Protein 5FIG (pdb70)

Organism: Bacillus subtilis (strain 168) (NCBI:txid224308)

InterPro domains:
  IPR005560 Uncharacterized cysteine-rich protein YhjQ/Copper storage protein-like [PF03860] (2-108)
  IPR005560 Uncharacterized cysteine-rich protein YhjQ/Copper storage protein-like [PTHR37310] (2-108)
  IPR044543 Uncharacterized cysteine-rich protein YhjQ-like [cd08026] (6-106)

B-factor: mean 22.63, std 8.39, range [9.44, 60.31]

Secondary structure (DSSP, 8-state):
--HHHHHHHHHHHHHHHHHHHHHH-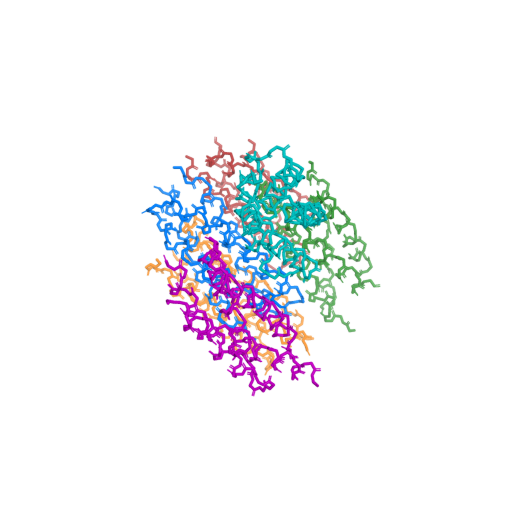--HHHHHHHHHHHHHHHHHHHHHHTT-TTHHHHHHHHHHHHHHHHHHHTT-SSTTHHHHHHHHHHHHHHHHHHH-/-TTTHHHHHHHHHHHHHHHHHHHHHH---HHHHHHHHHHHHHHHHHHHHHHTT-TTHHHHHHHHHHHHHHHHHHHTT-SSTTHHHHHHHHHHHHHHHHHHH-/--HHHHHHHHHHHHHHHHHHHHH---HHHHHHHHHHHHHHHHHHHHHHTT-TTHHHHHHHHHHHHHHHHHHH--HHHHHHHHHHHHHHHHHH-/--HHHHHHHHHHHHHHHHHHHHH--HHHHHHHHHHHHHHHHHHHHHHTT-TTHHHHHHHHHHHHHHHHHHH--HHHHHHHHHHHHHHHH-/--HHHHHHHHHHHHHHHHHHHHHH---HHHHHHHHHHHHHHHHHHHHHHTT-TTHHHHHHHHHHHHHHHHHHHTT-SSTTHHHHHHHHHHHHHHHHHHH-/--HHHHHHHHHHHHHHHHHHHHHHH-----HHHHHHHHHHHHHHHHHHHHHHTT-TTHHHHHHHHHHHHHHHHHHHTT-SSTTHHHHHHHHHHHHHHHHHHH-

Solvent-accessible surface area: 24115 Å² total; per-residue (Å²): 177,13,63,50,2,9,89,9,0,33,83,0,13,82,7,0,0,35,0,3,8,100,13,20,145,212,41,43,26,0,7,80,22,0,9,22,0,1,10,0,0,16,21,0,0,26,5,4,8,8,86,16,69,27,33,64,80,2,0,34,3,0,3,24,1,0,56,25,0,0,71,40,0,32,143,38,137,132,34,71,1,97,39,0,6,147,19,0,80,74,0,0,17,37,0,14,2,14,8,1,60,153,180,12,109,63,3,8,95,9,0,26,70,0,10,83,8,0,0,50,0,4,6,107,14,19,148,191,23,39,26,0,7,65,21,0,5,26,0,1,13,0,0,17,20,0,4,30,4,5,6,7,82,18,68,30,35,99,83,2,0,35,4,0,0,42,3,0,65,31,0,0,77,38,0,34,142,33,128,139,35,75,1,87,44,0,6,154,20,0,96,72,0,3,120,63,0,90,78,28,26,108,215,30,74,35,2,9,108,9,0,24,74,0,16,117,19,0,2,103,7,4,33,154,22,46,208,84,25,29,3,9,54,18,0,7,11,0,4,16,1,0,35,15,0,3,50,0,11,4,19,107,8,100,11,28,99,52,0,0,19,14,0,1,78,0,0,67,30,0,0,96,87,8,58,65,126,77,2,6,154,20,0,68,60,0,0,102,66,0,94,80,31,7,98,230,26,95,52,2,16,91,8,0,21,84,0,15,74,19,0,2,86,25,4,3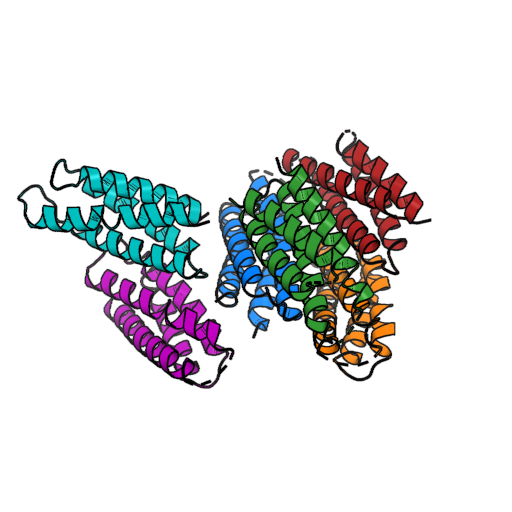5,181,31,47,146,55,30,7,9,59,20,0,8,11,0,4,18,2,0,34,22,0,2,50,5,12,17,11,101,6,96,26,32,106,66,5,0,43,16,0,0,69,0,0,79,29,0,0,96,93,35,82,110,9,18,162,18,0,94,66,0,4,116,61,0,104,84,34,24,106,259,24,143,62,2,20,104,8,0,72,76,0,50,128,7,0,72,88,0,68,87,115,5,102,164,207,33,68,1,0,32,83,0,0,114,25,0,8,42,1,0,42,20,0,17,68,4,3,116,40,105,4,82,27,38,104,85,7,0,42,11,0,3,57,1,0,56,0,0,0,28,18,0,32,67,38,129,140,26,69,0,65,39,0,6,142,19,0,93,78,0,1,94,63,0,114,70,33,25,108,155,28,109,56,2,11,88,8,0,78,83,0,50,128,7,0,77,83,0,71,60,100,5,102,134,112,184,87,142,11,89,24,0,34,111,17,0,112,20,0,7,40,2,0,42,22,0,16,68,5,6,118,55,113,8,17,0,35,35,36,5,0,41,12,0,0,60,1,0,73,28,0,0,72,38,0,34,142,15,120,129,8,70,0,84,44,0,6,152,17,0,68,60,0,1,112,65,0,113,81,33,27,84

Sequence (588 aa):
YSEACIEACIDCMKACNHCFTKCLEHLSGCIRLDRECADICALAVKAMQTDSPFMMKEICALCADICEACGTECGKHDHDHCQACAKKACFTCAEQCRSSMAAEQYSEACIEACIDCMMKACNHCFTKCLEHLSGCCIRLDRECADICALAVKAMQTDSPFMKEICALCADICEEACGTECGKHDHDHCQACAKACFTCAEQCRSMAAYSEACIEACIDCMKACNHCCFTKCLHLSGCIRLDRECADICALAVKAMQTDSPFMMKEICALCADICEACGTECGCQACAKACFTCAEQCRSMAAYSEACIEACIDCMKACNHCFTKCLLSSGCIRLDRECADICALAVKAMQTDSPFMMKEICALCADICEACGTECGACAKACFTCAEQCRSMAAYSEACIEACIDCMKACNHCFTKCLEHLSGCIRLDREECADICALAVKAMQTDSSPFMKEEICALCADICEACGTECGKHDHDHCQACAKACFTCAEQCRRSMAAYSEACIEACIDCMMKACNHCFTKCLEEQHHLSGCCIRLDRECADICALAVKAMQTDSPFMKEICALCADIICEACGTECGKHDHDHCQACAKACFTCAEQCRSMAA

Foldseek 3Di:
DCPVLLVLLVQLLVLLVQLLVLVVCVCPQLNVLSVVLNVLSVVLNVCVVVVNPCNLVSLQVSLVSLQSSLVRLVVDDDSSSPVSNVSSNSSSVSSNVSND/DVLCPVLLVLLVQLLVLLVQLLVLVVCLCPQLNVLSVVLNVLSVVLNVCVVVVNPCNLVSLQVSLVSLCSSLVSLVVDDDSSSPVSNVSSNVSSVSSPVSND/DCPQLLVLLVQLLVLLVVCLVVVCVCPQLNVLSVVLNVLSVVLNVCVVVVHPCNLVSLQVSLVSLCSSLVSCCCVSSNVSSNSSSVSSPVSND/DCPQLLVLLVQLLVLLVVCLVVVCVPQLNVLSVVLNVLSVVLNVCVVVVHPCNLVSLQVSLVSLCSSLVSVVNSVVSSNSSNVSSPVSND/DCPQLLVLLVQLLVLLVQLLVVVVCVCPQLNVLSVVLNVLSVVLNVCVVVVPPCNLVSLQVSLVSLQSSLVRLVVDDDSSSPVNNVSSNSSSVSSNVSND/DCVVLLVLLVQLLVLLVQLLVLVVVDPPVCVQLNVLSVVLNVLSVVLNVCVVVVPPCNLVSLQVSLVSLQVSLVRLVVDDDSSSPVNNVSSNSSSVSSNVSND

Structure (mmCIF, N/CA/C/O backbone):
data_5FIG
#
_entry.id   5FIG
#
_cell.length_a   107.087
_cell.length_b   126.510
_cell.length_c   85.736
_cell.angle_alpha   90.00
_cell.angle_beta   90.00
_cell.angle_gamma   90.00
#
_symmetry.space_group_name_H-M   'C 2 2 21'
#
loop_
_entity.id
_entity.type
_entity.pdbx_description
1 polymer CSP3
2 water water
#
loop_
_atom_site.group_PDB
_atom_site.id
_atom_site.type_symbol
_atom_site.label_atom_id
_atom_site.label_alt_id
_atom_site.label_comp_id
_atom_site.label_asym_id
_atom_site.label_entity_id
_atom_site.label_seq_id
_atom_site.pdbx_PDB_ins_code
_atom_site.Cartn_x
_atom_site.Cartn_y
_atom_site.Cartn_z
_atom_site.occupancy
_atom_site.B_iso_or_equiv
_atom_site.auth_seq_id
_atom_site.auth_comp_id
_atom_site.auth_asym_id
_atom_site.auth_atom_id
_atom_site.pdbx_PDB_model_num
ATOM 1 N N . TYR A 1 4 ? 26.359 14.352 37.058 1.00 43.44 4 TYR A N 1
ATOM 2 C CA . TYR A 1 4 ? 26.925 15.751 36.924 1.00 41.09 4 TYR A CA 1
ATOM 3 C C . TYR A 1 4 ? 26.037 16.955 37.283 1.00 36.42 4 TYR A C 1
ATOM 4 O O . TYR A 1 4 ? 24.810 16.994 37.114 1.00 37.39 4 TYR A O 1
ATOM 13 N N . SER A 1 5 ? 26.718 17.976 37.762 1.00 30.44 5 SER A N 1
ATOM 14 C CA . SER A 1 5 ? 26.057 19.015 38.498 1.00 26.98 5 SER A CA 1
ATOM 15 C C . SER A 1 5 ? 25.948 20.382 37.809 1.00 24.45 5 SER A C 1
ATOM 16 O O . SER A 1 5 ? 25.309 21.282 38.356 1.00 22.41 5 SER A O 1
ATOM 19 N N . GLU A 1 6 ? 26.530 20.564 36.625 1.00 24.35 6 GLU A N 1
ATOM 20 C CA . GLU A 1 6 ? 26.543 21.900 36.049 1.00 24.02 6 GLU A CA 1
ATOM 21 C C . GLU A 1 6 ? 25.191 22.572 35.900 1.00 20.63 6 GLU A C 1
ATOM 22 O O . GLU A 1 6 ? 25.052 23.747 36.206 1.00 18.90 6 GLU A O 1
ATOM 28 N N . ALA A 1 7 ? 24.210 21.848 35.405 1.00 19.20 7 ALA A N 1
ATOM 29 C CA . ALA A 1 7 ? 22.878 22.425 35.242 1.00 18.01 7 ALA A CA 1
ATOM 30 C C . ALA A 1 7 ? 22.198 22.841 36.574 1.00 15.91 7 ALA A C 1
ATOM 31 O O . ALA A 1 7 ? 21.558 23.893 36.641 1.00 14.68 7 ALA A O 1
ATOM 33 N N . CYS A 1 8 ? 22.364 22.020 37.594 1.00 15.04 8 CYS A N 1
ATOM 34 C CA . CYS A 1 8 ? 21.781 22.292 38.904 1.00 13.70 8 CYS A CA 1
ATOM 35 C C . CYS A 1 8 ? 22.504 23.504 39.513 1.00 12.55 8 CYS A C 1
ATOM 36 O O . CYS A 1 8 ? 21.855 24.416 40.029 1.00 11.47 8 CYS A O 1
ATOM 39 N N . ILE A 1 9 ? 23.828 23.508 39.398 1.00 12.46 9 ILE A N 1
ATOM 40 C CA . ILE A 1 9 ? 24.615 24.709 39.820 1.00 12.07 9 ILE A CA 1
ATOM 41 C C . ILE A 1 9 ? 24.103 25.973 39.177 1.00 12.00 9 ILE A C 1
ATOM 42 O O . ILE A 1 9 ? 23.912 26.987 39.811 1.00 11.14 9 ILE A O 1
ATOM 47 N N . GLU A 1 10 ? 23.957 25.945 37.867 1.00 12.90 10 GLU A N 1
ATOM 48 C CA . GLU A 1 10 ? 23.447 27.088 37.151 1.00 13.37 10 GLU A CA 1
ATOM 49 C C . GLU A 1 10 ? 22.103 27.530 37.625 1.00 12.65 10 GLU A C 1
ATOM 50 O O . GLU A 1 10 ? 21.837 28.746 37.745 1.00 12.34 10 GLU A O 1
ATOM 56 N N . ALA A 1 11 ? 21.211 26.560 37.858 1.00 12.45 11 ALA A N 1
ATOM 57 C CA . ALA A 1 11 ? 19.889 26.929 38.377 1.00 12.13 11 ALA A CA 1
ATOM 58 C C . ALA A 1 11 ? 19.933 27.526 39.782 1.00 11.47 11 ALA A C 1
ATOM 59 O O . ALA A 1 11 ? 19.190 28.474 40.075 1.00 11.23 11 ALA A O 1
ATOM 61 N N . CYS A 1 12 ? 20.815 26.992 40.633 1.00 11.25 12 CYS A N 1
ATOM 62 C CA . CYS A 1 12 ? 21.029 27.588 41.947 1.00 11.01 12 CYS A CA 1
ATOM 63 C C . CYS A 1 12 ? 21.596 29.035 41.870 1.00 10.98 12 CYS A C 1
ATOM 64 O O . CYS A 1 12 ? 21.137 29.923 42.604 1.00 10.65 12 CYS A O 1
ATOM 67 N N . ILE A 1 13 ? 22.556 29.245 41.022 1.00 11.34 13 ILE A N 1
ATOM 68 C CA . ILE A 1 13 ? 23.146 30.556 40.832 1.00 11.95 13 ILE A CA 1
ATOM 69 C C . ILE A 1 13 ? 22.063 31.538 40.335 1.00 12.44 13 ILE A C 1
ATOM 70 O O . ILE A 1 13 ? 21.958 32.655 40.799 1.00 12.44 13 ILE A O 1
ATOM 75 N N . ASP A 1 14 ? 21.229 31.097 39.357 1.00 12.86 14 ASP A N 1
ATOM 76 C CA . ASP A 1 14 ? 20.125 31.939 38.890 1.00 13.86 14 ASP A CA 1
ATOM 77 C C . ASP A 1 14 ? 19.085 32.250 39.964 1.00 13.53 14 ASP A C 1
ATOM 78 O O . ASP A 1 14 ? 18.510 33.326 39.980 1.00 13.75 14 ASP A O 1
ATOM 83 N N . CYS A 1 15 ? 18.799 31.255 40.810 1.00 13.25 15 CYS A N 1
ATOM 84 C CA . CYS A 1 15 ? 17.870 31.427 41.872 1.00 13.87 15 CYS A CA 1
ATOM 85 C C . CYS A 1 15 ? 18.424 32.413 42.928 1.00 13.93 15 CYS A C 1
ATOM 86 O O . CYS A 1 15 ? 17.704 33.306 43.392 1.00 14.29 15 CYS A O 1
ATOM 89 N N . MET A 1 16 ? 19.701 32.273 43.277 1.00 14.12 16 MET A N 1
ATOM 90 C CA . MET A 1 16 ? 20.352 33.273 44.166 1.00 15.30 16 MET A CA 1
ATOM 91 C C . MET A 1 16 ? 20.190 34.663 43.637 1.00 15.04 16 MET A C 1
ATOM 92 O O . MET A 1 16 ? 19.892 35.596 44.382 1.00 14.57 16 MET A O 1
ATOM 97 N N . LYS A 1 17 ? 20.510 34.849 42.343 1.00 14.33 17 LYS A N 1
ATOM 98 C CA . LYS A 1 17 ? 20.410 36.158 41.714 1.00 15.28 17 LYS A CA 1
ATOM 99 C C . LYS A 1 17 ? 19.005 36.725 41.830 1.00 15.10 17 LYS A C 1
ATOM 100 O O . LYS A 1 17 ? 18.814 37.825 42.278 1.00 15.42 17 LYS A O 1
ATOM 106 N N . ALA A 1 18 ? 18.004 35.898 41.526 1.00 14.26 18 ALA A N 1
ATOM 107 C CA . ALA A 1 18 ? 16.634 36.361 41.546 1.00 14.70 18 ALA A CA 1
ATOM 108 C C . ALA A 1 18 ? 16.142 36.671 42.978 1.00 14.56 18 ALA A C 1
ATOM 109 O O . ALA A 1 18 ? 15.478 37.685 43.195 1.00 15.25 18 ALA A O 1
ATOM 111 N N . CYS A 1 19 ? 16.460 35.795 43.926 1.00 13.80 19 CYS A N 1
ATOM 112 C CA . CYS A 1 19 ? 16.099 35.995 45.333 1.00 14.13 19 CYS A CA 1
ATOM 113 C C . CYS A 1 19 ? 16.768 37.246 45.924 1.00 14.27 19 CYS A C 1
ATOM 114 O O . CYS A 1 19 ? 16.127 38.017 46.619 1.00 14.87 19 CYS A O 1
ATOM 117 N N . ASN A 1 20 ? 18.054 37.435 45.614 1.00 13.79 20 ASN A N 1
ATOM 118 C CA . ASN A 1 20 ? 18.769 38.622 46.107 1.00 14.66 20 ASN A CA 1
ATOM 119 C C . ASN A 1 20 ? 18.228 39.915 45.537 1.00 16.06 20 ASN A C 1
ATOM 120 O O . ASN A 1 20 ? 18.086 40.918 46.234 1.00 16.86 20 ASN A O 1
ATOM 125 N N . HIS A 1 21 ? 17.908 39.890 44.255 1.00 16.54 21 HIS A N 1
ATOM 126 C CA . HIS A 1 21 ? 17.262 41.043 43.577 1.00 18.58 21 HIS A CA 1
ATOM 127 C C . HIS A 1 21 ? 15.890 41.334 44.179 1.00 18.70 21 HIS A C 1
ATOM 128 O O . HIS A 1 21 ? 15.554 42.476 44.426 1.00 19.73 21 HIS A O 1
ATOM 135 N N . CYS A 1 22 ? 15.101 40.278 44.391 1.00 17.48 22 CYS A N 1
ATOM 136 C CA . CYS A 1 22 ? 13.762 40.407 44.974 1.00 18.12 22 CYS A CA 1
ATOM 137 C C . CYS A 1 22 ? 13.857 40.975 46.417 1.00 18.35 22 CYS A C 1
ATOM 138 O O . CYS A 1 22 ? 13.106 41.873 46.809 1.00 19.54 22 CYS A O 1
ATOM 141 N N . PHE A 1 23 ? 14.801 40.464 47.195 1.00 17.17 23 PHE A N 1
ATOM 142 C CA . PHE A 1 23 ? 15.028 40.979 48.555 1.00 17.79 23 PHE A CA 1
ATOM 143 C C . PHE A 1 23 ? 15.214 42.492 48.591 1.00 19.40 23 PHE A C 1
ATOM 144 O O . PHE A 1 23 ? 14.519 43.178 49.325 1.00 20.62 23 PHE A O 1
ATOM 152 N N . THR A 1 24 ? 16.158 42.992 47.789 1.00 19.68 24 THR A N 1
ATOM 153 C CA . THR A 1 24 ? 16.459 44.428 47.746 1.00 21.49 24 THR A CA 1
ATOM 154 C C . THR A 1 24 ? 15.278 45.243 47.187 1.00 23.12 24 THR A C 1
ATOM 155 O O . THR A 1 24 ? 14.923 46.286 47.756 1.00 24.62 24 THR A O 1
ATOM 159 N N . LYS A 1 25 ? 14.603 44.740 46.151 1.00 22.88 25 LYS A N 1
ATOM 160 C CA . LYS A 1 25 ? 13.463 45.463 45.611 1.00 24.80 25 LYS A CA 1
ATOM 161 C C . LYS A 1 25 ? 12.309 45.508 46.600 1.00 25.73 25 LYS A C 1
ATOM 162 O O . LYS A 1 25 ? 11.623 46.527 46.721 1.00 27.69 25 LYS A O 1
ATOM 168 N N . CYS A 1 26 ? 12.040 44.397 47.268 1.00 24.72 26 CYS A N 1
ATOM 169 C CA . CYS A 1 26 ? 10.930 44.355 48.235 1.00 25.98 26 CYS A CA 1
ATOM 170 C C . CYS A 1 26 ? 11.170 45.328 49.370 1.00 27.73 26 CYS A C 1
ATOM 171 O O . CYS A 1 26 ? 10.233 45.936 49.854 1.00 29.23 26 CYS A O 1
ATOM 174 N N . LEU A 1 27 ? 12.424 45.442 49.807 1.00 27.78 27 LEU A N 1
ATOM 175 C CA . LEU A 1 27 ? 12.757 46.373 50.890 1.00 29.81 27 LEU A CA 1
ATOM 176 C C . LEU A 1 27 ? 12.643 47.835 50.502 1.00 32.66 27 LEU A C 1
ATOM 177 O O . LEU A 1 27 ? 12.263 48.635 51.335 1.00 34.79 27 LEU A O 1
ATOM 182 N N . GLU A 1 28 ? 12.935 48.209 49.258 1.00 33.58 28 GLU A N 1
ATOM 183 C CA . GLU A 1 28 ? 12.703 49.601 48.840 1.00 36.78 28 GLU A CA 1
ATOM 184 C C . GLU A 1 28 ? 11.193 49.815 48.680 1.00 37.95 28 GLU A C 1
ATOM 185 O O . GLU A 1 28 ? 10.774 50.869 48.227 1.00 40.26 28 GLU A O 1
ATOM 191 N N . HIS A 1 34 ? 2.470 43.766 51.706 1.00 39.13 34 HIS A N 1
ATOM 192 C CA . HIS A 1 34 ? 2.678 42.608 52.575 1.00 38.07 34 HIS A CA 1
ATOM 193 C C . HIS A 1 34 ? 3.803 41.658 52.113 1.00 34.60 34 HIS A C 1
ATOM 194 O O . HIS A 1 34 ? 3.586 40.480 51.809 1.00 33.64 34 HIS A O 1
ATOM 201 N N . LEU A 1 35 ? 5.020 42.166 52.131 1.00 32.98 35 LEU A N 1
ATOM 202 C CA . LEU A 1 35 ? 6.147 41.460 51.547 1.00 30.10 35 LEU A CA 1
ATOM 203 C C . LEU A 1 35 ? 7.098 40.816 52.563 1.00 28.79 35 LEU A C 1
ATOM 204 O O . LEU A 1 35 ? 8.107 40.235 52.160 1.00 26.58 35 LEU A O 1
ATOM 209 N N . SER A 1 36 ? 6.785 40.883 53.854 1.00 29.73 36 SER A N 1
ATOM 210 C CA . SER A 1 36 ? 7.767 40.442 54.828 1.00 29.02 36 SER A CA 1
ATOM 211 C C . SER A 1 36 ? 8.093 38.957 54.695 1.00 27.08 36 SER A C 1
ATOM 212 O O . SER A 1 36 ? 9.267 38.569 54.854 1.00 25.72 36 SER A O 1
ATOM 215 N N . GLY A 1 37 ? 7.084 38.132 54.382 1.00 27.18 37 GLY A N 1
ATOM 216 C CA . GLY A 1 37 ? 7.299 36.705 54.156 1.00 25.89 37 GLY A CA 1
ATOM 217 C C . GLY A 1 37 ? 8.197 36.422 52.952 1.00 23.81 37 GLY A C 1
ATOM 218 O O . GLY A 1 37 ? 9.092 35.552 53.005 1.00 22.49 37 GLY A O 1
ATOM 219 N N . CYS A 1 38 ? 8.023 37.198 51.878 1.00 23.94 38 CYS A N 1
ATOM 220 C CA . CYS A 1 38 ? 8.928 37.065 50.723 1.00 22.45 38 CYS A CA 1
ATOM 221 C C . CYS A 1 38 ? 10.373 37.492 51.071 1.00 21.22 38 CYS A C 1
ATOM 222 O O . CYS A 1 38 ? 11.323 36.835 50.653 1.00 19.48 38 CYS A O 1
ATOM 227 N N . ILE A 1 39 ? 10.524 38.559 51.853 1.00 21.84 39 ILE A N 1
ATOM 228 C CA . ILE A 1 39 ? 11.846 39.049 52.228 1.00 21.16 39 ILE A CA 1
ATOM 229 C C . ILE A 1 39 ? 12.584 38.006 53.068 1.00 20.32 39 ILE A C 1
ATOM 230 O O . ILE A 1 39 ? 13.739 37.661 52.773 1.00 18.80 39 ILE A O 1
ATOM 235 N N . ARG A 1 40 ? 11.901 37.434 54.053 1.00 21.31 40 ARG A N 1
ATOM 236 C CA . ARG A 1 40 ? 12.469 36.355 54.838 1.00 21.31 40 ARG A CA 1
ATOM 237 C C . ARG A 1 40 ? 12.886 35.140 54.033 1.00 19.59 40 ARG A C 1
ATOM 238 O O . ARG A 1 40 ? 14.006 34.603 54.198 1.00 18.65 40 ARG A O 1
ATOM 246 N N . LEU A 1 41 ? 11.979 34.648 53.166 1.00 19.15 41 LEU A N 1
ATOM 247 C CA . LEU A 1 41 ? 12.281 33.483 52.372 1.00 18.23 41 LEU A CA 1
ATOM 248 C C . LEU A 1 41 ? 13.325 33.754 51.280 1.00 16.96 41 LEU A C 1
ATOM 249 O O . LEU A 1 41 ? 14.166 32.887 51.001 1.00 16.33 41 LEU A O 1
ATOM 254 N N . ASP A 1 42 ? 13.357 34.975 50.760 1.00 17.19 42 ASP A N 1
ATOM 255 C CA . ASP A 1 42 ? 14.428 35.364 49.796 1.00 16.50 42 ASP A CA 1
ATOM 256 C C . ASP A 1 42 ? 15.820 35.224 50.438 1.00 15.99 42 ASP A C 1
ATOM 257 O O . ASP A 1 42 ? 16.759 34.761 49.780 1.00 15.19 42 ASP A O 1
ATOM 262 N N . ARG A 1 43 ? 15.932 35.667 51.691 1.00 16.66 43 ARG A N 1
ATOM 263 C CA . ARG A 1 43 ? 17.213 35.537 52.381 1.00 16.37 43 ARG A CA 1
ATOM 264 C C . ARG A 1 43 ? 17.594 34.073 52.552 1.00 15.88 43 ARG A C 1
ATOM 265 O O . ARG A 1 43 ? 18.706 33.661 52.243 1.00 14.87 43 ARG A O 1
ATOM 273 N N . GLU A 1 44 ? 16.645 33.281 53.059 1.00 16.82 44 GLU A N 1
ATOM 274 C CA . GLU A 1 44 ? 16.992 31.883 53.307 1.00 17.71 44 GLU A CA 1
ATOM 275 C C . GLU A 1 44 ? 17.281 31.096 52.065 1.00 16.12 44 GLU A C 1
ATOM 276 O O . GLU A 1 44 ? 18.155 30.230 52.040 1.00 15.00 44 GLU A O 1
ATOM 282 N N . CYS A 1 45 ? 16.567 31.436 51.005 1.00 15.67 45 CYS A N 1
ATOM 283 C CA . CYS A 1 45 ? 16.703 30.688 49.745 1.00 15.11 45 CYS A CA 1
ATOM 284 C C . CYS A 1 45 ? 18.015 31.048 49.053 1.00 14.42 45 CYS A C 1
ATOM 285 O O . CYS A 1 45 ? 18.742 30.137 48.659 1.00 14.10 45 CYS A O 1
ATOM 288 N N . ALA A 1 46 ? 18.358 32.329 49.036 1.00 14.39 46 ALA A N 1
ATOM 289 C CA . ALA A 1 46 ? 19.637 32.741 48.472 1.00 14.40 46 ALA A CA 1
ATOM 290 C C . ALA A 1 46 ? 20.798 32.082 49.211 1.00 14.54 46 ALA A C 1
ATOM 291 O O . ALA A 1 46 ? 21.771 31.557 48.624 1.00 14.23 46 ALA A O 1
ATOM 293 N N . ASP A 1 47 ? 20.675 32.012 50.522 1.00 15.60 47 ASP A N 1
ATOM 294 C CA . ASP A 1 47 ? 21.729 31.394 51.349 1.00 15.98 47 ASP A CA 1
ATOM 295 C C . ASP A 1 47 ? 21.884 29.871 51.104 1.00 15.30 47 ASP A C 1
ATOM 296 O O . ASP A 1 47 ? 22.999 29.349 51.003 1.00 14.84 47 ASP A O 1
ATOM 301 N N . ILE A 1 48 ? 20.765 29.140 51.033 1.00 14.24 48 ILE A N 1
ATOM 302 C CA . ILE A 1 48 ? 20.835 27.698 50.813 1.00 13.91 48 ILE A CA 1
ATOM 303 C C . ILE A 1 48 ? 21.300 27.370 49.382 1.00 13.02 48 ILE A C 1
ATOM 304 O O . ILE A 1 48 ? 21.956 26.363 49.196 1.00 12.57 48 ILE A O 1
ATOM 309 N N . CYS A 1 49 ? 20.909 28.215 48.432 1.00 12.64 49 CYS A N 1
ATOM 310 C CA . CYS A 1 49 ? 21.386 28.012 47.072 1.00 12.73 49 CYS A CA 1
ATOM 311 C C . CYS A 1 49 ? 22.904 28.152 46.988 1.00 12.76 49 CYS A C 1
ATOM 312 O O . CYS A 1 49 ? 23.541 27.294 46.359 1.00 12.58 49 CYS A O 1
ATOM 315 N N . ALA A 1 50 ? 23.476 29.134 47.701 1.00 12.82 50 ALA A N 1
ATOM 316 C CA . ALA A 1 50 ? 24.924 29.262 47.768 1.00 13.24 50 ALA A CA 1
ATOM 317 C C . ALA A 1 50 ? 25.598 28.033 48.397 1.00 13.29 50 ALA A C 1
ATOM 318 O O . ALA A 1 50 ? 26.619 27.510 47.925 1.00 13.15 50 ALA A O 1
ATOM 320 N N . LEU A 1 51 ? 25.000 27.500 49.465 1.00 13.27 51 LEU A N 1
ATOM 321 C CA . LEU A 1 51 ? 25.499 26.279 50.080 1.00 13.76 51 LEU A CA 1
ATOM 322 C C . LEU A 1 51 ? 25.433 25.053 49.165 1.00 13.10 51 LEU A C 1
ATOM 323 O O . LEU A 1 51 ? 26.353 24.186 49.156 1.00 13.50 51 LEU A O 1
ATOM 328 N N . ALA A 1 52 ? 24.304 24.908 48.452 1.00 12.10 52 ALA A N 1
ATOM 329 C CA . ALA A 1 52 ? 24.170 23.796 47.502 1.00 11.96 52 ALA A CA 1
ATOM 330 C C . ALA A 1 52 ? 25.235 23.874 46.385 1.00 11.66 52 ALA A C 1
ATOM 331 O O . ALA A 1 52 ? 25.849 22.855 46.043 1.00 12.06 52 ALA A O 1
ATOM 333 N N . VAL A 1 53 ? 25.473 25.080 45.862 1.00 11.08 53 VAL A N 1
ATOM 334 C CA . VAL A 1 53 ? 26.546 25.277 44.895 1.00 11.41 53 VAL A CA 1
ATOM 335 C C . VAL A 1 53 ? 27.894 24.799 45.440 1.00 12.17 53 VAL A C 1
ATOM 336 O O . VAL A 1 53 ? 28.621 24.028 44.803 1.00 12.40 53 VAL A O 1
ATOM 340 N N . LYS A 1 54 ? 28.212 25.230 46.653 1.00 12.41 54 LYS A N 1
ATOM 341 C CA . LYS A 1 54 ? 29.460 24.807 47.254 1.00 13.76 54 LYS A CA 1
ATOM 342 C C . LYS A 1 54 ? 29.532 23.293 47.436 1.00 13.95 54 LYS A C 1
ATOM 343 O O . LYS A 1 54 ? 30.567 22.696 47.163 1.00 14.76 54 LYS A O 1
ATOM 349 N N . ALA A 1 55 ? 28.440 22.695 47.896 1.00 13.23 55 ALA A N 1
ATOM 350 C CA . ALA A 1 55 ? 28.376 21.251 48.085 1.00 13.73 55 ALA A CA 1
ATOM 351 C C . ALA A 1 55 ? 28.600 20.488 46.802 1.00 14.00 55 ALA A C 1
ATOM 352 O O . ALA A 1 55 ? 29.401 19.539 46.754 1.00 15.09 55 ALA A O 1
ATOM 354 N N . MET A 1 56 ? 27.954 20.943 45.740 1.00 13.41 56 MET A N 1
ATOM 355 C CA . MET A 1 56 ? 28.171 20.299 44.429 1.00 14.18 56 MET A CA 1
ATOM 356 C C . MET A 1 56 ? 29.577 20.508 43.898 1.00 14.88 56 MET A C 1
ATOM 357 O O . MET A 1 56 ? 30.187 19.573 43.349 1.00 15.96 56 MET A O 1
ATOM 362 N N . GLN A 1 57 ? 30.110 21.701 44.043 1.00 14.65 57 GLN A N 1
ATOM 363 C CA . GLN A 1 57 ? 31.445 21.994 43.485 1.00 15.92 57 GLN A CA 1
ATOM 364 C C . GLN A 1 57 ? 32.552 21.270 44.227 1.00 17.07 57 GLN A C 1
ATOM 365 O O . GLN A 1 57 ? 33.613 21.019 43.673 1.00 18.12 57 GLN A O 1
ATOM 371 N N . THR A 1 58 ? 32.334 20.998 45.515 1.00 16.93 58 THR A N 1
ATOM 372 C CA . THR A 1 58 ? 33.321 20.358 46.337 1.00 18.37 58 THR A CA 1
ATOM 373 C C . THR A 1 58 ? 33.081 18.854 46.498 1.00 19.46 58 THR A C 1
ATOM 374 O O . THR A 1 58 ? 33.864 18.209 47.189 1.00 20.68 58 THR A O 1
ATOM 378 N N . ASP A 1 59 ? 32.097 18.312 45.790 1.00 19.55 59 ASP A N 1
ATOM 379 C CA . ASP A 1 59 ? 31.772 16.891 45.823 1.00 21.13 59 ASP A CA 1
ATOM 380 C C . ASP A 1 59 ? 31.548 16.421 47.287 1.00 21.27 59 ASP A C 1
ATOM 381 O O . ASP A 1 59 ? 32.091 15.437 47.765 1.00 22.32 59 ASP A O 1
ATOM 386 N N . SER A 1 60 ? 30.773 17.209 47.990 1.00 20.14 60 SER A N 1
ATOM 387 C CA . SER A 1 60 ? 30.652 17.036 49.392 1.00 20.81 60 SER A CA 1
ATOM 388 C C . SER A 1 60 ? 29.808 15.758 49.680 1.00 21.07 60 SER A C 1
ATOM 389 O O . SER A 1 60 ? 28.919 15.374 48.902 1.00 20.31 60 SER A O 1
ATOM 392 N N . PRO A 1 61 ? 30.142 15.038 50.767 1.00 22.38 61 PRO A N 1
ATOM 393 C CA . PRO A 1 61 ? 29.420 13.760 50.928 1.00 23.37 61 PRO A CA 1
ATOM 394 C C . PRO A 1 61 ? 27.921 13.926 51.234 1.00 22.48 61 PRO A C 1
ATOM 395 O O . PRO A 1 61 ? 27.138 12.993 51.047 1.00 23.07 61 PRO A O 1
ATOM 399 N N . PHE A 1 62 ? 27.520 15.107 51.664 1.00 21.21 62 PHE A N 1
ATOM 400 C CA . PHE A 1 62 ? 26.101 15.379 51.873 1.00 20.32 62 PHE A CA 1
ATOM 401 C C . PHE A 1 62 ? 25.468 16.223 50.790 1.00 18.89 62 PHE A C 1
ATOM 402 O O . PHE A 1 62 ? 24.436 16.861 50.969 1.00 17.87 62 PHE A O 1
ATOM 410 N N . MET A 1 63 ? 26.089 16.246 49.618 1.00 18.97 63 MET A N 1
ATOM 411 C CA A MET A 1 63 ? 25.579 17.046 48.497 0.50 17.99 63 MET A CA 1
ATOM 412 C CA B MET A 1 63 ? 25.577 17.044 48.526 0.50 17.94 63 MET A CA 1
ATOM 413 C C . MET A 1 63 ? 24.107 16.724 48.212 1.00 17.48 63 MET A C 1
ATOM 414 O O . MET A 1 63 ? 23.279 17.621 48.036 1.00 16.36 63 MET A O 1
ATOM 423 N N . LYS A 1 64 ? 23.766 15.435 48.144 1.00 18.30 64 LYS A N 1
ATOM 424 C CA . LYS A 1 64 ? 22.366 15.049 47.817 1.00 18.32 64 LYS A CA 1
ATOM 425 C C . LYS A 1 64 ? 21.349 15.557 48.847 1.00 17.54 64 LYS A C 1
ATOM 426 O O . LYS A 1 64 ? 20.304 16.155 48.526 1.00 16.56 64 LYS A O 1
ATOM 432 N N . GLU A 1 65 ? 21.671 15.361 50.107 1.00 17.50 65 GLU A N 1
ATOM 433 C CA . GLU A 1 65 ? 20.822 15.870 51.179 1.00 17.37 65 GLU A CA 1
ATOM 434 C C . GLU A 1 65 ? 20.695 17.412 51.158 1.00 15.71 65 GLU A C 1
ATOM 435 O O . GLU A 1 65 ? 19.619 17.972 51.468 1.00 15.22 65 GLU A O 1
ATOM 441 N N . ILE A 1 66 ? 21.802 18.126 50.893 1.00 14.87 66 ILE A N 1
ATOM 442 C CA . ILE A 1 66 ? 21.783 19.584 50.810 1.00 13.87 66 ILE A CA 1
ATOM 443 C C . ILE A 1 66 ? 20.896 20.016 49.627 1.00 13.19 66 ILE A C 1
ATOM 444 O O . ILE A 1 66 ? 20.077 20.950 49.765 1.00 12.40 66 ILE A O 1
ATOM 449 N N . CYS A 1 67 ? 21.061 19.318 48.498 1.00 13.69 67 CYS A N 1
ATOM 450 C CA . CYS A 1 67 ? 20.201 19.608 47.319 1.00 13.46 67 CYS A CA 1
ATOM 451 C C . CYS A 1 67 ? 18.720 19.374 47.635 1.00 13.59 67 CYS A C 1
ATOM 452 O O . CYS A 1 67 ? 17.866 20.200 47.259 1.00 13.32 67 CYS A O 1
ATOM 455 N N . ALA A 1 68 ? 18.401 18.327 48.364 1.00 14.51 68 ALA A N 1
ATOM 456 C CA . ALA A 1 68 ? 17.037 18.103 48.784 1.00 15.23 68 ALA A CA 1
ATOM 457 C C . ALA A 1 68 ? 16.501 19.298 49.615 1.00 14.95 68 ALA A C 1
ATOM 458 O O . ALA A 1 68 ? 15.339 19.716 49.453 1.00 15.10 68 ALA A O 1
ATOM 460 N N . LEU A 1 69 ? 17.311 19.749 50.585 1.00 14.76 69 LEU A N 1
ATOM 461 C CA . LEU A 1 69 ? 16.895 20.866 51.419 1.00 14.98 69 LEU A CA 1
ATOM 462 C C . LEU A 1 69 ? 16.670 22.110 50.557 1.00 14.08 69 LEU A C 1
ATOM 463 O O . LEU A 1 69 ? 15.722 22.865 50.778 1.00 14.20 69 LEU A O 1
ATOM 468 N N . CYS A 1 70 ? 17.612 22.363 49.662 1.00 13.55 70 CYS A N 1
ATOM 469 C CA . CYS A 1 70 ? 17.558 23.507 48.780 1.00 13.36 70 CYS A CA 1
ATOM 470 C C . CYS A 1 70 ? 16.251 23.457 47.951 1.00 13.44 70 CYS A C 1
ATOM 471 O O . CYS A 1 70 ? 15.578 24.499 47.864 1.00 13.25 70 CYS A O 1
ATOM 474 N N . ALA A 1 71 ? 15.873 22.279 47.508 1.00 13.83 71 ALA A N 1
ATOM 475 C CA . ALA A 1 71 ? 14.589 22.167 46.786 1.00 14.78 71 ALA A CA 1
ATOM 476 C C . ALA A 1 71 ? 13.369 22.562 47.627 1.00 15.59 71 ALA A C 1
ATOM 477 O O . ALA A 1 71 ? 12.488 23.290 47.170 1.00 15.86 71 ALA A O 1
ATOM 479 N N . ASP A 1 72 ? 13.353 22.081 48.856 1.00 16.35 72 ASP A N 1
ATOM 480 C CA . ASP A 1 72 ? 12.252 22.403 49.768 1.00 17.75 72 ASP A CA 1
ATOM 481 C C . ASP A 1 72 ? 12.146 23.905 50.051 1.00 16.89 72 ASP A C 1
ATOM 482 O O . ASP A 1 72 ? 11.047 24.472 50.028 1.00 17.50 72 ASP A O 1
ATOM 487 N N . ILE A 1 73 ? 13.295 24.571 50.262 1.00 15.48 73 ILE A N 1
ATOM 488 C CA . ILE A 1 73 ? 13.297 26.009 50.557 1.00 15.11 73 ILE A CA 1
ATOM 489 C C . ILE A 1 73 ? 12.939 26.801 49.321 1.00 14.82 73 ILE A C 1
ATOM 490 O O . ILE A 1 73 ? 12.124 27.732 49.388 1.00 15.12 73 ILE A O 1
ATOM 495 N N . CYS A 1 74 ? 13.460 26.357 48.185 1.00 14.65 74 CYS A N 1
ATOM 496 C CA . CYS A 1 74 ? 13.126 26.983 46.901 1.00 14.99 74 CYS A CA 1
ATOM 497 C C . CYS A 1 74 ? 11.655 26.888 46.619 1.00 15.93 74 CYS A C 1
ATOM 498 O O . CYS A 1 74 ? 11.049 27.892 46.218 1.00 15.70 74 CYS A O 1
ATOM 501 N N . GLU A 1 75 ? 11.053 25.704 46.822 1.00 16.98 75 GLU A N 1
ATOM 502 C CA . GLU A 1 75 ? 9.623 25.569 46.606 1.00 18.90 75 GLU A CA 1
ATOM 503 C C . GLU A 1 75 ? 8.841 26.533 47.504 1.00 18.64 75 GLU A C 1
ATOM 504 O O . GLU A 1 75 ? 7.926 27.194 47.038 1.00 18.79 75 GLU A O 1
ATOM 510 N N . ALA A 1 76 ? 9.207 26.630 48.778 1.00 17.85 76 ALA A N 1
ATOM 511 C CA . ALA A 1 76 ? 8.508 27.565 49.702 1.00 18.78 76 ALA A CA 1
ATOM 512 C C . ALA A 1 76 ? 8.673 29.043 49.332 1.00 18.24 76 ALA A C 1
ATOM 513 O O . ALA A 1 76 ? 7.711 29.832 49.387 1.00 19.41 76 ALA A O 1
ATOM 515 N N . CYS A 1 77 ? 9.882 29.412 48.949 1.00 17.04 77 CYS A N 1
ATOM 516 C CA . CYS A 1 77 ? 10.166 30.769 48.488 1.00 16.91 77 CYS A CA 1
ATOM 517 C C . CYS A 1 77 ? 9.378 31.116 47.217 1.00 17.12 77 CYS A C 1
ATOM 518 O O . CYS A 1 77 ? 8.752 32.202 47.121 1.00 17.72 77 CYS A O 1
ATOM 521 N N . GLY A 1 78 ? 9.350 30.190 46.266 1.00 16.94 78 GLY A N 1
ATOM 522 C CA . GLY A 1 78 ? 8.542 30.379 45.075 1.00 17.87 78 GLY A CA 1
ATOM 523 C C . GLY A 1 78 ? 7.072 30.546 45.379 1.00 19.56 78 GLY A C 1
ATOM 524 O O . GLY A 1 78 ? 6.385 31.366 44.744 1.00 20.69 78 GLY A O 1
ATOM 525 N N . THR A 1 79 ? 6.534 29.707 46.258 1.00 20.03 79 THR A N 1
ATOM 526 C CA . THR A 1 79 ? 5.114 29.763 46.641 1.00 21.68 79 THR A CA 1
ATOM 527 C C . THR A 1 79 ? 4.768 31.119 47.233 1.00 22.50 79 THR A C 1
ATOM 528 O O . THR A 1 79 ? 3.763 31.733 46.868 1.00 23.56 79 THR A O 1
ATOM 532 N N . GLU A 1 80 ? 5.618 31.621 48.116 1.00 21.94 80 GLU A N 1
ATOM 533 C CA . GLU A 1 80 ? 5.368 32.919 48.735 1.00 23.41 80 GLU A CA 1
ATOM 534 C C . GLU A 1 80 ? 5.586 34.093 47.782 1.00 23.10 80 GLU A C 1
ATOM 535 O O . GLU A 1 80 ? 4.722 34.976 47.680 1.00 24.13 80 GLU A O 1
ATOM 541 N N . CYS A 1 81 ? 6.717 34.126 47.089 1.00 21.63 81 CYS A N 1
ATOM 542 C CA . CYS A 1 81 ? 6.955 35.232 46.142 1.00 22.20 81 CYS A CA 1
ATOM 543 C C . CYS A 1 81 ? 5.922 35.215 45.008 1.00 22.49 81 CYS A C 1
ATOM 544 O O . CYS A 1 81 ? 5.510 36.271 44.508 1.00 23.08 81 CYS A O 1
ATOM 547 N N . GLY A 1 82 ? 5.473 34.012 44.624 1.00 22.02 82 GLY A N 1
ATOM 548 C CA . GLY A 1 82 ? 4.470 33.875 43.583 1.00 23.05 82 GLY A CA 1
ATOM 549 C C . GLY A 1 82 ? 3.112 34.497 43.877 1.00 25.06 82 GLY A C 1
ATOM 550 O O . GLY A 1 82 ? 2.285 34.620 42.989 1.00 26.07 82 GLY A O 1
ATOM 551 N N . LYS A 1 83 ? 2.871 34.883 45.125 1.00 25.68 83 LYS A N 1
ATOM 552 C CA . LYS A 1 83 ? 1.624 35.611 45.505 1.00 28.15 83 LYS A CA 1
ATOM 553 C C . LYS A 1 83 ? 1.659 37.116 45.245 1.00 28.90 83 LYS A C 1
ATOM 554 O O . LYS A 1 83 ? 0.683 37.817 45.552 1.00 30.78 83 LYS A O 1
ATOM 560 N N . HIS A 1 84 ? 2.760 37.628 44.683 1.00 27.63 84 HIS A N 1
ATOM 561 C CA . HIS A 1 84 ? 2.933 39.065 44.499 1.00 28.86 84 HIS A CA 1
ATOM 562 C C . HIS A 1 84 ? 3.329 39.366 43.086 1.00 29.22 84 HIS A C 1
ATOM 563 O O . HIS A 1 84 ? 4.066 38.621 42.500 1.00 27.34 84 HIS A O 1
ATOM 570 N N . ASP A 1 85 ? 2.848 40.484 42.581 1.00 32.24 85 ASP A N 1
ATOM 571 C CA . ASP A 1 85 ? 2.996 40.852 41.169 1.00 34.05 85 ASP A CA 1
ATOM 572 C C . ASP A 1 85 ? 3.979 42.014 40.858 1.00 34.71 85 ASP A C 1
ATOM 573 O O . ASP A 1 85 ? 3.949 42.522 39.757 1.00 36.37 85 ASP A O 1
ATOM 578 N N . HIS A 1 86 ? 4.783 42.475 41.810 1.00 34.94 86 HIS A N 1
ATOM 579 C CA . HIS A 1 86 ? 5.908 43.373 41.472 1.00 35.96 86 HIS A CA 1
ATOM 580 C C . HIS A 1 86 ? 7.150 43.015 42.282 1.00 33.63 86 HIS A C 1
ATOM 581 O O . HIS A 1 86 ? 7.193 41.938 42.862 1.00 31.52 86 HIS A O 1
ATOM 588 N N . ASP A 1 87 ? 8.188 43.845 42.182 1.00 33.08 87 ASP A N 1
ATOM 589 C CA . ASP A 1 87 ? 9.407 43.785 42.989 1.00 31.71 87 ASP A CA 1
ATOM 590 C C . ASP A 1 87 ? 10.177 42.543 42.625 1.00 29.46 87 ASP A C 1
ATOM 591 O O . ASP A 1 87 ? 10.776 41.938 43.504 1.00 28.11 87 ASP A O 1
ATOM 596 N N . HIS A 1 88 ? 10.085 42.142 41.344 1.00 29.11 88 HIS A N 1
ATOM 597 C CA . HIS A 1 88 ? 10.791 40.951 40.831 1.00 27.22 88 HIS A CA 1
ATOM 598 C C . HIS A 1 88 ? 10.259 39.653 41.432 1.00 24.85 88 HIS A C 1
ATOM 599 O O . HIS A 1 88 ? 10.926 38.635 41.358 1.00 23.04 88 HIS A O 1
ATOM 606 N N . CYS A 1 89 ? 9.095 39.682 42.071 1.00 24.49 89 CYS A N 1
ATOM 607 C CA . CYS A 1 89 ? 8.584 38.506 42.752 1.00 22.94 89 CYS A CA 1
ATOM 608 C C . CYS A 1 89 ? 8.213 37.352 41.801 1.00 22.04 89 CYS A C 1
ATOM 609 O O . CYS A 1 89 ? 8.435 36.183 42.104 1.00 20.29 89 CYS A O 1
ATOM 612 N N . GLN A 1 90 ? 7.575 37.654 40.679 1.00 22.86 90 GLN A N 1
ATOM 613 C CA . GLN A 1 90 ? 7.217 36.576 39.761 1.00 22.76 90 GLN A CA 1
ATOM 614 C C . GLN A 1 90 ? 8.473 35.923 39.164 1.00 21.41 90 GLN A C 1
ATOM 615 O O . GLN A 1 90 ? 8.495 34.730 38.967 1.00 21.32 90 GLN A O 1
ATOM 621 N N . ALA A 1 91 ? 9.456 36.732 38.796 1.00 21.04 91 ALA A N 1
ATOM 622 C CA . ALA A 1 91 ? 10.736 36.240 38.298 1.00 19.97 91 ALA A CA 1
ATOM 623 C C . ALA A 1 91 ? 11.423 35.371 39.334 1.00 18.50 91 ALA A C 1
ATOM 624 O O . ALA A 1 91 ? 12.003 34.341 38.991 1.00 17.42 91 ALA A O 1
ATOM 626 N N . CYS A 1 92 ? 11.364 35.807 40.594 1.00 18.61 92 CYS A N 1
ATOM 627 C CA . CYS A 1 92 ? 11.918 35.063 41.671 1.00 18.16 92 CYS A CA 1
ATOM 628 C C . CYS A 1 92 ? 11.211 33.721 41.828 1.00 17.47 92 CYS A C 1
ATOM 629 O O . CYS A 1 92 ? 11.870 32.694 41.853 1.00 16.01 92 CYS A O 1
ATOM 632 N N . ALA A 1 93 ? 9.884 33.721 41.787 1.00 17.93 93 ALA A N 1
ATOM 633 C CA . ALA A 1 93 ? 9.130 32.457 41.845 1.00 18.00 93 ALA A CA 1
ATOM 634 C C . ALA A 1 93 ? 9.525 31.465 40.734 1.00 17.55 93 ALA A C 1
ATOM 635 O O . ALA A 1 93 ? 9.727 30.276 40.971 1.00 16.58 93 ALA A O 1
ATOM 637 N N . LYS A 1 94 ? 9.607 31.966 39.507 1.00 18.24 94 LYS A N 1
ATOM 638 C CA A LYS A 1 94 ? 9.998 31.117 38.398 0.50 18.35 94 LYS A CA 1
ATOM 639 C CA B LYS A 1 94 ? 10.019 31.163 38.344 0.50 18.26 94 LYS A CA 1
ATOM 640 C C . LYS A 1 94 ? 11.365 30.494 38.601 1.00 17.03 94 LYS A C 1
ATOM 641 O O . LYS A 1 94 ? 11.544 29.295 38.390 1.00 17.04 94 LYS A O 1
ATOM 652 N N . ALA A 1 95 ? 12.348 31.307 39.000 1.00 16.19 95 ALA A N 1
ATOM 653 C CA . ALA A 1 95 ? 13.705 30.819 39.214 1.00 15.22 95 ALA A CA 1
ATOM 654 C C . ALA A 1 95 ? 13.720 29.847 40.378 1.00 14.56 95 ALA A C 1
ATOM 655 O O . ALA A 1 95 ? 14.438 28.840 40.314 1.00 14.10 95 ALA A O 1
ATOM 657 N N . CYS A 1 96 ? 12.908 30.099 41.414 1.00 14.80 96 CYS A N 1
ATOM 658 C CA . CYS A 1 96 ? 12.797 29.172 42.533 1.00 14.93 96 CYS A CA 1
ATOM 659 C C . CYS A 1 96 ? 12.259 27.795 42.122 1.00 15.19 96 CYS A C 1
ATOM 660 O O . CYS A 1 96 ? 12.804 26.750 42.504 1.00 14.69 96 CYS A O 1
ATOM 663 N N . PHE A 1 97 ? 11.214 27.785 41.336 1.00 16.13 97 PHE A N 1
ATOM 664 C CA . PHE A 1 97 ? 10.632 26.517 40.900 1.00 17.02 97 PHE A CA 1
ATOM 665 C C . PHE A 1 97 ? 11.529 25.727 39.950 1.00 16.60 97 PHE A C 1
ATOM 666 O O . PHE A 1 97 ? 11.652 24.485 40.075 1.00 17.02 97 PHE A O 1
ATOM 674 N N . THR A 1 98 ? 12.249 26.427 39.102 1.00 16.00 98 THR A N 1
ATOM 675 C CA . THR A 1 98 ? 13.231 25.783 38.255 1.00 15.92 98 THR A CA 1
ATOM 676 C C . THR A 1 98 ? 14.337 25.147 39.061 1.00 14.98 98 THR A C 1
ATOM 677 O O . THR A 1 98 ? 14.798 24.017 38.779 1.00 14.94 98 THR A O 1
ATOM 681 N N . CYS A 1 99 ? 14.846 25.907 40.018 1.00 14.11 99 CYS A N 1
ATOM 682 C CA . CYS A 1 99 ? 15.883 25.403 40.871 1.00 13.66 99 CYS A CA 1
ATOM 683 C C . CYS A 1 99 ? 15.383 24.155 41.624 1.00 13.50 99 CYS A C 1
ATOM 684 O O . CYS A 1 99 ? 16.131 23.212 41.790 1.00 13.09 99 CYS A O 1
ATOM 687 N N . ALA A 1 100 ? 14.197 24.241 42.196 1.00 13.64 100 ALA A N 1
ATOM 688 C CA . ALA A 1 100 ? 13.694 23.140 43.001 1.00 14.48 100 ALA A CA 1
ATOM 689 C C . ALA A 1 100 ? 13.690 21.868 42.176 1.00 15.34 100 ALA A C 1
ATOM 690 O O . ALA A 1 100 ? 14.093 20.799 42.648 1.00 15.52 100 ALA A O 1
ATOM 692 N N . GLU A 1 101 ? 13.217 21.971 40.933 1.00 16.39 101 GLU A N 1
ATOM 693 C CA . GLU A 1 101 ? 13.153 20.793 40.082 1.00 17.40 101 GLU A CA 1
ATOM 694 C C . GLU A 1 101 ? 14.519 20.203 39.742 1.00 17.19 101 GLU A C 1
ATOM 695 O O . GLU A 1 101 ? 14.750 19.012 39.828 1.00 17.24 101 GLU A O 1
ATOM 701 N N . GLN A 1 102 ? 15.492 21.077 39.467 1.00 16.48 102 GLN A N 1
ATOM 702 C CA . GLN A 1 102 ? 16.846 20.583 39.273 1.00 17.05 102 GLN A CA 1
ATOM 703 C C . GLN A 1 102 ? 17.462 19.959 40.528 1.00 16.42 102 GLN A C 1
ATOM 704 O O . GLN A 1 102 ? 18.198 18.971 40.452 1.00 16.90 102 GLN A O 1
ATOM 710 N N . CYS A 1 103 ? 17.225 20.578 41.678 1.00 15.87 103 CYS A N 1
ATOM 711 C CA . CYS A 1 103 ? 17.738 20.031 42.953 1.00 16.01 103 CYS A CA 1
ATOM 712 C C . CYS A 1 103 ? 17.132 18.678 43.268 1.00 16.96 103 CYS A C 1
ATOM 713 O O . CYS A 1 103 ? 17.828 17.817 43.824 1.00 17.09 103 CYS A O 1
ATOM 716 N N . ARG A 1 104 ? 15.860 18.496 42.954 1.00 17.89 104 ARG A N 1
ATOM 717 C CA . ARG A 1 104 ? 15.195 17.191 43.244 1.00 19.64 104 ARG A CA 1
ATOM 718 C C . ARG A 1 104 ? 15.816 16.069 42.433 1.00 20.32 104 ARG A C 1
ATOM 719 O O . ARG A 1 104 ? 16.020 14.959 42.928 1.00 20.61 104 ARG A O 1
ATOM 727 N N . SER A 1 105 ? 16.170 16.386 41.175 1.00 20.01 105 SER A N 1
ATOM 728 C CA A SER A 1 105 ? 16.897 15.458 40.340 0.50 21.13 105 SER A CA 1
ATOM 729 C CA B SER A 1 105 ? 16.902 15.468 40.327 0.50 20.95 105 SER A CA 1
ATOM 730 C C . SER A 1 105 ? 18.251 15.101 40.934 1.00 20.94 105 SER A C 1
ATOM 731 O O . SER A 1 105 ? 18.635 13.955 40.944 1.00 22.25 105 SER A O 1
ATOM 736 N N . MET A 1 106 ? 19.009 16.109 41.384 1.00 20.07 106 MET A N 1
ATOM 737 C CA . MET A 1 106 ? 20.339 15.894 41.964 1.00 20.58 106 MET A CA 1
ATOM 738 C C . MET A 1 106 ? 20.277 15.096 43.271 1.00 20.74 106 MET A C 1
ATOM 739 O O . MET A 1 106 ? 21.136 14.257 43.529 1.00 21.73 106 MET A O 1
ATOM 744 N N . ALA A 1 107 ? 19.208 15.322 44.030 1.00 20.28 107 ALA A N 1
ATOM 745 C CA . ALA A 1 107 ? 19.026 14.690 45.341 1.00 20.46 107 ALA A CA 1
ATOM 746 C C . ALA A 1 107 ? 18.695 13.232 45.272 1.00 22.18 107 ALA A C 1
ATOM 747 O O . ALA A 1 107 ? 18.859 12.483 46.248 1.00 22.64 107 ALA A O 1
ATOM 749 N N . ALA A 1 108 ? 18.123 12.808 44.158 1.00 22.98 108 ALA A N 1
ATOM 750 C CA . ALA A 1 108 ? 17.754 11.399 43.984 1.00 25.12 108 ALA A CA 1
ATOM 751 C C . ALA A 1 108 ? 18.967 10.486 44.137 1.00 26.10 108 ALA A C 1
ATOM 752 O O . ALA A 1 108 ? 18.918 9.409 44.674 1.00 28.17 108 ALA A O 1
ATOM 755 N N . GLU B 1 2 ? 21.873 44.757 37.836 1.00 32.11 2 GLU B N 1
ATOM 756 C CA . GLU B 1 2 ? 23.363 44.513 37.920 1.00 30.42 2 GLU B CA 1
ATOM 757 C C . GLU B 1 2 ? 24.181 45.323 36.910 1.00 30.79 2 GLU B C 1
ATOM 758 O O . GLU B 1 2 ? 25.203 44.863 36.398 1.00 29.69 2 GLU B O 1
ATOM 764 N N . GLN B 1 3 ? 23.720 46.537 36.618 1.00 32.36 3 GLN B N 1
ATOM 765 C CA . GLN B 1 3 ? 24.338 47.364 35.607 1.00 33.04 3 GLN B CA 1
ATOM 766 C C . GLN B 1 3 ? 25.850 47.460 35.838 1.00 30.87 3 GLN B C 1
ATOM 767 O O . GLN B 1 3 ? 26.619 47.235 34.903 1.00 32.44 3 GLN B O 1
ATOM 773 N N . TYR B 1 4 ? 26.258 47.791 37.059 1.00 28.11 4 TYR B N 1
ATOM 774 C CA . TYR B 1 4 ? 27.663 47.977 37.372 1.00 26.36 4 TYR B CA 1
ATOM 775 C C . TYR B 1 4 ? 28.332 46.757 38.008 1.00 23.71 4 TYR B C 1
ATOM 776 O O . TYR B 1 4 ? 29.538 46.711 37.977 1.00 23.32 4 TYR B O 1
ATOM 785 N N . SER B 1 5 ? 27.607 45.774 38.541 1.00 21.73 5 SER B N 1
ATOM 786 C CA . SER B 1 5 ? 28.285 44.637 39.213 1.00 19.90 5 SER B CA 1
ATOM 787 C C . SER B 1 5 ? 28.350 43.308 38.419 1.00 19.25 5 SER B C 1
ATOM 788 O O . SER B 1 5 ? 29.008 42.377 38.888 1.00 18.18 5 SER B O 1
ATOM 791 N N . GLU B 1 6 ? 27.660 43.189 37.280 1.00 20.59 6 GLU B N 1
ATOM 792 C CA . GLU B 1 6 ? 27.568 41.882 36.594 1.00 20.56 6 GLU B CA 1
ATOM 793 C C . GLU B 1 6 ? 28.902 41.225 36.285 1.00 19.32 6 GLU B C 1
ATOM 794 O O . GLU B 1 6 ? 29.101 40.053 36.565 1.00 17.62 6 GLU B O 1
ATOM 800 N N . ALA B 1 7 ? 29.861 41.994 35.762 1.00 18.96 7 ALA B N 1
ATOM 801 C CA . ALA B 1 7 ? 31.184 41.428 35.509 1.00 18.52 7 ALA B CA 1
ATOM 802 C C . ALA B 1 7 ? 31.937 40.922 36.750 1.00 16.63 7 ALA B C 1
ATOM 803 O O . ALA B 1 7 ? 32.641 39.872 36.747 1.00 15.89 7 ALA B O 1
ATOM 805 N N . CYS B 1 8 ? 31.892 41.694 37.842 1.00 16.25 8 CYS B N 1
ATOM 806 C CA . CYS B 1 8 ? 32.574 41.321 39.042 1.00 15.14 8 CYS B CA 1
ATOM 807 C C . CYS B 1 8 ? 31.898 40.073 39.644 1.00 14.01 8 CYS B C 1
ATOM 808 O O . CYS B 1 8 ? 32.574 39.152 40.128 1.00 12.97 8 CYS B O 1
ATOM 811 N N . ILE B 1 9 ? 30.572 40.080 39.638 1.00 13.90 9 ILE B N 1
ATOM 812 C CA . ILE B 1 9 ? 29.811 38.881 40.033 1.00 13.63 9 ILE B CA 1
ATOM 813 C C . ILE B 1 9 ? 30.284 37.663 39.282 1.00 13.89 9 ILE B C 1
ATOM 814 O O . ILE B 1 9 ? 30.518 36.615 39.856 1.00 13.39 9 ILE B O 1
ATOM 819 N N . GLU B 1 10 ? 30.372 37.776 37.973 1.00 15.10 10 GLU B N 1
ATOM 820 C CA . GLU B 1 10 ? 30.844 36.652 37.186 1.00 16.23 10 GLU B CA 1
ATOM 821 C C . GLU B 1 10 ? 32.211 36.175 37.553 1.00 14.8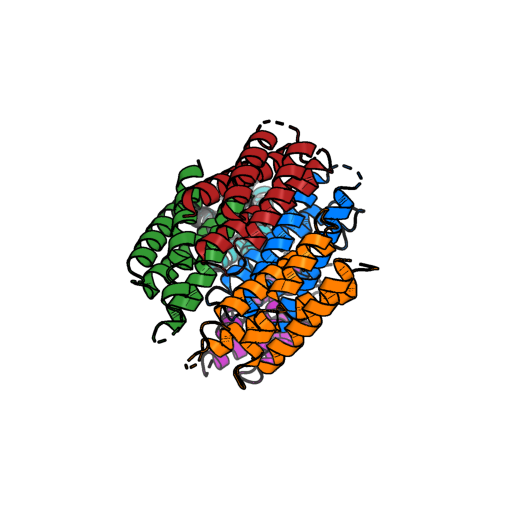8 10 GLU B C 1
ATOM 822 O O . GLU B 1 10 ? 32.459 34.989 37.551 1.00 14.39 10 GLU B O 1
ATOM 828 N N . ALA B 1 11 ? 33.121 37.113 37.748 1.00 14.21 11 ALA B N 1
ATOM 829 C CA . ALA B 1 11 ? 34.476 36.742 38.192 1.00 13.75 11 ALA B CA 1
ATOM 830 C C . ALA B 1 11 ? 34.507 36.060 39.544 1.00 12.81 11 ALA B C 1
ATOM 831 O O . ALA B 1 11 ? 35.256 35.098 39.739 1.00 12.64 11 ALA B O 1
ATOM 833 N N . CYS B 1 12 ? 33.671 36.521 40.473 1.00 12.65 12 CYS B N 1
ATOM 834 C CA . CYS B 1 12 ? 33.554 35.873 41.781 1.00 12.48 12 CYS B CA 1
ATOM 835 C C . CYS B 1 12 ? 32.975 34.456 41.649 1.00 12.49 12 CYS B C 1
ATOM 836 O O . CYS B 1 12 ? 33.464 33.493 42.294 1.00 12.04 12 CYS B O 1
ATOM 839 N N . ILE B 1 13 ? 31.964 34.314 40.822 1.00 12.86 13 ILE B N 1
ATOM 840 C CA . ILE B 1 13 ? 31.340 32.972 40.599 1.00 13.46 13 ILE B CA 1
ATOM 841 C C . ILE B 1 13 ? 32.409 32.019 40.003 1.00 13.93 13 ILE B C 1
ATOM 842 O O . ILE B 1 13 ? 32.527 30.871 40.368 1.00 13.55 13 ILE B O 1
ATOM 847 N N . ASP B 1 14 ? 33.171 32.519 38.996 1.00 14.66 14 ASP B N 1
ATOM 848 C CA . ASP B 1 14 ? 34.223 31.715 38.395 1.00 15.90 14 ASP B CA 1
ATOM 849 C C . ASP B 1 14 ? 35.318 31.333 39.372 1.00 15.38 14 ASP B C 1
ATOM 850 O O . ASP B 1 14 ? 35.927 30.263 39.281 1.00 15.41 14 ASP B O 1
ATOM 855 N N . CYS B 1 15 ? 35.647 32.259 40.270 1.00 14.81 15 CYS B N 1
ATOM 856 C CA . CYS B 1 15 ? 36.679 32.021 41.243 1.00 15.01 15 CYS B CA 1
ATOM 857 C C . CYS B 1 15 ? 36.204 30.940 42.251 1.00 14.93 15 CYS B C 1
ATOM 858 O O . CYS B 1 15 ? 36.963 30.075 42.644 1.00 14.98 15 CYS B O 1
ATOM 861 N N . MET B 1 16 ? 34.969 31.059 42.702 1.00 15.11 16 MET B N 1
ATOM 862 C CA A MET B 1 16 ? 34.355 30.041 43.580 0.50 15.78 16 MET B CA 1
ATOM 863 C CA B MET B 1 16 ? 34.349 30.039 43.583 0.50 15.56 16 MET B CA 1
ATOM 864 C C . MET B 1 16 ? 34.456 28.684 42.969 1.00 16.18 16 MET B C 1
ATOM 865 O O . MET B 1 16 ? 34.828 27.729 43.627 1.00 16.29 16 MET B O 1
ATOM 874 N N . LYS B 1 17 ? 34.063 28.590 41.699 1.00 15.45 17 LYS B N 1
ATOM 875 C CA . LYS B 1 17 ? 34.136 27.333 41.013 1.00 16.23 17 LYS B CA 1
ATOM 876 C C . LYS B 1 17 ? 35.562 26.791 41.061 1.00 15.82 17 LYS B C 1
ATOM 877 O O . LYS B 1 17 ? 35.799 25.641 41.322 1.00 16.02 17 LYS B O 1
ATOM 883 N N . ALA B 1 18 ? 36.511 27.622 40.661 1.00 14.91 18 ALA B N 1
ATOM 884 C CA . ALA B 1 18 ? 37.903 27.159 40.572 1.00 15.46 18 ALA B CA 1
ATOM 885 C C . ALA B 1 18 ? 38.494 26.754 41.912 1.00 15.32 18 ALA B C 1
ATOM 886 O O . ALA B 1 18 ? 39.181 25.749 42.024 1.00 16.09 18 ALA B O 1
ATOM 888 N N . CYS B 1 19 ? 38.206 27.549 42.933 1.00 14.40 19 CYS B N 1
ATOM 889 C CA . CYS B 1 19 ? 38.658 27.279 44.311 1.00 14.72 19 CYS B CA 1
ATOM 890 C C . CYS B 1 19 ? 38.039 26.040 44.858 1.00 15.14 19 CYS B C 1
ATOM 891 O O . CYS B 1 19 ? 38.743 25.190 45.449 1.00 15.93 19 CYS B O 1
ATOM 894 N N . ASN B 1 20 ? 36.728 25.869 44.643 1.00 14.62 20 ASN B N 1
ATOM 895 C CA . ASN B 1 20 ? 36.076 24.619 45.108 1.00 15.65 20 ASN B CA 1
ATOM 896 C C . ASN B 1 20 ? 36.597 23.362 44.385 1.00 17.15 20 ASN B C 1
ATOM 897 O O . ASN B 1 20 ? 36.775 22.314 44.973 1.00 18.13 20 ASN B O 1
ATOM 902 N N . HIS B 1 21 ? 36.806 23.478 43.067 1.00 17.49 21 HIS B N 1
ATOM 903 C CA . HIS B 1 21 ? 37.423 22.408 42.327 1.00 19.41 21 HIS B CA 1
ATOM 904 C C . HIS B 1 21 ? 38.832 22.068 42.802 1.00 19.81 21 HIS B C 1
ATOM 905 O O . HIS B 1 21 ? 39.185 20.889 42.913 1.00 21.49 21 HIS B O 1
ATOM 912 N N . CYS B 1 22 ? 39.633 23.084 43.029 1.00 18.78 22 CYS B N 1
ATOM 913 C CA . CYS B 1 22 ? 40.984 22.919 43.517 1.00 19.48 22 CYS B CA 1
ATOM 914 C C . CYS B 1 22 ? 40.985 22.255 44.908 1.00 19.89 22 CYS B C 1
ATOM 915 O O . CYS B 1 22 ? 41.765 21.343 45.187 1.00 21.18 22 CYS B O 1
ATOM 918 N N . PHE B 1 23 ? 40.077 22.712 45.772 1.00 18.75 23 PHE B N 1
ATOM 919 C CA . PHE B 1 23 ? 39.923 22.113 47.106 1.00 19.48 23 PHE B CA 1
ATOM 920 C C . PHE B 1 23 ? 39.747 20.626 47.048 1.00 21.40 23 PHE B C 1
ATOM 921 O O . PHE B 1 23 ? 40.499 19.852 47.688 1.00 22.73 23 PHE B O 1
ATOM 929 N N . THR B 1 24 ? 38.771 20.186 46.274 1.00 21.76 24 THR B N 1
ATOM 930 C CA . THR B 1 24 ? 38.507 18.755 46.130 1.00 24.04 24 THR B CA 1
ATOM 931 C C . THR B 1 24 ? 39.658 17.963 45.472 1.00 25.64 24 THR B C 1
ATOM 932 O O . THR B 1 24 ? 40.014 16.856 45.929 1.00 27.37 24 THR B O 1
ATOM 936 N N . LYS B 1 25 ? 40.247 18.525 44.413 1.00 25.13 25 LYS B N 1
ATOM 937 C CA . LYS B 1 25 ? 41.340 17.842 43.733 1.00 27.00 25 LYS B CA 1
ATOM 938 C C . LYS B 1 25 ? 42.568 17.733 44.646 1.00 27.80 25 LYS B C 1
ATOM 939 O O . LYS B 1 25 ? 43.233 16.703 44.683 1.00 29.80 25 LYS B O 1
ATOM 945 N N . CYS B 1 26 ? 42.872 18.803 45.377 1.00 26.46 26 CYS B N 1
ATOM 946 C CA . CYS B 1 26 ? 44.009 18.774 46.302 1.00 27.59 26 CYS B CA 1
ATOM 947 C C . CYS B 1 26 ? 43.824 17.737 47.378 1.00 29.39 26 CYS B C 1
ATOM 948 O O . CYS B 1 26 ? 44.792 17.082 47.774 1.00 31.11 26 CYS B O 1
ATOM 951 N N . LEU B 1 27 ? 42.598 17.591 47.870 1.00 29.08 27 LEU B N 1
ATOM 952 C CA . LEU B 1 27 ? 42.332 16.576 48.899 1.00 31.28 27 LEU B CA 1
ATOM 953 C C . LEU B 1 27 ? 42.435 15.131 48.395 1.00 34.15 27 LEU B C 1
ATOM 954 O O . LEU B 1 27 ? 42.850 14.275 49.158 1.00 36.57 27 LEU B O 1
ATOM 959 N N . GLU B 1 28 ? 42.077 14.840 47.145 1.00 34.76 28 GLU B N 1
ATOM 960 C CA . GLU B 1 28 ? 42.250 13.476 46.620 1.00 37.86 28 GLU B CA 1
ATOM 961 C C . GLU B 1 28 ? 43.718 13.265 46.295 1.00 39.11 28 GLU B C 1
ATOM 962 O O . GLU B 1 28 ? 44.086 12.210 45.814 1.00 41.67 28 GLU B O 1
ATOM 968 N N . HIS B 1 34 ? 52.050 19.212 51.572 1.00 42.86 34 HIS B N 1
ATOM 969 C CA . HIS B 1 34 ? 52.435 20.443 50.801 1.00 41.13 34 HIS B CA 1
ATOM 970 C C . HIS B 1 34 ? 51.306 21.268 50.161 1.00 37.68 34 HIS B C 1
ATOM 971 O O . HIS B 1 34 ? 51.516 22.426 49.772 1.00 36.03 34 HIS B O 1
ATOM 978 N N . LEU B 1 35 ? 50.109 20.700 50.076 1.00 36.17 35 LEU B N 1
ATOM 979 C CA . LEU B 1 35 ? 48.956 21.438 49.581 1.00 33.25 35 LEU B CA 1
ATOM 980 C C . LEU B 1 35 ? 48.056 21.995 50.695 1.00 31.78 35 LEU B C 1
ATOM 981 O O . LEU B 1 35 ? 47.029 22.616 50.378 1.00 29.82 35 LEU B O 1
ATOM 986 N N . SER B 1 36 ? 48.431 21.861 51.965 1.00 32.87 36 SER B N 1
ATOM 987 C CA . SER B 1 36 ? 47.511 22.225 53.030 1.00 32.04 36 SER B CA 1
ATOM 988 C C . SER B 1 36 ? 47.171 23.721 53.024 1.00 29.71 36 SER B C 1
ATOM 989 O O . SER B 1 36 ? 46.023 24.089 53.242 1.00 28.13 36 SER B O 1
ATOM 992 N N . GLY B 1 37 ? 48.156 24.562 52.682 1.00 29.63 37 GLY B N 1
ATOM 993 C CA . GLY B 1 37 ? 47.925 26.002 52.570 1.00 27.91 37 GLY B CA 1
ATOM 994 C C . GLY B 1 37 ? 46.944 26.336 51.446 1.00 25.74 37 GLY B C 1
ATOM 995 O O . GLY B 1 37 ? 46.088 27.230 51.605 1.00 24.28 37 GLY B O 1
ATOM 996 N N . CYS B 1 38 ? 47.072 25.667 50.301 1.00 26.05 38 CYS B N 1
ATOM 997 C CA A CYS B 1 38 ? 46.098 25.849 49.202 0.70 24.45 38 CYS B CA 1
ATOM 998 C CA B CYS B 1 38 ? 46.139 25.912 49.179 0.30 24.41 38 CYS B CA 1
ATOM 999 C C . CYS B 1 38 ? 44.705 25.427 49.576 1.00 23.09 38 CYS B C 1
ATOM 1000 O O . CYS B 1 38 ? 43.748 26.093 49.281 1.00 21.33 38 CYS B O 1
ATOM 1005 N N . ILE B 1 39 ? 44.607 24.316 50.304 1.00 23.51 39 ILE B N 1
ATOM 1006 C CA . ILE B 1 39 ? 43.306 23.780 50.730 1.00 22.67 39 ILE B CA 1
ATOM 1007 C C . ILE B 1 39 ? 42.623 24.771 51.654 1.00 21.58 39 ILE B C 1
ATOM 1008 O O . ILE B 1 39 ? 41.452 25.121 51.456 1.00 20.04 39 ILE B O 1
ATOM 1013 N N . ARG B 1 40 ? 43.371 25.279 52.635 1.00 22.28 40 ARG B N 1
ATOM 1014 C CA . ARG B 1 40 ? 42.818 26.276 53.559 1.00 21.79 40 ARG B CA 1
ATOM 1015 C C . ARG B 1 40 ? 42.357 27.542 52.879 1.00 19.65 40 ARG B C 1
ATOM 1016 O O . ARG B 1 40 ? 41.260 28.044 53.109 1.00 18.37 40 ARG B O 1
ATOM 1024 N N . LEU B 1 41 ? 43.237 28.106 52.058 1.00 19.25 41 LEU B N 1
ATOM 1025 C CA . LEU B 1 41 ? 42.861 29.314 51.302 1.00 17.82 41 LEU B CA 1
ATOM 1026 C C . LEU B 1 41 ? 41.750 29.105 50.289 1.00 16.61 41 LEU B C 1
ATOM 1027 O O . LEU B 1 41 ? 40.927 30.005 50.056 1.00 15.31 41 LEU B O 1
ATOM 1032 N N . ASP B 1 42 ? 41.714 27.939 49.662 1.00 17.17 42 ASP B N 1
ATOM 1033 C CA . ASP B 1 42 ? 40.615 27.622 48.707 1.00 16.72 42 ASP B CA 1
ATOM 1034 C C . ASP B 1 42 ? 39.267 27.706 49.414 1.00 16.14 42 ASP B C 1
ATOM 1035 O O . ASP B 1 42 ? 38.282 28.211 48.845 1.00 15.25 42 ASP B O 1
ATOM 1040 N N . ARG B 1 43 ? 39.206 27.173 50.624 1.00 16.89 43 ARG B N 1
ATOM 1041 C CA . ARG B 1 43 ? 37.976 27.245 51.411 1.00 16.86 43 ARG B CA 1
ATOM 1042 C C . ARG B 1 43 ? 37.603 28.695 51.739 1.00 16.42 43 ARG B C 1
ATOM 1043 O O . ARG B 1 43 ? 36.468 29.133 51.500 1.00 15.19 43 ARG B O 1
ATOM 1051 N N . GLU B 1 44 ? 38.589 29.461 52.217 1.00 17.47 44 GLU B N 1
ATOM 1052 C CA . GLU B 1 44 ? 38.340 30.840 52.597 1.00 18.36 44 GLU B CA 1
ATOM 1053 C C . GLU B 1 44 ? 37.921 31.697 51.408 1.00 16.36 44 GLU B C 1
ATOM 1054 O O . GLU B 1 44 ? 37.017 32.565 51.497 1.00 15.67 44 GLU B O 1
ATOM 1060 N N . CYS B 1 45 ? 38.590 31.459 50.267 1.00 15.98 45 CYS B N 1
ATOM 1061 C CA . CYS B 1 45 ? 38.373 32.293 49.078 1.00 15.35 45 CYS B CA 1
ATOM 1062 C C . CYS B 1 45 ? 37.013 31.984 48.437 1.00 14.91 45 CYS B C 1
ATOM 1063 O O . CYS B 1 45 ? 36.232 32.901 48.172 1.00 14.06 45 CYS B O 1
ATOM 1066 N N . ALA B 1 46 ? 36.682 30.711 48.352 1.00 15.32 46 ALA B N 1
ATOM 1067 C CA . ALA B 1 46 ? 35.326 30.326 47.855 1.00 15.55 46 ALA B CA 1
ATOM 1068 C C . ALA B 1 46 ? 34.217 30.926 48.717 1.00 15.92 46 ALA B C 1
ATOM 1069 O O . ALA B 1 46 ? 33.197 31.456 48.218 1.00 15.64 46 ALA B O 1
ATOM 1071 N N . ASP B 1 47 ? 34.420 30.897 50.030 1.00 16.74 47 ASP B N 1
ATOM 1072 C CA . ASP B 1 47 ? 33.424 31.454 50.948 1.00 17.42 47 ASP B CA 1
ATOM 1073 C C . ASP B 1 47 ? 33.251 32.965 50.808 1.00 16.30 47 ASP B C 1
ATOM 1074 O O . ASP B 1 47 ? 32.121 33.498 50.808 1.00 15.52 47 ASP B O 1
ATOM 1079 N N . ILE B 1 48 ? 34.357 33.704 50.740 1.00 15.14 48 ILE B N 1
ATOM 1080 C CA . ILE B 1 48 ? 34.254 35.153 50.624 1.00 14.63 48 ILE B CA 1
ATOM 1081 C C . ILE B 1 48 ? 33.709 35.565 49.268 1.00 13.33 48 ILE B C 1
ATOM 1082 O O . ILE B 1 48 ? 33.064 36.607 49.160 1.00 12.89 48 ILE B O 1
ATOM 1087 N N . CYS B 1 49 ? 34.045 34.803 48.230 1.00 12.99 49 CYS B N 1
ATOM 1088 C CA . CYS B 1 49 ? 33.513 35.116 46.916 1.00 12.88 49 CYS B CA 1
ATOM 1089 C C . CYS B 1 49 ? 31.979 34.999 46.912 1.00 12.68 49 CYS B C 1
ATOM 1090 O O . CYS B 1 49 ? 31.307 35.884 46.358 1.00 12.33 49 CYS B O 1
ATOM 1093 N N . ALA B 1 50 ? 31.459 33.961 47.561 1.00 13.05 50 ALA B N 1
ATOM 1094 C CA . ALA B 1 50 ? 30.019 33.813 47.697 1.00 13.51 50 ALA B CA 1
ATOM 1095 C C . ALA B 1 50 ? 29.430 35.037 48.444 1.00 13.72 50 ALA B C 1
ATOM 1096 O O . ALA B 1 50 ? 28.354 35.561 48.104 1.00 13.57 50 ALA B O 1
ATOM 1098 N N . LEU B 1 51 ? 30.102 35.464 49.526 1.00 13.44 51 LEU B N 1
ATOM 1099 C CA . LEU B 1 51 ? 29.613 36.634 50.263 1.00 14.07 51 LEU B CA 1
ATOM 1100 C C . LEU B 1 51 ? 29.596 37.920 49.421 1.00 13.22 51 LEU B C 1
ATOM 1101 O O . LEU B 1 51 ? 28.690 38.771 49.539 1.00 13.30 51 LEU B O 1
ATOM 1106 N N . ALA B 1 52 ? 30.656 38.116 48.640 1.00 12.09 52 ALA B N 1
ATOM 1107 C CA . ALA B 1 52 ? 30.749 39.295 47.769 1.00 11.84 52 ALA B CA 1
ATOM 1108 C C . ALA B 1 52 ? 29.652 39.308 46.733 1.00 11.63 52 ALA B C 1
ATOM 1109 O O . ALA B 1 52 ? 28.995 40.332 46.508 1.00 11.74 52 ALA B O 1
ATOM 1111 N N . VAL B 1 53 ? 29.342 38.118 46.176 1.00 11.33 53 VAL B N 1
ATOM 1112 C CA . VAL B 1 53 ? 28.195 37.990 45.237 1.00 11.56 53 VAL B CA 1
ATOM 1113 C C . VAL B 1 53 ? 26.900 38.421 45.916 1.00 12.14 53 VAL B C 1
ATOM 1114 O O . VAL B 1 53 ? 26.139 39.227 45.386 1.00 12.55 53 VAL B O 1
ATOM 1118 N N . LYS B 1 54 ? 26.661 37.884 47.111 1.00 12.43 54 LYS B N 1
ATOM 1119 C CA . LYS B 1 54 ? 25.462 38.268 47.837 1.00 13.55 54 LYS B CA 1
ATOM 1120 C C . LYS B 1 54 ? 25.417 39.775 48.102 1.00 13.38 54 LYS B C 1
ATOM 1121 O O . LYS B 1 54 ? 24.361 40.386 47.963 1.00 14.03 54 LYS B O 1
ATOM 1127 N N . ALA B 1 55 ? 26.542 40.353 48.547 1.00 12.60 55 ALA B N 1
ATOM 1128 C CA . ALA B 1 55 ? 26.608 41.766 48.846 1.00 13.00 55 ALA B CA 1
ATOM 1129 C C . ALA B 1 55 ? 26.301 42.631 47.639 1.00 13.34 55 ALA B C 1
ATOM 1130 O O . ALA B 1 55 ? 25.506 43.572 47.708 1.00 14.13 55 ALA B O 1
ATOM 1132 N N . MET B 1 56 ? 26.865 42.248 46.498 1.00 12.89 56 MET B N 1
ATOM 1133 C CA . MET B 1 56 ? 26.574 42.974 45.259 1.00 13.68 56 MET B CA 1
ATOM 1134 C C . MET B 1 56 ? 25.134 42.824 44.799 1.00 14.51 56 MET B C 1
ATOM 1135 O O . MET B 1 56 ? 24.473 43.818 44.381 1.00 15.68 56 MET B O 1
ATOM 1140 N N . GLN B 1 57 ? 24.596 41.622 44.906 1.00 14.11 57 GLN B N 1
ATOM 1141 C CA . GLN B 1 57 ? 23.236 41.386 44.446 1.00 15.09 57 GLN B CA 1
ATOM 1142 C C . GLN B 1 57 ? 22.171 42.035 45.323 1.00 16.12 57 GLN B C 1
ATOM 1143 O O . GLN B 1 57 ? 21.080 42.306 44.853 1.00 17.30 57 GLN B O 1
ATOM 1149 N N . THR B 1 58 ? 22.466 42.193 46.609 1.00 15.81 58 THR B N 1
ATOM 1150 C CA . THR B 1 58 ? 21.536 42.772 47.529 1.00 17.07 58 THR B CA 1
ATOM 1151 C C . THR B 1 58 ? 21.788 44.253 47.772 1.00 17.99 58 THR B C 1
ATOM 1152 O O . THR B 1 58 ? 21.083 44.853 48.580 1.00 19.11 58 THR B O 1
ATOM 1156 N N . ASP B 1 59 ? 22.729 44.856 47.045 1.00 17.99 59 ASP B N 1
ATOM 1157 C CA . ASP B 1 59 ? 23.072 46.276 47.204 1.00 19.33 59 ASP B CA 1
ATOM 1158 C C . ASP B 1 59 ? 23.397 46.621 48.678 1.00 19.57 59 ASP B C 1
ATOM 1159 O O . ASP B 1 59 ? 22.902 47.568 49.266 1.00 20.71 59 ASP B O 1
ATOM 1164 N N . SER B 1 60 ? 24.219 45.777 49.246 1.00 18.60 60 SER B N 1
ATOM 1165 C CA . SER B 1 60 ? 24.437 45.845 50.674 1.00 19.39 60 SER B CA 1
ATOM 1166 C C . SER B 1 60 ? 25.298 47.117 50.982 1.00 20.03 60 SER B C 1
ATOM 1167 O O . SER B 1 60 ? 26.144 47.546 50.160 1.00 19.96 60 SER B O 1
ATOM 1170 N N . PRO B 1 61 ? 25.023 47.775 52.119 1.00 21.47 61 PRO B N 1
ATOM 1171 C CA . PRO B 1 61 ? 25.778 49.010 52.373 1.00 22.50 61 PRO B CA 1
ATOM 1172 C C . PRO B 1 61 ? 27.279 48.806 52.594 1.00 21.82 61 PRO B C 1
ATOM 1173 O O . PRO B 1 61 ? 28.066 49.755 52.383 1.00 22.90 61 PRO B O 1
ATOM 1177 N N . PHE B 1 62 ? 27.715 47.586 52.902 1.00 20.49 62 PHE B N 1
ATOM 1178 C CA . PHE B 1 62 ? 29.163 47.329 52.950 1.00 19.68 62 PHE B CA 1
ATOM 1179 C C . PHE B 1 62 ? 29.730 46.609 51.745 1.00 18.28 62 PHE B C 1
ATOM 1180 O O . PHE B 1 62 ? 30.757 45.951 51.778 1.00 17.29 62 PHE B O 1
ATOM 1188 N N . MET B 1 63 ? 29.027 46.684 50.628 1.00 18.14 63 MET B N 1
ATOM 1189 C CA . MET B 1 63 ? 29.469 45.955 49.431 1.00 17.80 63 MET B CA 1
ATOM 1190 C C . MET B 1 63 ? 30.915 46.283 49.035 1.00 16.92 63 MET B C 1
ATOM 1191 O O . MET B 1 63 ? 31.703 45.395 48.722 1.00 15.99 63 MET B O 1
ATOM 1196 N N . LYS B 1 64 ? 31.269 47.553 49.037 1.00 17.61 64 LYS B N 1
ATOM 1197 C CA . LYS B 1 64 ? 32.642 47.971 48.615 1.00 17.87 64 LYS B CA 1
ATOM 1198 C C . LYS B 1 64 ? 33.722 47.401 49.539 1.00 17.33 64 LYS B C 1
ATOM 1199 O O . LYS B 1 64 ? 34.703 46.851 49.098 1.00 16.50 64 LYS B O 1
ATOM 1205 N N . GLU B 1 65 ? 33.459 47.452 50.837 1.00 17.58 65 GLU B N 1
ATOM 1206 C CA . GLU B 1 65 ? 34.378 46.885 51.821 1.00 17.64 65 GLU B CA 1
ATOM 1207 C C . GLU B 1 65 ? 34.492 45.376 51.729 1.00 15.80 65 GLU B C 1
ATOM 1208 O O . GLU B 1 65 ? 35.580 44.822 51.837 1.00 15.33 65 GLU B O 1
ATOM 1214 N N . ILE B 1 66 ? 33.369 44.692 51.520 1.00 14.89 66 ILE B N 1
ATOM 1215 C CA . ILE B 1 66 ? 33.345 43.265 51.275 1.00 13.76 66 ILE B CA 1
ATOM 1216 C C . ILE B 1 66 ? 34.147 42.890 49.995 1.00 13.01 66 ILE B C 1
ATOM 1217 O O . ILE B 1 66 ? 34.992 41.975 50.003 1.00 12.45 66 ILE B O 1
ATOM 1222 N N . CYS B 1 67 ? 33.907 43.635 48.922 1.00 13.36 67 CYS B N 1
ATOM 1223 C CA . CYS B 1 67 ? 34.702 43.437 47.691 1.00 13.21 67 CYS B CA 1
ATOM 1224 C C . CYS B 1 67 ? 36.214 43.664 47.927 1.00 13.52 67 CYS B C 1
ATOM 1225 O O . CYS B 1 67 ? 37.047 42.895 47.421 1.00 12.97 67 CYS B O 1
ATOM 1228 N N . ALA B 1 68 ? 36.580 44.680 48.704 1.00 14.35 68 ALA B N 1
ATOM 1229 C CA . ALA B 1 68 ? 37.993 44.902 49.015 1.00 15.31 68 ALA B CA 1
ATOM 1230 C C . ALA B 1 68 ? 38.577 43.681 49.782 1.00 14.86 68 ALA B C 1
ATOM 1231 O O . ALA B 1 68 ? 39.701 43.244 49.507 1.00 14.91 68 ALA B O 1
ATOM 1233 N N . LEU B 1 69 ? 37.813 43.149 50.744 1.00 14.70 69 LEU B N 1
ATOM 1234 C CA . LEU B 1 69 ? 38.257 41.947 51.480 1.00 14.76 69 LEU B CA 1
ATOM 1235 C C . LEU B 1 69 ? 38.397 40.747 50.565 1.00 13.97 69 LEU B C 1
ATOM 1236 O O . LEU B 1 69 ? 39.382 40.001 50.633 1.00 14.23 69 LEU B O 1
ATOM 1241 N N . CYS B 1 70 ? 37.422 40.572 49.682 1.00 13.36 70 CYS B N 1
ATOM 1242 C CA . CYS B 1 70 ? 37.451 39.515 48.732 1.00 13.06 70 CYS B CA 1
ATOM 1243 C C . CYS B 1 70 ? 38.723 39.608 47.879 1.00 13.39 70 CYS B C 1
ATOM 1244 O O . CYS B 1 70 ? 39.355 38.572 47.611 1.00 13.27 70 CYS B O 1
ATOM 1247 N N . ALA B 1 71 ? 39.088 40.806 47.471 1.00 13.80 71 ALA B N 1
ATOM 1248 C CA . ALA B 1 71 ? 40.291 40.966 46.626 1.00 14.63 71 ALA B CA 1
ATOM 1249 C C . ALA B 1 71 ? 41.536 40.519 47.373 1.00 15.27 71 ALA B C 1
ATOM 1250 O O . ALA B 1 71 ? 42.388 39.843 46.817 1.00 15.22 71 ALA B O 1
ATOM 1252 N N . ASP B 1 72 ? 41.617 40.900 48.645 1.00 15.96 72 ASP B N 1
ATOM 1253 C CA . ASP B 1 72 ? 42.767 40.518 49.478 1.00 17.17 72 ASP B CA 1
ATOM 1254 C C . ASP B 1 72 ? 42.900 39.014 49.628 1.00 16.43 72 ASP B C 1
ATOM 1255 O O . ASP B 1 72 ? 43.997 38.467 49.501 1.00 17.14 72 ASP B O 1
ATOM 1260 N N . ILE B 1 73 ? 41.773 38.341 49.910 1.00 15.30 73 ILE B N 1
ATOM 1261 C CA . ILE B 1 73 ? 41.770 36.896 50.093 1.00 15.18 73 ILE B CA 1
ATOM 1262 C C . ILE B 1 73 ? 42.059 36.195 48.748 1.00 15.09 73 ILE B C 1
ATOM 1263 O O . ILE B 1 73 ? 42.887 35.263 48.697 1.00 15.47 73 ILE B O 1
ATOM 1268 N N . CYS B 1 74 ? 41.442 36.681 47.688 1.00 15.07 74 CYS B N 1
ATOM 1269 C CA . CYS B 1 74 ? 41.718 36.143 46.345 1.00 15.82 74 CYS B CA 1
ATOM 1270 C C . CYS B 1 74 ? 43.195 36.294 45.983 1.00 16.67 74 CYS B C 1
ATOM 1271 O O . CYS B 1 74 ? 43.781 35.336 45.457 1.00 16.68 74 CYS B O 1
ATOM 1274 N N . GLU B 1 75 ? 43.791 37.471 46.237 1.00 17.52 75 GLU B N 1
ATOM 1275 C CA A GLU B 1 75 ? 45.230 37.719 45.947 0.50 18.92 75 GLU B CA 1
ATOM 1276 C CA B GLU B 1 75 ? 45.211 37.716 45.941 0.50 18.86 75 GLU B CA 1
ATOM 1277 C C . GLU B 1 75 ? 46.080 36.665 46.708 1.00 19.54 75 GLU B C 1
ATOM 1278 O O . GLU B 1 75 ? 46.944 35.986 46.153 1.00 19.58 75 GLU B O 1
ATOM 1289 N N . ALA B 1 76 ? 45.787 36.452 47.987 1.00 18.92 76 ALA B N 1
ATOM 1290 C CA . ALA B 1 76 ? 46.528 35.438 48.779 1.00 19.68 76 ALA B CA 1
ATOM 1291 C C . ALA B 1 76 ? 46.326 33.999 48.307 1.00 19.16 76 ALA B C 1
ATOM 1292 O O . ALA B 1 76 ? 47.282 33.183 48.293 1.00 20.08 76 ALA B O 1
ATOM 1294 N N . CYS B 1 77 ? 45.083 33.651 47.987 1.00 17.79 77 CYS B N 1
ATOM 1295 C CA . CYS B 1 77 ? 44.791 32.305 47.476 1.00 17.90 77 CYS B CA 1
ATOM 1296 C C . CYS B 1 77 ? 45.526 32.048 46.169 1.00 18.26 77 CYS B C 1
ATOM 1297 O O . CYS B 1 77 ? 46.117 30.972 45.939 1.00 19.28 77 CYS B O 1
ATOM 1300 N N . GLY B 1 78 ? 45.472 33.032 45.297 1.00 17.95 78 GLY B N 1
ATOM 1301 C CA . GLY B 1 78 ? 46.211 32.946 44.001 1.00 18.78 78 GLY B CA 1
ATOM 1302 C C . GLY B 1 78 ? 47.688 32.772 44.186 1.00 20.30 78 GLY B C 1
ATOM 1303 O O . GLY B 1 78 ? 48.342 31.980 43.506 1.00 21.31 78 GLY B O 1
ATOM 1304 N N . THR B 1 79 ? 48.271 33.542 45.118 1.00 20.75 79 THR B N 1
ATOM 1305 C CA . THR B 1 79 ? 49.701 33.435 45.410 1.00 22.50 79 THR B CA 1
ATOM 1306 C C . THR B 1 79 ? 50.088 32.032 45.897 1.00 23.34 79 THR B C 1
ATOM 1307 O O . THR B 1 79 ? 51.078 31.469 45.458 1.00 24.41 79 THR B O 1
ATOM 1311 N N . GLU B 1 80 ? 49.294 31.479 46.811 1.00 23.05 80 GLU B N 1
ATOM 1312 C CA . GLU B 1 80 ? 49.570 30.148 47.331 1.00 24.37 80 GLU B CA 1
ATOM 1313 C C . GLU B 1 80 ? 49.298 29.039 46.317 1.00 24.40 80 GLU B C 1
ATOM 1314 O O . GLU B 1 80 ? 50.157 28.179 46.096 1.00 25.77 80 GLU B O 1
ATOM 1320 N N . CYS B 1 81 ? 48.145 29.065 45.664 1.00 23.27 81 CYS B N 1
ATOM 1321 C CA . CYS B 1 81 ? 47.864 28.027 44.636 1.00 24.14 81 CYS B CA 1
ATOM 1322 C C . CYS B 1 81 ? 48.863 28.110 43.489 1.00 24.44 81 CYS B C 1
ATOM 1323 O O . CYS B 1 81 ? 49.220 27.102 42.882 1.00 25.39 81 CYS B O 1
ATOM 1326 N N . GLY B 1 82 ? 49.319 29.321 43.189 1.00 23.84 82 GLY B N 1
ATOM 1327 C CA . GLY B 1 82 ? 50.252 29.538 42.083 1.00 24.82 82 GLY B CA 1
ATOM 1328 C C . GLY B 1 82 ? 51.599 28.877 42.282 1.00 26.79 82 GLY B C 1
ATOM 1329 O O . GLY B 1 82 ? 52.392 28.836 41.332 1.00 27.78 82 GLY B O 1
ATOM 1330 N N . LYS B 1 83 ? 51.883 28.386 43.490 1.00 27.15 83 LYS B N 1
ATOM 1331 C CA . LYS B 1 83 ? 53.138 27.648 43.795 1.00 29.67 83 LYS B CA 1
ATOM 1332 C C . LYS B 1 83 ? 53.091 26.167 43.467 1.00 30.56 83 LYS B C 1
ATOM 1333 O O . LYS B 1 83 ? 54.086 25.471 43.660 1.00 32.60 83 LYS B O 1
ATOM 1339 N N . HIS B 1 84 ? 51.973 25.697 42.897 1.00 29.45 84 HIS B N 1
ATOM 1340 C CA . HIS B 1 84 ? 51.777 24.291 42.595 1.00 30.74 84 HIS B CA 1
ATOM 1341 C C . HIS B 1 84 ? 51.321 24.100 41.168 1.00 31.02 84 HIS B C 1
ATOM 1342 O O . HIS B 1 84 ? 50.560 24.892 40.654 1.00 29.12 84 HIS B O 1
ATOM 1349 N N . ASP B 1 85 ? 51.809 23.035 40.542 1.00 33.81 85 ASP B N 1
ATOM 1350 C CA . ASP B 1 85 ? 51.565 22.793 39.124 1.00 35.21 85 ASP B CA 1
ATOM 1351 C C . ASP B 1 85 ? 50.610 21.627 38.787 1.00 36.06 85 ASP B C 1
ATOM 1352 O O . ASP B 1 85 ? 50.577 21.180 37.651 1.00 36.99 85 ASP B O 1
ATOM 1357 N N . HIS B 1 86 ? 49.845 21.112 39.741 1.00 36.08 86 HIS B N 1
ATOM 1358 C CA . HIS B 1 86 ? 48.690 20.234 39.378 1.00 37.24 86 HIS B CA 1
ATOM 1359 C C . HIS B 1 86 ? 47.486 20.534 40.250 1.00 35.25 86 HIS B C 1
ATOM 1360 O O . HIS B 1 86 ? 47.469 21.557 40.915 1.00 33.13 86 HIS B O 1
ATOM 1367 N N . ASP B 1 87 ? 46.440 19.711 40.135 1.00 35.73 87 ASP B N 1
ATOM 1368 C CA . ASP B 1 87 ? 45.261 19.711 41.021 1.00 34.95 87 ASP B CA 1
ATOM 1369 C C . ASP B 1 87 ? 44.476 20.957 40.782 1.00 32.89 87 ASP B C 1
ATOM 1370 O O . ASP B 1 87 ? 43.912 21.512 41.743 1.00 31.99 87 ASP B O 1
ATOM 1375 N N . HIS B 1 88 ? 44.473 21.434 39.523 1.00 32.47 88 HIS B N 1
ATOM 1376 C CA . HIS B 1 88 ? 43.751 22.662 39.142 1.00 31.31 88 HIS B CA 1
ATOM 1377 C C . HIS B 1 88 ? 44.328 23.938 39.802 1.00 28.61 88 HIS B C 1
ATOM 1378 O O . HIS B 1 88 ? 43.653 24.950 39.835 1.00 27.26 88 HIS B O 1
ATOM 1385 N N . CYS B 1 89 ? 45.548 23.882 40.343 1.00 27.64 89 CYS B N 1
ATOM 1386 C CA . CYS B 1 89 ? 46.099 25.012 41.098 1.00 25.76 89 CYS B CA 1
ATOM 1387 C C . CYS B 1 89 ? 46.468 26.232 40.228 1.00 24.71 89 CYS B C 1
ATOM 1388 O O . CYS B 1 89 ? 46.192 27.362 40.610 1.00 22.77 89 CYS B O 1
ATOM 1391 N N . GLN B 1 90 ? 47.059 26.010 39.049 1.00 25.54 90 GLN B N 1
ATOM 1392 C CA . GLN B 1 90 ? 47.343 27.140 38.153 1.00 25.58 90 GLN B CA 1
ATOM 1393 C C . GLN B 1 90 ? 46.055 27.840 37.621 1.00 24.16 90 GLN B C 1
ATOM 1394 O O . GLN B 1 90 ? 45.979 29.051 37.576 1.00 23.03 90 GLN B O 1
ATOM 1400 N N . ALA B 1 91 ? 45.027 27.064 37.288 1.00 24.06 91 ALA B N 1
ATOM 1401 C CA . ALA B 1 91 ? 43.728 27.599 36.917 1.00 23.04 91 ALA B CA 1
ATOM 1402 C C . ALA B 1 91 ? 43.102 28.377 38.056 1.00 21.42 91 ALA B C 1
ATOM 1403 O O . ALA B 1 91 ? 42.443 29.402 37.842 1.00 20.65 91 ALA B O 1
ATOM 1405 N N . CYS B 1 92 ? 43.208 27.831 39.264 1.00 21.20 92 CYS B N 1
ATOM 1406 C CA . CYS B 1 92 ? 42.684 28.502 40.419 1.00 20.42 92 CYS B CA 1
ATOM 1407 C C . CYS B 1 92 ? 43.380 29.836 40.637 1.00 19.47 92 CYS B C 1
ATOM 1408 O O . CYS B 1 92 ? 42.728 30.832 40.797 1.00 17.97 92 CYS B O 1
ATOM 1411 N N . ALA B 1 93 ? 44.713 29.844 40.519 1.00 19.96 93 ALA B N 1
ATOM 1412 C CA . ALA B 1 93 ? 45.466 31.095 40.642 1.00 19.90 93 ALA B CA 1
ATOM 1413 C C . ALA B 1 93 ? 45.039 32.161 39.641 1.00 19.54 93 ALA B C 1
ATOM 1414 O O . ALA B 1 93 ? 44.800 33.321 39.993 1.00 18.47 93 ALA B O 1
ATOM 1416 N N . LYS B 1 94 ? 44.893 31.770 38.394 1.00 19.82 94 LYS B N 1
ATOM 1417 C CA . LYS B 1 94 ? 44.406 32.689 37.408 1.00 20.28 94 LYS B CA 1
ATOM 1418 C C . LYS B 1 94 ? 43.034 33.291 37.718 1.00 18.16 94 LYS B C 1
ATOM 1419 O O . LYS B 1 94 ? 42.826 34.461 37.575 1.00 17.60 94 LYS B O 1
ATOM 1425 N N . ALA B 1 95 ? 42.092 32.434 38.075 1.00 16.89 95 ALA B N 1
ATOM 1426 C CA . ALA B 1 95 ? 40.739 32.903 38.418 1.00 15.61 95 ALA B CA 1
ATOM 1427 C C . ALA B 1 95 ? 40.784 33.800 39.635 1.00 14.84 95 ALA B C 1
ATOM 1428 O O . ALA B 1 95 ? 40.036 34.756 39.708 1.00 14.19 95 ALA B O 1
ATOM 1430 N N . CYS B 1 96 ? 41.647 33.471 40.598 1.00 15.03 96 CYS B N 1
ATOM 1431 C CA . CYS B 1 96 ? 41.802 34.323 41.784 1.00 14.95 96 CYS B CA 1
ATOM 1432 C C . CYS B 1 96 ? 42.302 35.714 41.442 1.00 15.11 96 CYS B C 1
ATOM 1433 O O . CYS B 1 96 ? 41.784 36.709 41.948 1.00 14.18 96 CYS B O 1
ATOM 1436 N N . PHE B 1 97 ? 43.293 35.788 40.588 1.00 16.28 97 PHE B N 1
ATOM 1437 C CA . PHE B 1 97 ? 43.838 37.084 40.248 1.00 17.27 97 PHE B CA 1
ATOM 1438 C C . PHE B 1 97 ? 42.850 37.921 39.445 1.00 16.60 97 PHE B C 1
ATOM 1439 O O . PHE B 1 97 ? 42.766 39.125 39.623 1.00 16.77 97 PHE B O 1
ATOM 1447 N N . THR B 1 98 ? 42.095 37.271 38.565 1.00 16.11 98 THR B N 1
ATOM 1448 C CA . THR B 1 98 ? 41.065 37.968 37.838 1.00 15.96 98 THR B CA 1
ATOM 1449 C C . THR B 1 98 ? 40.021 38.538 38.762 1.00 14.96 98 THR B C 1
ATOM 1450 O O . THR B 1 98 ? 39.540 39.642 38.578 1.00 14.95 98 THR B O 1
ATOM 1454 N N . CYS B 1 99 ? 39.592 37.708 39.708 1.00 14.33 99 CYS B N 1
ATOM 1455 C CA . CYS B 1 99 ? 38.599 38.123 40.655 1.00 14.02 99 CYS B CA 1
ATOM 1456 C C . CYS B 1 99 ? 39.129 39.290 41.515 1.00 14.20 99 CYS B C 1
ATOM 1457 O O . CYS B 1 99 ? 38.402 40.246 41.710 1.00 13.90 99 CYS B O 1
ATOM 1460 N N . ALA B 1 100 ? 40.374 39.217 41.959 1.00 14.54 100 ALA B N 1
ATOM 1461 C CA . ALA B 1 100 ? 40.932 40.306 42.739 1.00 15.56 100 ALA B CA 1
ATOM 1462 C C . ALA B 1 100 ? 40.934 41.629 42.014 1.00 16.60 100 ALA B C 1
ATOM 1463 O O . ALA B 1 100 ? 40.504 42.622 42.558 1.00 16.92 100 ALA B O 1
ATOM 1465 N N . GLU B 1 101 ? 41.309 41.614 40.729 1.00 17.74 101 GLU B N 1
ATOM 1466 C CA . GLU B 1 101 ? 41.251 42.807 39.963 1.00 19.36 101 GLU B CA 1
ATOM 1467 C C . GLU B 1 101 ? 39.857 43.378 39.754 1.00 18.43 101 GLU B C 1
ATOM 1468 O O . GLU B 1 101 ? 39.635 44.558 39.892 1.00 18.81 101 GLU B O 1
ATOM 1474 N N . GLN B 1 102 ? 38.867 42.508 39.510 1.00 17.13 102 GLN B N 1
ATOM 1475 C CA . GLN B 1 102 ? 37.519 42.996 39.364 1.00 17.01 102 GLN B CA 1
ATOM 1476 C C . GLN B 1 102 ? 36.993 43.565 40.688 1.00 16.42 102 GLN B C 1
ATOM 1477 O O . GLN B 1 102 ? 36.238 44.541 40.714 1.00 16.12 102 GLN B O 1
ATOM 1483 N N . CYS B 1 103 ? 37.307 42.867 41.767 1.00 15.70 103 CYS B N 1
ATOM 1484 C CA . CYS B 1 103 ? 36.863 43.326 43.118 1.00 15.81 103 CYS B CA 1
ATOM 1485 C C . CYS B 1 103 ? 37.504 44.660 43.493 1.00 17.12 103 CYS B C 1
ATOM 1486 O O . CYS B 1 103 ? 36.837 45.491 44.120 1.00 16.66 103 CYS B O 1
ATOM 1489 N N . ARG B 1 104 ? 38.767 44.863 43.130 1.00 18.12 104 ARG B N 1
ATOM 1490 C CA . ARG B 1 104 ? 39.443 46.170 43.417 1.00 20.28 104 ARG B CA 1
ATOM 1491 C C . ARG B 1 104 ? 38.728 47.310 42.693 1.00 20.72 104 ARG B C 1
ATOM 1492 O O . ARG B 1 104 ? 38.548 48.396 43.241 1.00 21.22 104 ARG B O 1
ATOM 1500 N N . SER B 1 105 ? 38.282 47.056 41.454 1.00 20.45 105 SER B N 1
ATOM 1501 C CA . SER B 1 105 ? 37.491 48.045 40.712 1.00 21.57 105 SER B CA 1
ATOM 1502 C C . SER B 1 105 ? 36.166 48.345 41.382 1.00 21.15 105 SER B C 1
ATOM 1503 O O . SER B 1 105 ? 35.788 49.486 41.497 1.00 22.21 105 SER B O 1
ATOM 1506 N N . MET B 1 106 ? 35.469 47.298 41.824 1.00 19.52 106 MET B N 1
ATOM 1507 C CA . MET B 1 106 ? 34.183 47.459 42.527 1.00 19.40 106 MET B CA 1
ATOM 1508 C C . MET B 1 106 ? 34.331 48.186 43.847 1.00 19.30 106 MET B C 1
ATOM 1509 O O . MET B 1 106 ? 33.482 49.025 44.230 1.00 20.08 106 MET B O 1
ATOM 1514 N N . ALA B 1 107 ? 35.449 47.909 44.521 1.00 18.63 107 ALA B N 1
ATOM 1515 C CA . ALA B 1 107 ? 35.737 48.491 45.830 1.00 19.02 107 ALA B CA 1
ATOM 1516 C C . ALA B 1 107 ? 36.077 49.977 45.805 1.00 20.62 107 ALA B C 1
ATOM 1517 O O . ALA B 1 107 ? 35.972 50.678 46.809 1.00 21.18 107 ALA B O 1
ATOM 1519 N N . ALA B 1 108 ? 36.545 50.485 44.650 1.00 21.49 108 ALA B N 1
ATOM 1520 C CA . ALA B 1 108 ? 36.884 51.879 44.489 1.00 23.44 108 ALA B CA 1
ATOM 1521 C C . ALA B 1 108 ? 35.658 52.773 44.699 1.00 24.54 108 ALA B C 1
ATOM 1522 O O . ALA B 1 108 ? 35.738 53.841 45.295 1.00 26.61 108 ALA B O 1
ATOM 1525 N N . TYR C 1 4 ? 12.836 26.287 73.025 1.00 37.35 4 TYR C N 1
ATOM 1526 C CA . TYR C 1 4 ? 14.175 26.564 73.651 1.00 36.74 4 TYR C CA 1
ATOM 1527 C C . TYR C 1 4 ? 15.304 26.097 72.741 1.00 33.91 4 TYR C C 1
ATOM 1528 O O . TYR C 1 4 ? 15.565 24.915 72.675 1.00 33.69 4 TYR C O 1
ATOM 1537 N N . SER C 1 5 ? 15.951 27.015 72.044 1.00 31.99 5 SER C N 1
ATOM 1538 C CA . SER C 1 5 ? 17.043 26.644 71.163 1.00 29.16 5 SER C CA 1
ATOM 1539 C C . SER C 1 5 ? 18.450 26.940 71.731 1.00 28.51 5 SER C C 1
ATOM 1540 O O . SER C 1 5 ? 19.412 26.509 71.107 1.00 26.65 5 SER C O 1
ATOM 1543 N N . GLU C 1 6 ? 18.566 27.607 72.888 1.00 29.42 6 GLU C N 1
ATOM 1544 C CA . GLU C 1 6 ? 19.871 28.015 73.434 1.00 29.96 6 GLU C CA 1
ATOM 1545 C C . GLU C 1 6 ? 20.861 26.861 73.533 1.00 27.75 6 GLU C C 1
ATOM 1546 O O . GLU C 1 6 ? 21.984 26.964 73.097 1.00 25.72 6 GLU C O 1
ATOM 1552 N N . ALA C 1 7 ? 20.417 25.734 74.063 1.00 27.44 7 ALA C N 1
ATOM 1553 C CA . ALA C 1 7 ? 21.306 24.557 74.239 1.00 26.81 7 ALA C CA 1
ATOM 1554 C C . ALA C 1 7 ? 21.782 23.946 72.901 1.00 24.45 7 ALA C C 1
ATOM 1555 O O . ALA C 1 7 ? 22.956 23.587 72.756 1.00 23.86 7 ALA C O 1
ATOM 1557 N N . CYS C 1 8 ? 20.879 23.840 71.948 1.00 22.96 8 CYS C N 1
ATOM 1558 C CA . CYS C 1 8 ? 21.252 23.313 70.642 1.00 21.28 8 CYS C CA 1
ATOM 1559 C C . CYS C 1 8 ? 22.210 24.290 69.943 1.00 19.64 8 CYS C C 1
ATOM 1560 O O . CYS C 1 8 ? 23.185 23.834 69.337 1.00 18.53 8 CYS C O 1
ATOM 1563 N N . ILE C 1 9 ? 21.924 25.594 70.019 1.00 19.00 9 ILE C N 1
ATOM 1564 C CA . ILE C 1 9 ? 22.821 26.624 69.464 1.00 18.25 9 ILE C CA 1
ATOM 1565 C C . ILE C 1 9 ? 24.204 26.480 70.053 1.00 18.49 9 ILE C C 1
ATOM 1566 O O . ILE C 1 9 ? 25.167 26.445 69.312 1.00 17.77 9 ILE C O 1
ATOM 1571 N N . GLU C 1 10 ? 24.293 26.351 71.361 1.00 19.92 10 GLU C N 1
ATOM 1572 C CA . GLU C 1 10 ? 25.602 26.172 72.006 1.00 20.63 10 GLU C CA 1
ATOM 1573 C C . GLU C 1 10 ? 26.307 24.933 71.530 1.00 19.34 10 GLU C C 1
ATOM 1574 O O . GLU C 1 10 ? 27.500 24.960 71.318 1.00 18.84 10 GLU C O 1
ATOM 1580 N N . ALA C 1 11 ? 25.582 23.831 71.399 1.00 18.70 11 ALA C N 1
ATOM 1581 C CA . ALA C 1 11 ? 26.212 22.579 70.914 1.00 18.16 11 ALA C CA 1
ATOM 1582 C C . ALA C 1 11 ? 26.716 22.733 69.475 1.00 16.87 11 ALA C C 1
ATOM 1583 O O . ALA C 1 11 ? 27.766 22.198 69.107 1.00 16.52 11 ALA C O 1
ATOM 1585 N N . CYS C 1 12 ? 25.928 23.421 68.637 1.00 16.16 12 CYS C N 1
ATOM 1586 C CA . CYS C 1 12 ? 26.365 23.665 67.269 1.00 15.53 12 CYS C CA 1
ATOM 1587 C C . CYS C 1 12 ? 27.635 24.491 67.245 1.00 15.26 12 CYS C C 1
ATOM 1588 O O . CYS C 1 12 ? 28.516 24.275 66.400 1.00 14.73 12 CYS C O 1
ATOM 1591 N N . ILE C 1 13 ? 27.660 25.537 68.065 1.00 15.84 13 ILE C N 1
ATOM 1592 C CA . ILE C 1 13 ? 28.803 26.439 68.101 1.00 16.43 13 ILE C CA 1
ATOM 1593 C C . ILE C 1 13 ? 30.035 25.651 68.547 1.00 17.26 13 ILE C C 1
ATOM 1594 O O . ILE C 1 13 ? 31.110 25.819 68.002 1.00 17.05 13 ILE C O 1
ATOM 1599 N N . ASP C 1 14 ? 29.866 24.790 69.545 1.00 17.98 14 ASP C N 1
ATOM 1600 C CA . ASP C 1 14 ? 30.960 23.948 70.013 1.00 19.20 14 ASP C CA 1
ATOM 1601 C C . ASP C 1 14 ? 31.446 22.967 68.965 1.00 18.65 14 ASP C C 1
ATOM 1602 O O . ASP C 1 14 ? 32.625 22.663 68.872 1.00 18.81 14 ASP C O 1
ATOM 1607 N N . CYS C 1 15 ? 30.509 22.458 68.173 1.00 17.82 15 CYS C N 1
ATOM 1608 C CA . CYS C 1 15 ? 30.830 21.512 67.117 1.00 18.19 15 CYS C CA 1
ATOM 1609 C C . CYS C 1 15 ? 31.596 22.208 65.984 1.00 17.88 15 CYS C C 1
ATOM 1610 O O . CYS C 1 15 ? 32.579 21.684 65.498 1.00 18.06 15 CYS C O 1
ATOM 1613 N N . MET C 1 16 ? 31.128 23.388 65.613 1.00 17.91 16 MET C N 1
ATOM 1614 C CA . MET C 1 16 ? 31.853 24.273 64.673 1.00 18.73 16 MET C CA 1
ATOM 1615 C C . MET C 1 16 ? 33.289 24.456 65.078 1.00 19.06 16 MET C C 1
ATOM 1616 O O . MET C 1 16 ? 34.206 24.289 64.253 1.00 19.35 16 MET C O 1
ATOM 1621 N N . LYS C 1 17 ? 33.490 24.847 66.333 1.00 18.92 17 LYS C N 1
ATOM 1622 C CA . LYS C 1 17 ? 34.810 25.051 66.863 1.00 20.12 17 LYS C CA 1
ATOM 1623 C C . LYS C 1 17 ? 35.663 23.812 66.730 1.00 20.28 17 LYS C C 1
ATOM 1624 O O . LYS C 1 17 ? 36.769 23.871 66.216 1.00 20.64 17 LYS C O 1
ATOM 1630 N N . ALA C 1 18 ? 35.129 22.666 67.151 1.00 20.14 18 ALA C N 1
ATOM 1631 C CA . ALA C 1 18 ? 35.909 21.423 67.136 1.00 21.02 18 ALA C CA 1
ATOM 1632 C C . ALA C 1 18 ? 36.213 20.942 65.697 1.00 20.89 18 ALA C C 1
ATOM 1633 O O . ALA C 1 18 ? 37.332 20.557 65.417 1.00 21.72 18 ALA C O 1
ATOM 1635 N N . CYS C 1 19 ? 35.217 21.016 64.819 1.00 19.65 19 CYS C N 1
ATOM 1636 C CA . CYS C 1 19 ? 35.377 20.652 63.418 1.00 19.99 19 CYS C CA 1
ATOM 1637 C C . CYS C 1 19 ? 36.366 21.560 62.707 1.00 20.17 19 CYS C C 1
ATOM 1638 O O . CYS C 1 19 ? 37.240 21.092 61.965 1.00 21.13 19 CYS C O 1
ATOM 1641 N N . ASN C 1 20 ? 36.261 22.872 62.923 1.00 19.76 20 ASN C N 1
ATOM 1642 C CA . ASN C 1 20 ? 37.215 23.809 62.306 1.00 20.47 20 ASN C CA 1
ATOM 1643 C C . ASN C 1 20 ? 38.647 23.616 62.831 1.00 22.61 20 ASN C C 1
ATOM 1644 O O . ASN C 1 20 ? 39.633 23.669 62.077 1.00 23.56 20 ASN C O 1
ATOM 1649 N N . HIS C 1 21 ? 38.792 23.386 64.138 1.00 23.50 21 HIS C N 1
ATOM 1650 C CA . HIS C 1 21 ? 40.117 23.063 64.641 1.00 25.75 21 HIS C CA 1
ATOM 1651 C C . HIS C 1 21 ? 40.665 21.746 64.114 1.00 26.72 21 HIS C C 1
ATOM 1652 O O . HIS C 1 21 ? 41.858 21.658 63.859 1.00 28.54 21 HIS C O 1
ATOM 1659 N N . CYS C 1 22 ? 39.818 20.725 64.014 1.00 25.90 22 CYS C N 1
ATOM 1660 C CA A CYS C 1 22 ? 40.228 19.432 63.468 0.50 26.89 22 CYS C CA 1
ATOM 1661 C CA B CYS C 1 22 ? 40.237 19.436 63.460 0.50 27.14 22 CYS C CA 1
ATOM 1662 C C . CYS C 1 22 ? 40.646 19.559 61.982 1.00 27.28 22 CYS C C 1
ATOM 1663 O O . CYS C 1 22 ? 41.670 19.022 61.570 1.00 28.96 22 CYS C O 1
ATOM 1668 N N . PHE C 1 23 ? 39.860 20.326 61.213 1.00 25.54 23 PHE C N 1
ATOM 1669 C CA . PHE C 1 23 ? 40.176 20.637 59.797 1.00 25.89 23 PHE C CA 1
ATOM 1670 C C . PHE C 1 23 ? 41.623 21.161 59.675 1.00 28.33 23 PHE C C 1
ATOM 1671 O O . PHE C 1 23 ? 42.428 20.600 58.928 1.00 30.16 23 PHE C O 1
ATOM 1679 N N . THR C 1 24 ? 41.958 22.195 60.440 1.00 28.89 24 THR C N 1
ATOM 1680 C CA . THR C 1 24 ? 43.300 22.791 60.394 1.00 31.65 24 THR C CA 1
ATOM 1681 C C . THR C 1 24 ? 44.412 21.849 60.872 1.00 33.80 24 THR C C 1
ATOM 1682 O O . THR C 1 24 ? 45.465 21.751 60.238 1.00 35.60 24 THR C O 1
ATOM 1686 N N . LYS C 1 25 ? 44.161 21.132 61.962 1.00 33.78 25 LYS C N 1
ATOM 1687 C CA . LYS C 1 25 ? 45.169 20.205 62.494 1.00 36.27 25 LYS C CA 1
ATOM 1688 C C . LYS C 1 25 ? 45.387 19.026 61.554 1.00 37.04 25 LYS C C 1
ATOM 1689 O O . LYS C 1 25 ? 46.527 18.639 61.319 1.00 39.14 25 LYS C O 1
ATOM 1695 N N . CYS C 1 26 ? 44.304 18.486 60.982 1.00 35.53 26 CYS C N 1
ATOM 1696 C CA . CYS C 1 26 ? 44.440 17.401 59.999 1.00 36.62 26 CYS C CA 1
ATOM 1697 C C . CYS C 1 26 ? 45.243 17.824 58.775 1.00 37.58 26 CYS C C 1
ATOM 1698 O O . CYS C 1 26 ? 46.043 17.050 58.262 1.00 39.58 26 CYS C O 1
ATOM 1701 N N . LEU C 1 27 ? 45.040 19.050 58.314 1.00 36.22 27 LEU C N 1
ATOM 1702 C CA . LEU C 1 27 ? 45.793 19.555 57.188 1.00 37.55 27 LEU C CA 1
ATOM 1703 C C . LEU C 1 27 ? 47.263 19.719 57.530 1.00 40.18 27 LEU C C 1
ATOM 1704 O O . LEU C 1 27 ? 48.090 19.600 56.612 1.00 42.53 27 LEU C O 1
ATOM 1709 N N . HIS C 1 34 ? 45.456 8.696 56.823 1.00 53.00 34 HIS C N 1
ATOM 1710 C CA . HIS C 1 34 ? 44.411 8.904 55.786 1.00 51.69 34 HIS C CA 1
ATOM 1711 C C . HIS C 1 34 ? 43.253 9.783 56.291 1.00 47.44 34 HIS C C 1
ATOM 1712 O O . HIS C 1 34 ? 42.234 9.292 56.756 1.00 46.73 34 HIS C O 1
ATOM 1719 N N . LEU C 1 35 ? 43.458 11.090 56.260 1.00 45.16 35 LEU C N 1
ATOM 1720 C CA . LEU C 1 35 ? 42.549 12.021 56.908 1.00 41.57 35 LEU C CA 1
ATOM 1721 C C . LEU C 1 35 ? 41.628 12.779 55.940 1.00 39.38 35 LEU C C 1
ATOM 1722 O O . LEU C 1 35 ? 40.875 13.611 56.410 1.00 36.68 35 LEU C O 1
ATOM 1727 N N . SER C 1 36 ? 41.671 12.463 54.634 1.00 40.41 36 SER C N 1
ATOM 1728 C CA . SER C 1 36 ? 40.935 13.217 53.598 1.00 38.98 36 SER C CA 1
ATOM 1729 C C . SER C 1 36 ? 39.415 13.194 53.878 1.00 36.57 36 SER C C 1
ATOM 1730 O O . SER C 1 36 ? 38.763 14.253 53.862 1.00 34.09 36 SER C O 1
ATOM 1733 N N . GLY C 1 37 ? 38.905 12.042 54.311 1.00 37.14 37 GLY C N 1
ATOM 1734 C CA . GLY C 1 37 ? 37.514 11.920 54.741 1.00 35.70 37 GLY C CA 1
ATOM 1735 C C . GLY C 1 37 ? 37.141 12.778 55.939 1.00 33.45 37 GLY C C 1
ATOM 1736 O O . GLY C 1 37 ? 36.073 13.413 55.973 1.00 31.85 37 GLY C O 1
ATOM 1737 N N . CYS C 1 38 ? 37.983 12.813 56.969 1.00 34.13 38 CYS C N 1
ATOM 1738 C CA . CYS C 1 38 ? 37.711 13.677 58.125 1.00 32.57 38 CYS C CA 1
ATOM 1739 C C . CYS C 1 38 ? 37.753 15.170 57.705 1.00 29.70 38 CYS C C 1
ATOM 1740 O O . CYS C 1 38 ? 36.957 15.976 58.162 1.00 27.04 38 CYS C O 1
ATOM 1743 N N . ILE C 1 39 ? 38.664 15.542 56.814 1.00 29.54 39 ILE C N 1
ATOM 1744 C CA . ILE C 1 39 ? 38.780 16.931 56.412 1.00 27.99 39 ILE C CA 1
ATOM 1745 C C . ILE C 1 39 ? 37.518 17.366 55.677 1.00 26.14 39 ILE C C 1
ATOM 1746 O O . ILE C 1 39 ? 37.002 18.434 55.937 1.00 24.06 39 ILE C O 1
ATOM 1751 N N . ARG C 1 40 ? 37.060 16.538 54.747 1.00 26.81 40 ARG C N 1
ATOM 1752 C CA . ARG C 1 40 ? 35.859 16.830 53.974 1.00 25.76 40 ARG C CA 1
ATOM 1753 C C . ARG C 1 40 ? 34.657 16.956 54.849 1.00 23.60 40 ARG C C 1
ATOM 1754 O O . ARG C 1 40 ? 33.920 17.953 54.750 1.00 21.90 40 ARG C O 1
ATOM 1762 N N . LEU C 1 41 ? 34.471 15.976 55.728 1.00 23.55 41 LEU C N 1
ATOM 1763 C CA . LEU C 1 41 ? 33.361 16.040 56.648 1.00 22.17 41 LEU C CA 1
ATOM 1764 C C . LEU C 1 41 ? 33.467 17.219 57.613 1.00 20.58 41 LEU C C 1
ATOM 1765 O O . LEU C 1 41 ? 32.439 17.770 58.037 1.00 19.41 41 LEU C O 1
ATOM 1770 N N . ASP C 1 42 ? 34.669 17.557 58.071 1.00 20.97 42 ASP C N 1
ATOM 1771 C CA . ASP C 1 42 ? 34.826 18.671 59.024 1.00 20.00 42 ASP C CA 1
ATOM 1772 C C . ASP C 1 42 ? 34.303 19.960 58.396 1.00 18.63 42 ASP C C 1
ATOM 1773 O O . ASP C 1 42 ? 33.695 20.794 59.069 1.00 17.39 42 ASP C O 1
ATOM 1778 N N . ARG C 1 43 ? 34.661 20.170 57.135 1.00 18.73 43 ARG C N 1
ATOM 1779 C CA . ARG C 1 43 ? 34.184 21.353 56.442 1.00 18.16 43 ARG C CA 1
ATOM 1780 C C . ARG C 1 43 ? 32.670 21.360 56.323 1.00 17.58 43 ARG C C 1
ATOM 1781 O O . ARG C 1 43 ? 32.004 22.361 56.637 1.00 16.37 43 ARG C O 1
ATOM 1789 N N . GLU C 1 44 ? 32.104 20.259 55.859 1.00 18.79 44 GLU C N 1
ATOM 1790 C CA . GLU C 1 44 ? 30.651 20.199 55.676 1.00 19.14 44 GLU C CA 1
ATOM 1791 C C . GLU C 1 44 ? 29.906 20.288 56.989 1.00 17.91 44 GLU C C 1
ATOM 1792 O O . GLU C 1 44 ? 28.867 20.940 57.059 1.00 16.54 44 GLU C O 1
ATOM 1798 N N . CYS C 1 45 ? 30.453 19.688 58.033 1.00 17.98 45 CYS C N 1
ATOM 1799 C CA . CYS C 1 45 ? 29.792 19.711 59.313 1.00 17.84 45 CYS C CA 1
ATOM 1800 C C . CYS C 1 45 ? 29.812 21.137 59.881 1.00 16.64 45 CYS C C 1
ATOM 1801 O O . CYS C 1 45 ? 28.817 21.630 60.417 1.00 16.01 45 CYS C O 1
ATOM 1804 N N . ALA C 1 46 ? 30.965 21.781 59.848 1.00 16.66 46 ALA C N 1
ATOM 1805 C CA . ALA C 1 46 ? 31.059 23.156 60.355 1.00 16.51 46 ALA C CA 1
ATOM 1806 C C . ALA C 1 46 ? 30.089 24.061 59.602 1.00 16.34 46 ALA C C 1
ATOM 1807 O O . ALA C 1 46 ? 29.432 24.926 60.209 1.00 15.64 46 ALA C O 1
ATOM 1809 N N . ASP C 1 47 ? 29.932 23.819 58.301 1.00 16.51 47 ASP C N 1
ATOM 1810 C CA . ASP C 1 47 ? 29.050 24.676 57.468 1.00 16.70 47 ASP C CA 1
ATOM 1811 C C . ASP C 1 47 ? 27.584 24.445 57.815 1.00 16.24 47 ASP C C 1
ATOM 1812 O O . ASP C 1 47 ? 26.837 25.419 57.960 1.00 15.63 47 ASP C O 1
ATOM 1817 N N . ILE C 1 48 ? 27.177 23.184 57.992 1.00 15.77 48 ILE C N 1
ATOM 1818 C CA . ILE C 1 48 ? 25.792 22.912 58.329 1.00 16.01 48 ILE C CA 1
ATOM 1819 C C . ILE C 1 48 ? 25.453 23.342 59.758 1.00 14.95 48 ILE C C 1
ATOM 1820 O O . ILE C 1 48 ? 24.347 23.775 60.025 1.00 14.71 48 ILE C O 1
ATOM 1825 N N . CYS C 1 49 ? 26.410 23.268 60.663 1.00 14.77 49 CYS C N 1
ATOM 1826 C CA . CYS C 1 49 ? 26.190 23.730 62.026 1.00 14.70 49 CYS C CA 1
ATOM 1827 C C . CYS C 1 49 ? 25.906 25.222 62.008 1.00 13.95 49 CYS C C 1
ATOM 1828 O O . CYS C 1 49 ? 25.052 25.711 62.742 1.00 13.87 49 CYS C O 1
ATOM 1831 N N . ALA C 1 50 ? 26.657 25.970 61.208 1.00 13.51 50 ALA C N 1
ATOM 1832 C CA . ALA C 1 50 ? 26.412 27.371 61.121 1.00 13.59 50 ALA C CA 1
ATOM 1833 C C . ALA C 1 50 ? 25.027 27.664 60.605 1.00 13.55 50 ALA C C 1
ATOM 1834 O O . ALA C 1 50 ? 24.376 28.639 61.027 1.00 13.94 50 ALA C O 1
ATOM 1836 N N . LEU C 1 51 ? 24.590 26.883 59.612 1.00 13.40 51 LEU C N 1
ATOM 1837 C CA . LEU C 1 51 ? 23.261 27.075 59.023 1.00 13.47 51 LEU C CA 1
ATOM 1838 C C . LEU C 1 51 ? 22.176 26.792 60.031 1.00 13.23 51 LEU C C 1
ATOM 1839 O O . LEU C 1 51 ? 21.186 27.515 60.079 1.00 13.41 51 LEU C O 1
ATOM 1844 N N . ALA C 1 52 ? 22.375 25.742 60.845 1.00 12.44 52 ALA C N 1
ATOM 1845 C CA . ALA C 1 52 ? 21.438 25.419 61.886 1.00 12.63 52 ALA C CA 1
ATOM 1846 C C . ALA C 1 52 ? 21.342 26.536 62.946 1.00 12.84 52 ALA C C 1
ATOM 1847 O O . ALA C 1 52 ? 20.245 26.919 63.330 1.00 13.13 52 ALA C O 1
ATOM 1849 N N . VAL C 1 53 ? 22.474 27.093 63.361 1.00 12.78 53 VAL C N 1
ATOM 1850 C CA . VAL C 1 53 ? 22.459 28.256 64.248 1.00 13.61 53 VAL C CA 1
ATOM 1851 C C . VAL C 1 53 ? 21.632 29.397 63.661 1.00 14.32 53 VAL C C 1
ATOM 1852 O O . VAL C 1 53 ? 20.781 29.985 64.307 1.00 14.87 53 VAL C O 1
ATOM 1856 N N . LYS C 1 54 ? 21.875 29.715 62.397 1.00 14.42 54 LYS C N 1
ATOM 1857 C CA . LYS C 1 54 ? 21.140 30.801 61.774 1.00 15.77 54 LYS C CA 1
ATOM 1858 C C . LYS C 1 54 ? 19.643 30.492 61.723 1.00 15.85 54 LYS C C 1
ATOM 1859 O O . LYS C 1 54 ? 18.815 31.368 61.964 1.00 16.40 54 LYS C O 1
ATOM 1865 N N . ALA C 1 55 ? 19.307 29.255 61.420 1.00 15.11 55 ALA C N 1
ATOM 1866 C CA . ALA C 1 55 ? 17.898 28.846 61.334 1.00 15.66 55 ALA C CA 1
ATOM 1867 C C . ALA C 1 55 ? 17.198 28.985 62.682 1.00 16.35 55 ALA C C 1
ATOM 1868 O O . ALA C 1 55 ? 16.091 29.472 62.748 1.00 17.00 55 ALA C O 1
ATOM 1870 N N . MET C 1 56 ? 17.874 28.575 63.749 1.00 16.26 56 MET C N 1
ATOM 1871 C CA . MET C 1 56 ? 17.293 28.703 65.070 1.00 17.57 56 MET C CA 1
ATOM 1872 C C . MET C 1 56 ? 17.190 30.161 65.487 1.00 18.63 56 MET C C 1
ATOM 1873 O O . MET C 1 56 ? 16.204 30.558 66.090 1.00 20.21 56 MET C O 1
ATOM 1878 N N . GLN C 1 57 ? 18.201 30.975 65.182 1.00 18.42 57 GLN C N 1
ATOM 1879 C CA . GLN C 1 57 ? 18.204 32.395 65.575 1.00 19.70 57 GLN C CA 1
ATOM 1880 C C . GLN C 1 57 ? 17.195 33.222 64.824 1.00 20.89 57 GLN C C 1
ATOM 1881 O O . GLN C 1 57 ? 16.725 34.206 65.354 1.00 22.47 57 GLN C O 1
ATOM 1887 N N . THR C 1 58 ? 16.883 32.847 63.579 1.00 20.57 58 THR C N 1
ATOM 1888 C CA . THR C 1 58 ? 15.916 33.571 62.783 1.00 22.19 58 THR C CA 1
ATOM 1889 C C . THR C 1 58 ? 14.496 32.985 62.888 1.00 23.53 58 THR C C 1
ATOM 1890 O O . THR C 1 58 ? 13.633 33.448 62.180 1.00 25.03 58 THR C O 1
ATOM 1894 N N . ASP C 1 59 ? 14.283 31.941 63.681 1.00 23.69 59 ASP C N 1
ATOM 1895 C CA . ASP C 1 59 ? 12.975 31.282 63.776 1.00 24.92 59 ASP C CA 1
ATOM 1896 C C . ASP C 1 59 ? 12.519 30.781 62.383 1.00 24.28 59 ASP C C 1
ATOM 1897 O O . ASP C 1 59 ? 11.367 30.972 61.991 1.00 25.97 59 ASP C O 1
ATOM 1902 N N . SER C 1 60 ? 13.399 30.114 61.644 1.00 21.96 60 SER C N 1
ATOM 1903 C CA . SER C 1 60 ? 13.091 29.768 60.239 1.00 21.52 60 SER C CA 1
ATOM 1904 C C . SER C 1 60 ? 12.017 28.675 60.210 1.00 21.76 60 SER C C 1
ATOM 1905 O O . SER C 1 60 ? 12.046 27.777 61.033 1.00 21.07 60 SER C O 1
ATOM 1908 N N . PRO C 1 61 ? 11.118 28.716 59.223 1.00 22.55 61 PRO C N 1
ATOM 1909 C CA . PRO C 1 61 ? 10.181 27.636 59.107 1.00 23.18 61 PRO C CA 1
ATOM 1910 C C . PRO C 1 61 ? 10.827 26.293 58.763 1.00 21.92 61 PRO C C 1
ATOM 1911 O O . PRO C 1 61 ? 10.186 25.256 58.992 1.00 22.62 61 PRO C O 1
ATOM 1915 N N . PHE C 1 62 ? 12.072 26.280 58.297 1.00 20.44 62 PHE C N 1
ATOM 1916 C CA . PHE C 1 62 ? 12.794 25.070 58.012 1.00 19.64 62 PHE C CA 1
ATOM 1917 C C . PHE C 1 62 ? 13.784 24.702 59.085 1.00 18.44 62 PHE C C 1
ATOM 1918 O O . PHE C 1 62 ? 14.566 23.805 58.888 1.00 17.13 62 PHE C O 1
ATOM 1926 N N . MET C 1 63 ? 13.657 25.301 60.269 1.00 18.72 63 MET C N 1
ATOM 1927 C CA A MET C 1 63 ? 14.581 25.008 61.354 0.50 18.42 63 MET C CA 1
ATOM 1928 C CA B MET C 1 63 ? 14.578 25.003 61.335 0.50 18.08 63 MET C CA 1
ATOM 1929 C C . MET C 1 63 ? 14.647 23.509 61.648 1.00 18.41 63 MET C C 1
ATOM 1930 O O . MET C 1 63 ? 15.732 22.967 61.794 1.00 17.63 63 MET C O 1
ATOM 1939 N N . LYS C 1 64 ? 13.512 22.833 61.737 1.00 20.02 64 LYS C N 1
ATOM 1940 C CA . LYS C 1 64 ? 13.532 21.426 62.101 1.00 21.07 64 LYS C CA 1
ATOM 1941 C C . LYS C 1 64 ? 14.212 20.539 61.061 1.00 20.04 64 LYS C C 1
ATOM 1942 O O . LYS C 1 64 ? 15.005 19.699 61.420 1.00 19.25 64 LYS C O 1
ATOM 1948 N N . GLU C 1 65 ? 13.912 20.793 59.794 1.00 20.25 65 GLU C N 1
ATOM 1949 C CA . GLU C 1 65 ? 14.528 20.076 58.689 1.00 20.10 65 GLU C CA 1
ATOM 1950 C C . GLU C 1 65 ? 16.027 20.320 58.634 1.00 18.35 65 GLU C C 1
ATOM 1951 O O . GLU C 1 65 ? 16.768 19.374 58.396 1.00 17.97 65 GLU C O 1
ATOM 1957 N N . ILE C 1 66 ? 16.446 21.565 58.878 1.00 16.93 66 ILE C N 1
ATOM 1958 C CA . ILE C 1 66 ? 17.866 21.898 58.904 1.00 16.02 66 ILE C CA 1
ATOM 1959 C C . ILE C 1 66 ? 18.557 21.194 60.063 1.00 15.68 66 ILE C C 1
ATOM 1960 O O . ILE C 1 66 ? 19.618 20.601 59.889 1.00 14.90 66 ILE C O 1
ATOM 1965 N N . CYS C 1 67 ? 17.950 21.250 61.243 1.00 16.02 67 CYS C N 1
ATOM 1966 C CA . CYS C 1 67 ? 18.484 20.514 62.370 1.00 16.44 67 CYS C CA 1
ATOM 1967 C C . CYS C 1 67 ? 18.614 19.003 62.110 1.00 16.81 67 CYS C C 1
ATOM 1968 O O . CYS C 1 67 ? 19.602 18.409 62.519 1.00 16.37 67 CYS C O 1
ATOM 1971 N N . ALA C 1 68 ? 17.629 18.383 61.424 1.00 17.61 68 ALA C N 1
ATOM 1972 C CA . ALA C 1 68 ? 17.693 16.985 61.123 1.00 18.60 68 ALA C CA 1
ATOM 1973 C C . ALA C 1 68 ? 18.884 16.683 60.239 1.00 18.51 68 ALA C C 1
ATOM 1974 O O . ALA C 1 68 ? 19.606 15.699 60.459 1.00 19.08 68 ALA C O 1
ATOM 1976 N N . LEU C 1 69 ? 19.120 17.553 59.270 1.00 17.90 69 LEU C N 1
ATOM 1977 C CA . LEU C 1 69 ? 20.242 17.375 58.376 1.00 18.21 69 LEU C CA 1
ATOM 1978 C C . LEU C 1 69 ? 21.558 17.546 59.118 1.00 17.44 69 LEU C C 1
ATOM 1979 O O . LEU C 1 69 ? 22.488 16.786 58.927 1.00 17.25 69 LEU C O 1
ATOM 1984 N N . CYS C 1 70 ? 21.617 18.575 59.957 1.00 17.13 70 CYS C N 1
ATOM 1985 C CA . CYS C 1 70 ? 22.779 18.818 60.768 1.00 17.43 70 CYS C CA 1
ATOM 1986 C C . CYS C 1 70 ? 23.127 17.622 61.648 1.00 17.91 70 CYS C C 1
ATOM 1987 O O . CYS C 1 70 ? 24.286 17.232 61.715 1.00 17.89 70 CYS C O 1
ATOM 1990 N N . ALA C 1 71 ? 22.110 16.965 62.231 1.00 18.35 71 ALA C N 1
ATOM 1991 C CA . ALA C 1 71 ? 22.368 15.750 62.983 1.00 19.59 71 ALA C CA 1
ATOM 1992 C C . ALA C 1 71 ? 22.996 14.640 62.190 1.00 20.59 71 ALA C C 1
ATOM 1993 O O . ALA C 1 71 ? 23.947 13.977 62.643 1.00 21.53 71 ALA C O 1
ATOM 1995 N N . ASP C 1 72 ? 22.472 14.426 60.995 1.00 20.82 72 ASP C N 1
ATOM 1996 C CA . ASP C 1 72 ? 22.987 13.370 60.152 1.00 22.19 72 ASP C CA 1
ATOM 1997 C C . ASP C 1 72 ? 24.447 13.627 59.787 1.00 20.92 72 ASP C C 1
ATOM 1998 O O . ASP C 1 72 ? 25.249 12.704 59.796 1.00 21.37 72 ASP C O 1
ATOM 2003 N N . ILE C 1 73 ? 24.771 14.861 59.446 1.00 18.92 73 ILE C N 1
ATOM 2004 C CA . ILE C 1 73 ? 26.134 15.208 59.062 1.00 18.59 73 ILE C CA 1
ATOM 2005 C C . ILE C 1 73 ? 27.064 15.101 60.286 1.00 18.74 73 ILE C C 1
ATOM 2006 O O . ILE C 1 73 ? 28.158 14.594 60.167 1.00 19.27 73 ILE C O 1
ATOM 2011 N N . CYS C 1 74 ? 26.606 15.621 61.442 1.00 18.18 74 CYS C N 1
ATOM 2012 C CA . CYS C 1 74 ? 27.388 15.543 62.665 1.00 18.64 74 CYS C CA 1
ATOM 2013 C C . CYS C 1 74 ? 27.666 14.107 63.024 1.00 19.71 74 CYS C C 1
ATOM 2014 O O . CYS C 1 74 ? 28.788 13.771 63.377 1.00 20.14 74 CYS C O 1
ATOM 2017 N N . GLU C 1 75 ? 26.652 13.231 62.910 1.00 20.52 75 GLU C N 1
ATOM 2018 C CA . GLU C 1 75 ? 26.889 11.827 63.214 1.00 22.31 75 GLU C CA 1
ATOM 2019 C C . GLU C 1 75 ? 27.952 11.231 62.302 1.00 23.06 75 GLU C C 1
ATOM 2020 O O . GLU C 1 75 ? 28.827 10.522 62.744 1.00 24.24 75 GLU C O 1
ATOM 2026 N N . ALA C 1 76 ? 27.877 11.512 61.018 1.00 22.41 76 ALA C N 1
ATOM 2027 C CA . ALA C 1 76 ? 28.878 10.987 60.063 1.00 23.55 76 ALA C CA 1
ATOM 2028 C C . ALA C 1 76 ? 30.281 11.538 60.342 1.00 23.50 76 ALA C C 1
ATOM 2029 O O . ALA C 1 76 ? 31.268 10.831 60.206 1.00 24.83 76 ALA C O 1
ATOM 2031 N N . CYS C 1 77 ? 30.356 12.824 60.651 1.00 21.98 77 CYS C N 1
ATOM 2032 C CA . CYS C 1 77 ? 31.634 13.470 60.943 1.00 22.22 77 CYS C CA 1
ATOM 2033 C C . CYS C 1 77 ? 32.268 12.871 62.214 1.00 23.51 77 CYS C C 1
ATOM 2034 O O . CYS C 1 77 ? 33.452 12.545 62.220 1.00 24.74 77 CYS C O 1
ATOM 2037 N N . GLY C 1 78 ? 31.451 12.667 63.240 1.00 23.45 78 GLY C N 1
ATOM 2038 C CA . GLY C 1 78 ? 31.903 12.001 64.456 1.00 25.12 78 GLY C CA 1
ATOM 2039 C C . GLY C 1 78 ? 32.382 10.572 64.230 1.00 27.58 78 GLY C C 1
ATOM 2040 O O . GLY C 1 78 ? 33.392 10.179 64.755 1.00 28.96 78 GLY C O 1
ATOM 2041 N N . THR C 1 79 ? 31.650 9.797 63.436 1.00 28.54 79 THR C N 1
ATOM 2042 C CA . THR C 1 79 ? 32.047 8.459 63.078 1.00 31.43 79 THR C CA 1
ATOM 2043 C C . THR C 1 79 ? 33.393 8.412 62.350 1.00 32.96 79 THR C C 1
ATOM 2044 O O . THR C 1 79 ? 34.255 7.624 62.681 1.00 35.02 79 THR C O 1
ATOM 2048 N N . GLU C 1 80 ? 33.589 9.284 61.375 1.00 32.64 80 GLU C N 1
ATOM 2049 C CA . GLU C 1 80 ? 34.850 9.342 60.638 1.00 34.80 80 GLU C CA 1
ATOM 2050 C C . GLU C 1 80 ? 35.995 9.888 61.503 1.00 35.52 80 GLU C C 1
ATOM 2051 O O . GLU C 1 80 ? 37.069 9.292 61.525 1.00 37.21 80 GLU C O 1
ATOM 2057 N N . CYS C 1 81 ? 35.805 11.018 62.194 1.00 34.69 81 CYS C N 1
ATOM 2058 C CA . CYS C 1 81 ? 36.917 11.551 63.024 1.00 36.03 81 CYS C CA 1
ATOM 2059 C C . CYS C 1 81 ? 37.234 10.562 64.141 1.00 38.02 81 CYS C C 1
ATOM 2060 O O . CYS C 1 81 ? 38.361 10.504 64.598 1.00 39.35 81 CYS C O 1
ATOM 2065 N N . GLY C 1 82 ? 36.209 9.876 64.655 1.00 38.20 82 GLY C N 1
ATOM 2066 C CA . GLY C 1 82 ? 36.380 8.949 65.781 1.00 40.39 82 GLY C CA 1
ATOM 2067 C C . GLY C 1 82 ? 37.263 7.774 65.452 1.00 42.82 82 GLY C C 1
ATOM 2068 O O . GLY C 1 82 ? 37.691 7.080 66.371 1.00 45.49 82 GLY C O 1
ATOM 2069 N N . CYS C 1 89 ? 40.899 14.901 66.716 1.00 44.48 89 CYS C N 1
ATOM 2070 C CA . CYS C 1 89 ? 39.859 14.087 66.100 1.00 44.29 89 CYS C CA 1
ATOM 2071 C C . CYS C 1 89 ? 38.916 13.480 67.161 1.00 43.70 89 CYS C C 1
ATOM 2072 O O . CYS C 1 89 ? 37.715 13.434 66.946 1.00 42.18 89 CYS C O 1
ATOM 2075 N N . GLN C 1 90 ? 39.446 13.013 68.294 1.00 45.10 90 GLN C N 1
ATOM 2076 C CA . GLN C 1 90 ? 38.567 12.468 69.364 1.00 44.97 90 GLN C CA 1
ATOM 2077 C C . GLN C 1 90 ? 37.670 13.549 70.017 1.00 41.95 90 GLN C C 1
ATOM 2078 O O . GLN C 1 90 ? 36.487 13.332 70.214 1.00 39.90 90 GLN C O 1
ATOM 2084 N N . ALA C 1 91 ? 38.224 14.743 70.230 1.00 40.60 91 ALA C N 1
ATOM 2085 C CA . ALA C 1 91 ? 37.453 15.913 70.694 1.00 38.59 91 ALA C CA 1
ATOM 2086 C C . ALA C 1 91 ? 36.393 16.319 69.695 1.00 35.30 91 ALA C C 1
ATOM 2087 O O . ALA C 1 91 ? 35.251 16.657 70.060 1.00 33.76 91 ALA C O 1
ATOM 2089 N N . CYS C 1 92 ? 36.759 16.288 68.416 1.00 34.19 92 CYS C N 1
ATOM 2090 C CA . CYS C 1 92 ? 35.811 16.575 67.375 1.00 31.99 92 CYS C CA 1
ATOM 2091 C C . CYS C 1 92 ? 34.673 15.568 67.418 1.00 30.32 92 CYS C C 1
ATOM 2092 O O . CYS C 1 92 ? 33.515 15.965 67.355 1.00 28.47 92 CYS C O 1
ATOM 2095 N N . ALA C 1 93 ? 35.000 14.271 67.515 1.00 30.54 93 ALA C N 1
ATOM 2096 C CA . ALA C 1 93 ? 33.962 13.235 67.518 1.00 30.05 93 ALA C CA 1
ATOM 2097 C C . ALA C 1 93 ? 32.965 13.418 68.664 1.00 29.52 93 ALA C C 1
ATOM 2098 O O . ALA C 1 93 ? 31.753 13.364 68.476 1.00 28.33 93 ALA C O 1
ATOM 2100 N N . LYS C 1 94 ? 33.489 13.710 69.849 1.00 29.91 94 LYS C N 1
ATOM 2101 C CA . LYS C 1 94 ? 32.635 13.990 70.995 1.00 29.66 94 LYS C CA 1
ATOM 2102 C C . LYS C 1 94 ? 31.679 15.178 70.794 1.00 26.68 94 LYS C C 1
ATOM 2103 O O . LYS C 1 94 ? 30.505 15.057 71.053 1.00 26.05 94 LYS C O 1
ATOM 2109 N N . ALA C 1 95 ? 32.207 16.317 70.343 1.00 24.52 95 ALA C N 1
ATOM 2110 C CA . ALA C 1 95 ? 31.389 17.483 70.069 1.00 22.24 95 ALA C CA 1
ATOM 2111 C C . ALA C 1 95 ? 30.378 17.182 68.969 1.00 20.58 95 ALA C C 1
ATOM 2112 O O . ALA C 1 95 ? 29.248 17.654 69.015 1.00 19.54 95 ALA C O 1
ATOM 2114 N N . CYS C 1 96 ? 30.779 16.405 67.963 1.00 20.40 96 CYS C N 1
ATOM 2115 C CA . CYS C 1 96 ? 29.856 16.045 66.886 1.00 19.64 96 CYS C CA 1
ATOM 2116 C C . CYS C 1 96 ? 28.670 15.218 67.401 1.00 19.91 96 CYS C C 1
ATOM 2117 O O . CYS C 1 96 ? 27.506 15.457 67.031 1.00 18.91 96 CYS C O 1
ATOM 2120 N N . PHE C 1 97 ? 28.958 14.216 68.222 1.00 21.48 97 PHE C N 1
ATOM 2121 C CA . PHE C 1 97 ? 27.868 13.349 68.749 1.00 22.57 97 PHE C CA 1
ATOM 2122 C C . PHE C 1 97 ? 26.920 14.115 69.690 1.00 22.39 97 PHE C C 1
ATOM 2123 O O . PHE C 1 97 ? 25.720 13.938 69.636 1.00 22.29 97 PHE C O 1
ATOM 2131 N N . THR C 1 98 ? 27.462 15.011 70.513 1.00 22.40 98 THR C N 1
ATOM 2132 C CA . THR C 1 98 ? 26.643 15.876 71.298 1.00 22.47 98 THR C CA 1
ATOM 2133 C C . THR C 1 98 ? 25.753 16.780 70.484 1.00 21.02 98 THR C C 1
ATOM 2134 O O . THR C 1 98 ? 24.577 16.961 70.800 1.00 21.40 98 THR C O 1
ATOM 2138 N N . CYS C 1 99 ? 26.310 17.376 69.429 1.00 19.80 99 CYS C N 1
ATOM 2139 C CA . CYS C 1 99 ? 25.547 18.251 68.567 1.00 18.73 99 CYS C CA 1
ATOM 2140 C C . CYS C 1 99 ? 24.462 17.469 67.833 1.00 18.58 99 CYS C C 1
ATOM 2141 O O . CYS C 1 99 ? 23.308 17.894 67.791 1.00 18.33 99 CYS C O 1
ATOM 2144 N N . ALA C 1 100 ? 24.796 16.278 67.357 1.00 19.22 100 ALA C N 1
ATOM 2145 C CA . ALA C 1 100 ? 23.776 15.427 66.691 1.00 19.68 100 ALA C CA 1
ATOM 2146 C C . ALA C 1 100 ? 22.589 15.174 67.609 1.00 20.94 100 ALA C C 1
ATOM 2147 O O . ALA C 1 100 ? 21.429 15.269 67.200 1.00 20.62 100 ALA C O 1
ATOM 2149 N N . GLU C 1 101 ? 22.882 14.825 68.857 1.00 22.37 101 GLU C N 1
ATOM 2150 C CA . GLU C 1 101 ? 21.836 14.532 69.853 1.00 24.24 101 GLU C CA 1
ATOM 2151 C C . GLU C 1 101 ? 20.952 15.756 70.029 1.00 23.88 101 GLU C C 1
ATOM 2152 O O . GLU C 1 101 ? 19.745 15.642 70.099 1.00 24.49 101 GLU C O 1
ATOM 2158 N N . GLN C 1 102 ? 21.559 16.927 70.193 1.00 23.36 102 GLN C N 1
ATOM 2159 C CA . GLN C 1 102 ? 20.765 18.128 70.431 1.00 23.61 102 GLN C CA 1
ATOM 2160 C C . GLN C 1 102 ? 19.937 18.523 69.205 1.00 22.31 102 GLN C C 1
ATOM 2161 O O . GLN C 1 102 ? 18.804 18.926 69.351 1.00 22.38 102 GLN C O 1
ATOM 2167 N N . CYS C 1 103 ? 20.528 18.376 68.014 1.00 20.78 103 CYS C N 1
ATOM 2168 C CA . CYS C 1 103 ? 19.818 18.625 66.750 1.00 20.55 103 CYS C CA 1
ATOM 2169 C C . CYS C 1 103 ? 18.651 17.653 66.494 1.00 21.56 103 CYS C C 1
ATOM 2170 O O . CYS C 1 103 ? 17.568 18.068 66.106 1.00 21.22 103 CYS C O 1
ATOM 2173 N N . ARG C 1 104 ? 18.829 16.374 66.828 1.00 23.39 104 ARG C N 1
ATOM 2174 C CA . ARG C 1 104 ? 17.696 15.404 66.768 1.00 25.44 104 ARG C CA 1
ATOM 2175 C C . ARG C 1 104 ? 16.546 15.840 67.656 1.00 26.74 104 ARG C C 1
ATOM 2176 O O . ARG C 1 104 ? 15.371 15.658 67.311 1.00 27.37 104 ARG C O 1
ATOM 2184 N N . SER C 1 105 ? 16.855 16.318 68.855 1.00 27.21 105 SER C N 1
ATOM 2185 C CA . SER C 1 105 ? 15.801 16.797 69.769 1.00 28.55 105 SER C CA 1
ATOM 2186 C C . SER C 1 105 ? 15.037 17.966 69.182 1.00 27.57 105 SER C C 1
ATOM 2187 O O . SER C 1 105 ? 13.823 18.013 69.266 1.00 28.85 105 SER C O 1
ATOM 2190 N N . MET C 1 106 ? 15.782 18.906 68.588 1.00 25.57 106 MET C N 1
ATOM 2191 C CA . MET C 1 106 ? 15.187 20.100 67.999 1.00 24.67 106 MET C CA 1
ATOM 2192 C C . MET C 1 106 ? 14.323 19.729 66.803 1.00 24.19 106 MET C C 1
ATOM 2193 O O . MET C 1 106 ? 13.304 20.345 66.589 1.00 24.05 106 MET C O 1
ATOM 2198 N N . ALA C 1 107 ? 14.772 18.717 66.064 1.00 23.66 107 ALA C N 1
ATOM 2199 C CA . ALA C 1 107 ? 14.132 18.270 64.829 1.00 24.48 107 ALA C CA 1
ATOM 2200 C C . ALA C 1 107 ? 12.842 17.516 65.031 1.00 26.99 107 ALA C C 1
ATOM 2201 O O . ALA C 1 107 ? 11.981 17.500 64.160 1.00 26.94 107 ALA C O 1
ATOM 2203 N N . ALA C 1 108 ? 12.710 16.863 66.190 1.00 29.05 108 ALA C N 1
ATOM 2204 C CA . ALA C 1 108 ? 11.546 16.057 66.514 1.00 32.65 108 ALA C CA 1
ATOM 2205 C C . ALA C 1 108 ? 10.253 16.809 66.446 1.00 35.64 108 ALA C C 1
ATOM 2206 O O . ALA C 1 108 ? 10.299 17.778 67.203 1.00 36.25 108 ALA C O 1
ATOM 2209 N N . TYR D 1 4 ? 43.684 35.113 72.824 1.00 41.55 4 TYR D N 1
ATOM 2210 C CA . TYR D 1 4 ? 42.535 34.253 72.442 1.00 40.86 4 TYR D CA 1
ATOM 2211 C C . TYR D 1 4 ? 41.123 34.864 72.156 1.00 37.29 4 TYR D C 1
ATOM 2212 O O . TYR D 1 4 ? 40.777 36.029 72.400 1.00 36.80 4 TYR D O 1
ATOM 2221 N N . SER D 1 5 ? 40.352 34.026 71.488 1.00 34.52 5 SER D N 1
ATOM 2222 C CA . SER D 1 5 ? 39.204 34.498 70.769 1.00 30.33 5 SER D CA 1
ATOM 2223 C C . SER D 1 5 ? 37.825 34.171 71.404 1.00 27.71 5 SER D C 1
ATOM 2224 O O . SER D 1 5 ? 36.843 34.622 70.872 1.00 24.96 5 SER D O 1
ATOM 2227 N N . GLU D 1 6 ? 37.766 33.392 72.494 1.00 28.02 6 GLU D N 1
ATOM 2228 C CA . GLU D 1 6 ? 36.466 32.947 73.043 1.00 27.43 6 GLU D CA 1
ATOM 2229 C C . GLU D 1 6 ? 35.531 34.082 73.349 1.00 25.31 6 GLU D C 1
ATOM 2230 O O . GLU D 1 6 ? 34.387 34.022 72.957 1.00 24.57 6 GLU D O 1
ATOM 2236 N N . ALA D 1 7 ? 36.020 35.157 73.963 1.00 24.60 7 ALA D N 1
ATOM 2237 C CA . ALA D 1 7 ? 35.163 36.309 74.253 1.00 23.30 7 ALA D CA 1
ATOM 2238 C C . ALA D 1 7 ? 34.600 37.022 73.016 1.00 21.15 7 ALA D C 1
ATOM 2239 O O . ALA D 1 7 ? 33.421 37.400 72.985 1.00 20.18 7 ALA D O 1
ATOM 2241 N N . CYS D 1 8 ? 35.439 37.207 71.987 1.00 19.84 8 CYS D N 1
ATOM 2242 C CA . CYS D 1 8 ? 35.000 37.843 70.797 1.00 18.40 8 CYS D CA 1
ATOM 2243 C C . CYS D 1 8 ? 33.992 36.935 70.081 1.00 16.95 8 CYS D C 1
ATOM 2244 O O . CYS D 1 8 ? 32.999 37.450 69.577 1.00 15.91 8 CYS D O 1
ATOM 2247 N N . ILE D 1 9 ? 34.285 35.633 70.004 1.00 16.72 9 ILE D N 1
ATOM 2248 C CA . ILE D 1 9 ? 33.346 34.660 69.405 1.00 16.28 9 ILE D CA 1
ATOM 2249 C C . ILE D 1 9 ? 31.991 34.759 70.100 1.00 16.53 9 ILE D C 1
ATOM 2250 O O . ILE D 1 9 ? 30.987 34.880 69.429 1.00 15.73 9 ILE D O 1
ATOM 2255 N N . GLU D 1 10 ? 31.988 34.761 71.425 1.00 17.75 10 GLU D N 1
ATOM 2256 C CA . GLU D 1 10 ? 30.736 34.923 72.206 1.00 18.50 10 GLU D CA 1
ATOM 2257 C C . GLU D 1 10 ? 29.980 36.228 71.917 1.00 17.31 10 GLU D C 1
ATOM 2258 O O . GLU D 1 10 ? 28.762 36.214 71.703 1.00 16.79 10 GLU D O 1
ATOM 2264 N N . ALA D 1 11 ? 30.704 37.327 71.766 1.00 16.62 11 ALA D N 1
ATOM 2265 C CA . ALA D 1 11 ? 30.083 38.594 71.385 1.00 16.37 11 ALA D CA 1
ATOM 2266 C C . ALA D 1 11 ? 29.516 38.599 69.964 1.00 15.58 11 ALA D C 1
ATOM 2267 O O . ALA D 1 11 ? 28.441 39.149 69.719 1.00 15.54 11 ALA D O 1
ATOM 2269 N N . CYS D 1 12 ? 30.242 37.997 69.035 1.00 15.24 12 CYS D N 1
ATOM 2270 C CA . CYS D 1 12 ? 29.724 37.834 67.661 1.00 14.78 12 CYS D CA 1
ATOM 2271 C C . CYS D 1 12 ? 28.461 37.009 67.641 1.00 15.10 12 CYS D C 1
ATOM 2272 O O . CYS D 1 12 ? 27.510 37.318 66.894 1.00 14.60 12 CYS D O 1
ATOM 2275 N N . ILE D 1 13 ? 28.445 35.929 68.405 1.00 15.56 13 ILE D N 1
ATOM 2276 C CA . ILE D 1 13 ? 27.283 35.037 68.425 1.00 16.41 13 ILE D CA 1
ATOM 2277 C C . ILE D 1 13 ? 26.098 35.803 69.033 1.00 16.99 13 ILE D C 1
ATOM 2278 O O . ILE D 1 13 ? 24.994 35.681 68.536 1.00 16.98 13 ILE D O 1
ATOM 2283 N N . ASP D 1 14 ? 26.333 36.583 70.097 1.00 17.30 14 ASP D N 1
ATOM 2284 C CA . ASP D 1 14 ? 25.265 37.388 70.686 1.00 18.52 14 ASP D CA 1
ATOM 2285 C C . ASP D 1 14 ? 24.740 38.447 69.728 1.00 18.14 14 ASP D C 1
ATOM 2286 O O . ASP D 1 14 ? 23.552 38.750 69.731 1.00 18.66 14 ASP D O 1
ATOM 2291 N N . CYS D 1 15 ? 25.638 39.008 68.944 1.00 17.23 15 CYS D N 1
ATOM 2292 C CA . CYS D 1 15 ? 25.261 40.046 68.010 1.00 17.70 15 CYS D CA 1
ATOM 2293 C C . CYS D 1 15 ? 24.418 39.411 66.886 1.00 17.69 15 CYS D C 1
ATOM 2294 O O . CYS D 1 15 ? 23.433 39.996 66.453 1.00 17.94 15 CYS D O 1
ATOM 2297 N N . MET D 1 16 ? 24.845 38.248 66.406 1.00 17.68 16 MET D N 1
ATOM 2298 C CA . MET D 1 16 ? 24.071 37.474 65.407 1.00 18.69 16 MET D CA 1
ATOM 2299 C C . MET D 1 16 ? 22.666 37.253 65.859 1.00 19.02 16 MET D C 1
ATOM 2300 O O . MET D 1 16 ? 21.709 37.513 65.111 1.00 18.72 16 MET D O 1
ATOM 2305 N N . LYS D 1 17 ? 22.548 36.759 67.110 1.00 18.97 17 LYS D N 1
ATOM 2306 C CA . LYS D 1 17 ? 21.260 36.518 67.673 1.00 20.18 17 LYS D CA 1
ATOM 2307 C C . LYS D 1 17 ? 20.410 37.794 67.655 1.00 20.39 17 LYS D C 1
ATOM 2308 O O . LYS D 1 17 ? 19.273 37.786 67.234 1.00 21.00 17 LYS D O 1
ATOM 2314 N N . ALA D 1 18 ? 20.972 38.887 68.138 1.00 19.90 18 ALA D N 1
ATOM 2315 C CA . ALA D 1 18 ? 20.196 40.121 68.282 1.00 21.01 18 ALA D CA 1
ATOM 2316 C C . ALA D 1 18 ? 19.807 40.706 66.925 1.00 21.03 18 ALA D C 1
ATOM 2317 O O . ALA D 1 18 ? 18.682 41.165 66.748 1.00 22.24 18 ALA D O 1
ATOM 2319 N N . CYS D 1 19 ? 20.754 40.682 65.985 1.00 19.84 19 CYS D N 1
ATOM 2320 C CA . CYS D 1 19 ? 20.517 41.211 64.626 1.00 20.25 19 CYS D CA 1
ATOM 2321 C C . CYS D 1 19 ? 19.472 40.369 63.891 1.00 21.06 19 CYS D C 1
ATOM 2322 O O . CYS D 1 19 ? 18.569 40.905 63.258 1.00 21.94 19 CYS D O 1
ATOM 2325 N N . ASN D 1 20 ? 19.569 39.058 64.024 1.00 21.07 20 ASN D N 1
ATOM 2326 C CA . ASN D 1 20 ? 18.568 38.168 63.392 1.00 22.45 20 ASN D CA 1
ATOM 2327 C C . ASN D 1 20 ? 17.177 38.335 64.012 1.00 25.02 20 ASN D C 1
ATOM 2328 O O . ASN D 1 20 ? 16.157 38.343 63.302 1.00 26.20 20 ASN D O 1
ATOM 2333 N N . HIS D 1 21 ? 17.114 38.477 65.336 1.00 26.19 21 HIS D N 1
ATOM 2334 C CA . HIS D 1 21 ? 15.836 38.767 66.025 1.00 29.32 21 HIS D CA 1
ATOM 2335 C C . HIS D 1 21 ? 15.252 40.125 65.599 1.00 30.09 21 HIS D C 1
ATOM 2336 O O . HIS D 1 21 ? 14.046 40.240 65.337 1.00 31.63 21 HIS D O 1
ATOM 2343 N N . CYS D 1 22 ? 16.109 41.128 65.474 1.00 28.87 22 CYS D N 1
ATOM 2344 C CA . CYS D 1 22 ? 15.689 42.463 65.049 1.00 30.38 22 CYS D CA 1
ATOM 2345 C C . CYS D 1 22 ? 15.186 42.462 63.583 1.00 30.16 22 CYS D C 1
ATOM 2346 O O . CYS D 1 22 ? 14.149 43.043 63.268 1.00 31.86 22 CYS D O 1
ATOM 2349 N N . PHE D 1 23 ? 15.911 41.753 62.728 1.00 27.90 23 PHE D N 1
ATOM 2350 C CA . PHE D 1 23 ? 15.502 41.571 61.315 1.00 28.33 23 PHE D CA 1
ATOM 2351 C C . PHE D 1 23 ? 14.059 41.071 61.213 1.00 30.83 23 PHE D C 1
ATOM 2352 O O . PHE D 1 23 ? 13.224 41.685 60.558 1.00 32.87 23 PHE D O 1
ATOM 2360 N N . THR D 1 24 ? 13.764 39.970 61.892 1.00 31.42 24 THR D N 1
ATOM 2361 C CA . THR D 1 24 ? 12.423 39.384 61.887 1.00 34.05 24 THR D CA 1
ATOM 2362 C C . THR D 1 24 ? 11.354 40.302 62.499 1.00 36.42 24 THR D C 1
ATOM 2363 O O . THR D 1 24 ? 10.258 40.450 61.939 1.00 38.63 24 THR D O 1
ATOM 2367 N N . LYS D 1 25 ? 11.673 40.939 63.622 1.00 36.07 25 LYS D N 1
ATOM 2368 C CA . LYS D 1 25 ? 10.705 41.814 64.280 1.00 38.64 25 LYS D CA 1
ATOM 2369 C C . LYS D 1 25 ? 10.437 43.073 63.454 1.00 39.61 25 LYS D C 1
ATOM 2370 O O . LYS D 1 25 ? 9.286 43.477 63.324 1.00 42.05 25 LYS D O 1
ATOM 2376 N N . CYS D 1 26 ? 11.486 43.656 62.860 1.00 37.62 26 CYS D N 1
ATOM 2377 C CA . CYS D 1 26 ? 11.314 44.823 61.991 1.00 38.99 26 CYS D CA 1
ATOM 2378 C C . CYS D 1 26 ? 10.440 44.495 60.777 1.00 40.45 26 CYS D C 1
ATOM 2379 O O . CYS D 1 26 ? 9.611 45.298 60.383 1.00 43.01 26 CYS D O 1
ATOM 2382 N N . LEU D 1 27 ? 10.614 43.305 60.206 1.00 39.10 27 LEU D N 1
ATOM 2383 C CA . LEU D 1 27 ? 9.768 42.890 59.077 1.00 40.99 27 LEU D CA 1
ATOM 2384 C C . LEU D 1 27 ? 8.314 42.718 59.485 1.00 43.99 27 LEU D C 1
ATOM 2385 O O . LEU D 1 27 ? 7.437 42.906 58.647 1.00 46.60 27 LEU D O 1
ATOM 2390 N N . LEU D 1 35 ? 12.146 51.432 58.707 1.00 46.60 35 LEU D N 1
ATOM 2391 C CA . LEU D 1 35 ? 13.060 50.416 59.235 1.00 43.26 35 LEU D CA 1
ATOM 2392 C C . LEU D 1 35 ? 13.911 49.722 58.174 1.00 41.09 35 LEU D C 1
ATOM 2393 O O . LEU D 1 35 ? 14.707 48.842 58.521 1.00 38.26 35 LEU D O 1
ATOM 2398 N N . SER D 1 36 ? 13.811 50.131 56.906 1.00 42.54 36 SER D N 1
ATOM 2399 C CA A SER D 1 36 ? 14.490 49.396 55.843 0.50 41.03 36 SER D CA 1
ATOM 2400 C CA B SER D 1 36 ? 14.495 49.392 55.832 0.50 41.02 36 SER D CA 1
ATOM 2401 C C . SER D 1 36 ? 16.014 49.412 56.012 1.00 38.41 36 SER D C 1
ATOM 2402 O O . SER D 1 36 ? 16.667 48.401 55.811 1.00 36.20 36 SER D O 1
ATOM 2407 N N . GLY D 1 37 ? 16.569 50.532 56.480 1.00 38.98 37 GLY D N 1
ATOM 2408 C CA . GLY D 1 37 ? 18.003 50.621 56.817 1.00 37.17 37 GLY D CA 1
ATOM 2409 C C . GLY D 1 37 ? 18.428 49.668 57.913 1.00 35.03 37 GLY D C 1
ATOM 2410 O O . GLY D 1 37 ? 19.492 49.039 57.847 1.00 33.26 37 GLY D O 1
ATOM 2411 N N . CYS D 1 38 ? 17.644 49.566 58.975 1.00 36.15 38 CYS D N 1
ATOM 2412 C CA . CYS D 1 38 ? 17.965 48.604 60.046 1.00 34.71 38 CYS D CA 1
ATOM 2413 C C . CYS D 1 38 ? 17.904 47.141 59.477 1.00 31.26 38 CYS D C 1
ATOM 2414 O O . CYS D 1 38 ? 18.701 46.305 59.856 1.00 28.57 38 CYS D O 1
ATOM 2417 N N . ILE D 1 39 ? 16.934 46.840 58.628 1.00 31.06 39 ILE D N 1
ATOM 2418 C CA . ILE D 1 39 ? 16.757 45.490 58.134 1.00 29.33 39 ILE D CA 1
ATOM 2419 C C . ILE D 1 39 ? 17.970 45.106 57.287 1.00 27.12 39 ILE D C 1
ATOM 2420 O O . ILE D 1 39 ? 18.504 44.033 57.452 1.00 24.66 39 ILE D O 1
ATOM 2425 N N . ARG D 1 40 ? 18.377 46.017 56.402 1.00 27.54 40 ARG D N 1
ATOM 2426 C CA . ARG D 1 40 ? 19.540 45.792 55.559 1.00 26.36 40 ARG D CA 1
ATOM 2427 C C . ARG D 1 40 ? 20.794 45.563 56.381 1.00 23.81 40 ARG D C 1
ATOM 2428 O O . ARG D 1 40 ? 21.531 44.613 56.147 1.00 22.08 40 ARG D O 1
ATOM 2436 N N . LEU D 1 41 ? 21.044 46.449 57.343 1.00 23.71 41 LEU D N 1
ATOM 2437 C CA . LEU D 1 41 ? 22.212 46.318 58.189 1.00 21.89 41 LEU D CA 1
ATOM 2438 C C . LEU D 1 41 ? 22.155 45.085 59.079 1.00 20.32 41 LEU D C 1
ATOM 2439 O O . LEU D 1 41 ? 23.187 44.518 59.370 1.00 18.52 41 LEU D O 1
ATOM 2444 N N . ASP D 1 42 ? 20.962 44.704 59.561 1.00 21.04 42 ASP D N 1
ATOM 2445 C CA . ASP D 1 42 ? 20.822 43.512 60.397 1.00 20.22 42 ASP D CA 1
ATOM 2446 C C . ASP D 1 42 ? 21.285 42.271 59.655 1.00 19.08 42 ASP D C 1
ATOM 2447 O O . ASP D 1 42 ? 21.963 41.423 60.206 1.00 17.83 42 ASP D O 1
ATOM 2452 N N . ARG D 1 43 ? 20.888 42.166 58.389 1.00 19.75 43 ARG D N 1
ATOM 2453 C CA . ARG D 1 43 ? 21.328 41.070 57.569 1.00 19.27 43 ARG D CA 1
ATOM 2454 C C . ARG D 1 43 ? 22.826 41.073 57.348 1.00 18.57 43 ARG D C 1
ATOM 2455 O O . ARG D 1 43 ? 23.503 40.064 57.562 1.00 17.37 43 ARG D O 1
ATOM 2463 N N . GLU D 1 44 ? 23.386 42.233 57.016 1.00 19.65 44 GLU D N 1
ATOM 2464 C CA . GLU D 1 44 ? 24.810 42.282 56.739 1.00 19.97 44 GLU D CA 1
ATOM 2465 C C . GLU D 1 44 ? 25.628 42.052 57.988 1.00 18.02 44 GLU D C 1
ATOM 2466 O O . GLU D 1 44 ? 26.674 41.434 57.935 1.00 16.00 44 GLU D O 1
ATOM 2472 N N . CYS D 1 45 ? 25.147 42.588 59.099 1.00 17.81 45 CYS D N 1
ATOM 2473 C CA . CYS D 1 45 ? 25.895 42.476 60.368 1.00 17.47 45 CYS D CA 1
ATOM 2474 C C . CYS D 1 45 ? 25.884 41.014 60.790 1.00 16.56 45 CYS D C 1
ATOM 2475 O O . CYS D 1 45 ? 26.894 40.459 61.212 1.00 15.49 45 CYS D O 1
ATOM 2478 N N . ALA D 1 46 ? 24.735 40.360 60.708 1.00 17.36 46 ALA D N 1
ATOM 2479 C CA . ALA D 1 46 ? 24.663 38.942 61.108 1.00 17.20 46 ALA D CA 1
ATOM 2480 C C . ALA D 1 46 ? 25.611 38.121 60.256 1.00 17.02 46 ALA D C 1
ATOM 2481 O O . ALA D 1 46 ? 26.241 37.194 60.747 1.00 16.73 46 ALA D O 1
ATOM 2483 N N . ASP D 1 47 ? 25.667 38.445 58.968 1.00 17.53 47 ASP D N 1
ATOM 2484 C CA . ASP D 1 47 ? 26.484 37.678 58.043 1.00 17.78 47 ASP D CA 1
ATOM 2485 C C . ASP D 1 47 ? 27.965 37.874 58.332 1.00 16.43 47 ASP D C 1
ATOM 2486 O O . ASP D 1 47 ? 28.700 36.894 58.316 1.00 16.38 47 ASP D O 1
ATOM 2491 N N . ILE D 1 48 ? 28.391 39.098 58.606 1.00 15.71 48 ILE D N 1
ATOM 2492 C CA . ILE D 1 48 ? 29.797 39.373 58.867 1.00 15.26 48 ILE D CA 1
ATOM 2493 C C . ILE D 1 48 ? 30.218 38.832 60.253 1.00 14.22 48 ILE D C 1
ATOM 2494 O O . ILE D 1 48 ? 31.311 38.357 60.381 1.00 13.63 48 ILE D O 1
ATOM 2499 N N . CYS D 1 49 ? 29.330 38.871 61.223 1.00 13.87 49 CYS D N 1
ATOM 2500 C CA . CYS D 1 49 ? 29.585 38.212 62.524 1.00 13.83 49 CYS D CA 1
ATOM 2501 C C . CYS D 1 49 ? 29.860 36.760 62.343 1.00 13.40 49 CYS D C 1
ATOM 2502 O O . CYS D 1 49 ? 30.753 36.194 62.956 1.00 13.28 49 CYS D O 1
ATOM 2505 N N . ALA D 1 50 ? 29.047 36.070 61.512 1.00 13.33 50 ALA D N 1
ATOM 2506 C CA . ALA D 1 50 ? 29.269 34.657 61.291 1.00 13.49 50 ALA D CA 1
ATOM 2507 C C . ALA D 1 50 ? 30.620 34.407 60.619 1.00 13.37 50 ALA D C 1
ATOM 2508 O O . ALA D 1 50 ? 31.310 33.446 60.944 1.00 14.11 50 ALA D O 1
ATOM 2510 N N . LEU D 1 51 ? 30.989 35.272 59.682 1.00 12.88 51 LEU D N 1
ATOM 2511 C CA . LEU D 1 51 ? 32.264 35.141 59.014 1.00 13.16 51 LEU D CA 1
ATOM 2512 C C . LEU D 1 51 ? 33.439 35.354 59.994 1.00 12.54 51 LEU D C 1
ATOM 2513 O O . LEU D 1 51 ? 34.440 34.633 59.916 1.00 12.74 51 LEU D O 1
ATOM 2518 N N . ALA D 1 52 ? 33.305 36.341 60.866 1.00 11.66 52 ALA D N 1
ATOM 2519 C CA . ALA D 1 52 ? 34.314 36.556 61.933 1.00 11.72 52 ALA D CA 1
ATOM 2520 C C . ALA D 1 52 ? 34.453 35.382 62.889 1.00 11.89 52 ALA D C 1
ATOM 2521 O O . ALA D 1 52 ? 35.572 34.936 63.151 1.00 12.34 52 ALA D O 1
ATOM 2523 N N . VAL D 1 53 ? 33.336 34.756 63.275 1.00 11.63 53 VAL D N 1
ATOM 2524 C CA . VAL D 1 53 ? 33.391 33.494 64.087 1.00 12.33 53 VAL D CA 1
ATOM 2525 C C . VAL D 1 53 ? 34.183 32.435 63.345 1.00 13.17 53 VAL D C 1
ATOM 2526 O O . VAL D 1 53 ? 35.060 31.783 63.876 1.00 13.69 53 VAL D O 1
ATOM 2530 N N . LYS D 1 54 ? 33.857 32.253 62.075 1.00 13.20 54 LYS D N 1
ATOM 2531 C CA . LYS D 1 54 ? 34.561 31.217 61.313 1.00 14.57 54 LYS D CA 1
ATOM 2532 C C . LYS D 1 54 ? 36.048 31.523 61.196 1.00 14.63 54 LYS D C 1
ATOM 2533 O O . LYS D 1 54 ? 36.866 30.621 61.296 1.00 15.42 54 LYS D O 1
ATOM 2539 N N . ALA D 1 55 ? 36.370 32.787 60.980 1.00 13.85 55 ALA D N 1
ATOM 2540 C CA . ALA D 1 55 ? 37.767 33.205 60.826 1.00 14.40 55 ALA D CA 1
ATOM 2541 C C . ALA D 1 55 ? 38.540 32.918 62.131 1.00 15.18 55 ALA D C 1
ATOM 2542 O O . ALA D 1 55 ? 39.650 32.422 62.076 1.00 16.11 55 ALA D O 1
ATOM 2544 N N . MET D 1 56 ? 37.926 33.212 63.279 1.00 14.76 56 MET D N 1
ATOM 2545 C CA . MET D 1 56 ? 38.610 32.979 64.537 1.00 16.02 56 MET D CA 1
ATOM 2546 C C . MET D 1 56 ? 38.730 31.487 64.772 1.00 17.09 56 MET D C 1
ATOM 2547 O O . MET D 1 56 ? 39.733 31.038 65.288 1.00 18.56 56 MET D O 1
ATOM 2552 N N . GLN D 1 57 ? 37.711 30.708 64.414 1.00 16.73 57 GLN D N 1
ATOM 2553 C CA . GLN D 1 57 ? 37.722 29.275 64.727 1.00 18.13 57 GLN D CA 1
ATOM 2554 C C . GLN D 1 57 ? 38.663 28.484 63.831 1.00 19.37 57 GLN D C 1
ATOM 2555 O O . GLN D 1 57 ? 39.152 27.466 64.251 1.00 20.99 57 GLN D O 1
ATOM 2561 N N . THR D 1 58 ? 38.912 28.985 62.624 1.00 19.04 58 THR D N 1
ATOM 2562 C CA . THR D 1 58 ? 39.816 28.349 61.694 1.00 20.60 58 THR D CA 1
ATOM 2563 C C . THR D 1 58 ? 41.210 28.928 61.753 1.00 21.93 58 THR D C 1
ATOM 2564 O O . THR D 1 58 ? 42.031 28.520 60.948 1.00 23.44 58 THR D O 1
ATOM 2568 N N . ASP D 1 59 ? 41.489 29.883 62.645 1.00 21.98 59 ASP D N 1
ATOM 2569 C CA . ASP D 1 59 ? 42.818 30.504 62.721 1.00 23.68 59 ASP D CA 1
ATOM 2570 C C . ASP D 1 59 ? 43.194 31.157 61.372 1.00 22.99 59 ASP D C 1
ATOM 2571 O O . ASP D 1 59 ? 44.310 30.991 60.874 1.00 24.51 59 ASP D O 1
ATOM 2576 N N . SER D 1 60 ? 42.284 31.918 60.773 1.00 20.84 60 SER D N 1
ATOM 2577 C CA . SER D 1 60 ? 42.500 32.387 59.403 1.00 20.35 60 SER D CA 1
ATOM 2578 C C . SER D 1 60 ? 43.564 33.473 59.412 1.00 20.46 60 SER D C 1
ATOM 2579 O O . SER D 1 60 ? 43.593 34.272 60.295 1.00 19.59 60 SER D O 1
ATOM 2582 N N . PRO D 1 61 ? 44.406 33.503 58.388 1.00 21.29 61 PRO D N 1
ATOM 2583 C CA . PRO D 1 61 ? 45.338 34.582 58.322 1.00 21.90 61 PRO D CA 1
ATOM 2584 C C . PRO D 1 61 ? 44.691 35.967 58.167 1.00 20.47 61 PRO D C 1
ATOM 2585 O O . PRO D 1 61 ? 45.354 36.954 58.424 1.00 21.09 61 PRO D O 1
ATOM 2589 N N . PHE D 1 62 ? 43.419 36.016 57.787 1.00 18.99 62 PHE D N 1
ATOM 2590 C CA . PHE D 1 62 ? 42.710 37.245 57.627 1.00 18.15 62 PHE D CA 1
ATOM 2591 C C . PHE D 1 62 ? 41.806 37.542 58.783 1.00 17.13 62 PHE D C 1
ATOM 2592 O O . PHE D 1 62 ? 40.994 38.422 58.697 1.00 15.85 62 PHE D O 1
ATOM 2600 N N . MET D 1 63 ? 41.986 36.833 59.897 1.00 17.45 63 MET D N 1
ATOM 2601 C CA A MET D 1 63 ? 41.125 37.015 61.055 0.50 16.73 63 MET D CA 1
ATOM 2602 C CA B MET D 1 63 ? 41.124 37.028 61.022 0.50 16.86 63 MET D CA 1
ATOM 2603 C C . MET D 1 63 ? 41.079 38.483 61.498 1.00 16.68 63 MET D C 1
ATOM 2604 O O . MET D 1 63 ? 40.020 38.989 61.754 1.00 15.60 63 MET D O 1
ATOM 2613 N N . LYS D 1 64 ? 42.241 39.144 61.616 1.00 17.93 64 LYS D N 1
ATOM 2614 C CA . LYS D 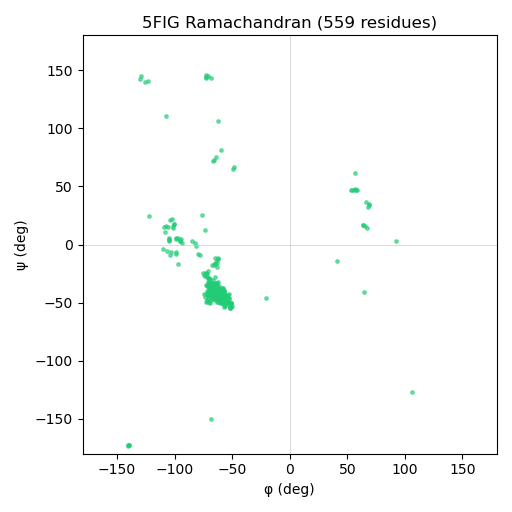1 64 ? 42.262 40.539 62.089 1.00 18.57 64 LYS D CA 1
ATOM 2615 C C . LYS D 1 64 ? 41.520 41.470 61.142 1.00 17.85 64 LYS D C 1
ATOM 2616 O O . LYS D 1 64 ? 40.726 42.270 61.619 1.00 17.32 64 LYS D O 1
ATOM 2622 N N . GLU D 1 65 ? 41.759 41.306 59.833 1.00 18.20 65 GLU D N 1
ATOM 2623 C CA . GLU D 1 65 ? 41.069 42.113 58.811 1.00 17.83 65 GLU D CA 1
ATOM 2624 C C . GLU D 1 65 ? 39.571 41.898 58.828 1.00 16.38 65 GLU D C 1
ATOM 2625 O O . GLU D 1 65 ? 38.822 42.873 58.740 1.00 16.51 65 GLU D O 1
ATOM 2631 N N . ILE D 1 66 ? 39.139 40.638 58.956 1.00 15.20 66 ILE D N 1
ATOM 2632 C CA . ILE D 1 66 ? 37.711 40.310 59.061 1.00 14.04 66 ILE D CA 1
ATOM 2633 C C . ILE D 1 66 ? 37.113 40.918 60.327 1.00 14.04 66 ILE D C 1
ATOM 2634 O O . ILE D 1 66 ? 36.047 41.524 60.274 1.00 13.75 66 ILE D O 1
ATOM 2639 N N . CYS D 1 67 ? 37.812 40.767 61.460 1.00 14.57 67 CYS D N 1
ATOM 2640 C CA . CYS D 1 67 ? 37.328 41.402 62.697 1.00 15.03 67 CYS D CA 1
ATOM 2641 C C . CYS D 1 67 ? 37.193 42.904 62.567 1.00 15.13 67 CYS D C 1
ATOM 2642 O O . CYS D 1 67 ? 36.233 43.467 63.096 1.00 15.21 67 CYS D O 1
ATOM 2645 N N . ALA D 1 68 ? 38.126 43.575 61.881 1.00 15.45 68 ALA D N 1
ATOM 2646 C CA . ALA D 1 68 ? 38.044 44.997 61.718 1.00 16.07 68 ALA D CA 1
ATOM 2647 C C . ALA D 1 68 ? 36.808 45.374 60.949 1.00 15.61 68 ALA D C 1
ATOM 2648 O O . ALA D 1 68 ? 36.132 46.345 61.284 1.00 15.91 68 ALA D O 1
ATOM 2650 N N . LEU D 1 69 ? 36.550 44.617 59.881 1.00 15.11 69 LEU D N 1
ATOM 2651 C CA . LEU D 1 69 ? 35.354 44.840 59.083 1.00 15.21 69 LEU D CA 1
ATOM 2652 C C . LEU D 1 69 ? 34.087 44.612 59.881 1.00 14.70 69 LEU D C 1
ATOM 2653 O O . LEU D 1 69 ? 33.163 45.400 59.820 1.00 15.07 69 LEU D O 1
ATOM 2658 N N . CYS D 1 70 ? 34.054 43.517 60.590 1.00 14.01 70 CYS D N 1
ATOM 2659 C CA . CYS D 1 70 ? 32.964 43.201 61.488 1.00 14.12 70 CYS D CA 1
ATOM 2660 C C . CYS D 1 70 ? 32.687 44.327 62.466 1.00 14.55 70 CYS D C 1
ATOM 2661 O O . CYS D 1 70 ? 31.530 44.732 62.653 1.00 14.59 70 CYS D O 1
ATOM 2664 N N . ALA D 1 71 ? 33.735 44.921 63.019 1.00 14.94 71 ALA D N 1
ATOM 2665 C CA . ALA D 1 71 ? 33.525 46.075 63.971 1.00 15.95 71 ALA D CA 1
ATOM 2666 C C . ALA D 1 71 ? 32.875 47.276 63.309 1.00 17.11 71 ALA D C 1
ATOM 2667 O O . ALA D 1 71 ? 31.961 47.891 63.848 1.00 17.42 71 ALA D O 1
ATOM 2669 N N . ASP D 1 72 ? 33.334 47.586 62.100 1.00 17.52 72 ASP D N 1
ATOM 2670 C CA . ASP D 1 72 ? 32.775 48.700 61.358 1.00 18.97 72 ASP D CA 1
ATOM 2671 C C . ASP D 1 72 ? 31.304 48.487 61.082 1.00 18.45 72 ASP D C 1
ATOM 2672 O O . ASP D 1 72 ? 30.515 49.413 61.197 1.00 19.37 72 ASP D O 1
ATOM 2677 N N . ILE D 1 73 ? 30.946 47.296 60.648 1.00 16.98 73 ILE D N 1
ATOM 2678 C CA . ILE D 1 73 ? 29.564 46.972 60.288 1.00 17.06 73 ILE D CA 1
ATOM 2679 C C . ILE D 1 73 ? 28.686 46.942 61.549 1.00 17.17 73 ILE D C 1
ATOM 2680 O O . ILE D 1 73 ? 27.615 47.503 61.548 1.00 17.67 73 ILE D O 1
ATOM 2685 N N . CYS D 1 74 ? 29.213 46.338 62.601 1.00 16.60 74 CYS D N 1
ATOM 2686 C CA . CYS D 1 74 ? 28.518 46.345 63.921 1.00 17.38 74 CYS D CA 1
ATOM 2687 C C . CYS D 1 74 ? 28.284 47.747 64.423 1.00 18.71 74 CYS D C 1
ATOM 2688 O O . CYS D 1 74 ? 27.180 48.059 64.835 1.00 19.32 74 CYS D O 1
ATOM 2691 N N . GLU D 1 75 ? 29.285 48.610 64.341 1.00 19.37 75 GLU D N 1
ATOM 2692 C CA . GLU D 1 75 ? 29.075 50.029 64.744 1.00 21.59 75 GLU D CA 1
ATOM 2693 C C . GLU D 1 75 ? 27.962 50.706 63.929 1.00 22.35 75 GLU D C 1
ATOM 2694 O O . GLU D 1 75 ? 27.124 51.345 64.487 1.00 23.42 75 GLU D O 1
ATOM 2700 N N . ALA D 1 76 ? 27.991 50.567 62.602 1.00 21.62 76 ALA D N 1
ATOM 2701 C CA . ALA D 1 76 ? 26.938 51.112 61.779 1.00 22.85 76 ALA D CA 1
ATOM 2702 C C . ALA D 1 76 ? 25.542 50.536 62.083 1.00 22.94 76 ALA D C 1
ATOM 2703 O O . ALA D 1 76 ? 24.547 51.258 62.055 1.00 24.43 76 ALA D O 1
ATOM 2705 N N . CYS D 1 77 ? 25.466 49.225 62.264 1.00 21.48 77 CYS D N 1
ATOM 2706 C CA . CYS D 1 77 ? 24.218 48.568 62.580 1.00 22.14 77 CYS D CA 1
ATOM 2707 C C . CYS D 1 77 ? 23.660 49.063 63.916 1.00 23.60 77 CYS D C 1
ATOM 2708 O O . CYS D 1 77 ? 22.476 49.389 64.031 1.00 25.17 77 CYS D O 1
ATOM 2711 N N . GLY D 1 78 ? 24.529 49.160 64.902 1.00 23.68 78 GLY D N 1
ATOM 2712 C CA . GLY D 1 78 ? 24.155 49.731 66.225 1.00 25.55 78 GLY D CA 1
ATOM 2713 C C . GLY D 1 78 ? 23.686 51.168 66.155 1.00 28.21 78 GLY D C 1
ATOM 2714 O O . GLY D 1 78 ? 22.690 51.524 66.758 1.00 29.66 78 GLY D O 1
ATOM 2715 N N . THR D 1 79 ? 24.368 52.000 65.365 1.00 29.17 79 THR D N 1
ATOM 2716 C CA . THR D 1 79 ? 23.969 53.374 65.150 1.00 32.12 79 THR D CA 1
ATOM 2717 C C . THR D 1 79 ? 22.569 53.489 64.489 1.00 34.18 79 THR D C 1
ATOM 2718 O O . THR D 1 79 ? 21.727 54.252 64.949 1.00 35.89 79 THR D O 1
ATOM 2722 N N . GLU D 1 80 ? 22.311 52.708 63.450 1.00 33.89 80 GLU D N 1
ATOM 2723 C CA . GLU D 1 80 ? 21.013 52.714 62.784 1.00 36.67 80 GLU D CA 1
ATOM 2724 C C . GLU D 1 80 ? 19.914 52.103 63.666 1.00 38.17 80 GLU D C 1
ATOM 2725 O O . GLU D 1 80 ? 18.849 52.677 63.797 1.00 40.67 80 GLU D O 1
ATOM 2731 N N . CYS D 1 81 ? 20.139 50.918 64.228 1.00 38.59 81 CYS D N 1
ATOM 2732 C CA . CYS D 1 81 ? 19.097 50.286 65.070 1.00 40.80 81 CYS D CA 1
ATOM 2733 C C . CYS D 1 81 ? 18.841 51.124 66.334 1.00 42.80 81 CYS D C 1
ATOM 2734 O O . CYS D 1 81 ? 17.717 51.202 66.803 1.00 44.58 81 CYS D O 1
ATOM 2737 N N . GLY D 1 82 ? 19.880 51.781 66.847 1.00 42.44 82 GLY D N 1
ATOM 2738 C CA . GLY D 1 82 ? 19.753 52.630 68.023 1.00 44.52 82 GLY D CA 1
ATOM 2739 C C . GLY D 1 82 ? 18.819 53.793 67.766 1.00 47.29 82 GLY D C 1
ATOM 2740 O O . GLY D 1 82 ? 18.506 54.523 68.702 1.00 50.60 82 GLY D O 1
ATOM 2741 N N . ALA D 1 91 ? 18.141 46.649 72.174 1.00 36.16 91 ALA D N 1
ATOM 2742 C CA . ALA D 1 91 ? 18.920 45.387 72.378 1.00 34.44 91 ALA D CA 1
ATOM 2743 C C . ALA D 1 91 ? 19.930 45.050 71.286 1.00 32.29 91 ALA D C 1
ATOM 2744 O O . ALA D 1 91 ? 21.061 44.633 71.570 1.00 30.42 91 ALA D O 1
ATOM 2746 N N . CYS D 1 92 ? 19.495 45.169 70.029 1.00 31.85 92 CYS D N 1
ATOM 2747 C CA . CYS D 1 92 ? 20.372 44.971 68.926 1.00 30.37 92 CYS D CA 1
ATOM 2748 C C . CYS D 1 92 ? 21.524 45.954 69.017 1.00 29.26 92 CYS D C 1
ATOM 2749 O O . CYS D 1 92 ? 22.666 45.550 68.853 1.00 26.98 92 CYS D O 1
ATOM 2752 N N . ALA D 1 93 ? 21.223 47.233 69.266 1.00 29.96 93 ALA D N 1
ATOM 2753 C CA . ALA D 1 93 ? 22.262 48.247 69.309 1.00 29.45 93 ALA D CA 1
ATOM 2754 C C . ALA D 1 93 ? 23.324 47.948 70.389 1.00 28.27 93 ALA D C 1
ATOM 2755 O O . ALA D 1 93 ? 24.514 48.030 70.118 1.00 26.66 93 ALA D O 1
ATOM 2757 N N . LYS D 1 94 ? 22.857 47.530 71.567 1.00 28.54 94 LYS D N 1
ATOM 2758 C CA . LYS D 1 94 ? 23.721 47.127 72.661 1.00 28.25 94 LYS D CA 1
ATOM 2759 C C . LYS D 1 94 ? 24.658 45.987 72.296 1.00 25.41 94 LYS D C 1
ATOM 2760 O O . LYS D 1 94 ? 25.894 46.090 72.455 1.00 24.38 94 LYS D O 1
ATOM 2766 N N . ALA D 1 95 ? 24.078 44.915 71.742 1.00 23.68 95 ALA D N 1
ATOM 2767 C CA . ALA D 1 95 ? 24.898 43.787 71.292 1.00 21.49 95 ALA D CA 1
ATOM 2768 C C . ALA D 1 95 ? 25.862 44.196 70.202 1.00 20.13 95 ALA D C 1
ATOM 2769 O O . ALA D 1 95 ? 26.998 43.687 70.136 1.00 19.25 95 ALA D O 1
ATOM 2771 N N . CYS D 1 96 ? 25.428 45.053 69.285 1.00 19.95 96 CYS D N 1
ATOM 2772 C CA . CYS D 1 96 ? 26.328 45.509 68.225 1.00 18.97 96 CYS D CA 1
ATOM 2773 C C . CYS D 1 96 ? 27.560 46.257 68.767 1.00 19.11 96 CYS D C 1
ATOM 2774 O O . CYS D 1 96 ? 28.660 46.051 68.290 1.00 17.74 96 CYS D O 1
ATOM 2777 N N . PHE D 1 97 ? 27.326 47.193 69.676 1.00 20.52 97 PHE D N 1
ATOM 2778 C CA . PHE D 1 97 ? 28.429 47.983 70.202 1.00 21.63 97 PHE D CA 1
ATOM 2779 C C . PHE D 1 97 ? 29.396 47.097 71.010 1.00 21.00 97 PHE D C 1
ATOM 2780 O O . PHE D 1 97 ? 30.603 47.298 70.944 1.00 21.12 97 PHE D O 1
ATOM 2788 N N . THR D 1 98 ? 28.873 46.104 71.732 1.00 20.73 98 THR D N 1
ATOM 2789 C CA . THR D 1 98 ? 29.707 45.152 72.443 1.00 20.55 98 THR D CA 1
ATOM 2790 C C . THR D 1 98 ? 30.555 44.324 71.519 1.00 19.28 98 THR D C 1
ATOM 2791 O O . THR D 1 98 ? 31.747 44.159 71.737 1.00 19.48 98 THR D O 1
ATOM 2795 N N . CYS D 1 99 ? 29.940 43.866 70.443 1.00 18.16 99 CYS D N 1
ATOM 2796 C CA . CYS D 1 99 ? 30.661 43.108 69.444 1.00 17.45 99 CYS D CA 1
ATOM 2797 C C . CYS D 1 99 ? 31.721 43.964 68.773 1.00 17.37 99 CYS D C 1
ATOM 2798 O O . CYS D 1 99 ? 32.854 43.508 68.579 1.00 16.81 99 CYS D O 1
ATOM 2801 N N . ALA D 1 100 ? 31.389 45.205 68.458 1.00 17.83 100 ALA D N 1
ATOM 2802 C CA . ALA D 1 100 ? 32.365 46.079 67.794 1.00 18.34 100 ALA D CA 1
ATOM 2803 C C . ALA D 1 100 ? 33.592 46.258 68.622 1.00 19.33 100 ALA D C 1
ATOM 2804 O O . ALA D 1 100 ? 34.726 46.181 68.142 1.00 18.89 100 ALA D O 1
ATOM 2806 N N . GLU D 1 101 ? 33.389 46.525 69.915 1.00 20.65 101 GLU D N 1
ATOM 2807 C CA . GLU D 1 101 ? 34.535 46.704 70.753 1.00 22.40 101 GLU D CA 1
ATOM 2808 C C . GLU D 1 101 ? 35.375 45.444 70.887 1.00 22.21 101 GLU D C 1
ATOM 2809 O O . GLU D 1 101 ? 36.560 45.543 70.911 1.00 23.10 101 GLU D O 1
ATOM 2815 N N . GLN D 1 102 ? 34.760 44.268 71.016 1.00 21.73 102 GLN D N 1
ATOM 2816 C CA . GLN D 1 102 ? 35.529 43.026 71.125 1.00 22.00 102 GLN D CA 1
ATOM 2817 C C . GLN D 1 102 ? 36.293 42.763 69.815 1.00 20.66 102 GLN D C 1
ATOM 2818 O O . GLN D 1 102 ? 37.436 42.332 69.828 1.00 19.87 102 GLN D O 1
ATOM 2824 N N . CYS D 1 103 ? 35.642 43.038 68.696 1.00 19.32 103 CYS D N 1
ATOM 2825 C CA . CYS D 1 103 ? 36.282 42.893 67.372 1.00 19.24 103 CYS D CA 1
ATOM 2826 C C . CYS D 1 103 ? 37.454 43.856 67.171 1.00 20.36 103 CYS D C 1
ATOM 2827 O O . CYS D 1 103 ? 38.478 43.482 66.614 1.00 20.81 103 CYS D O 1
ATOM 2830 N N . ARG D 1 104 ? 37.315 45.100 67.624 1.00 22.10 104 ARG D N 1
ATOM 2831 C CA . ARG D 1 104 ? 38.441 46.084 67.550 1.00 23.91 104 ARG D CA 1
ATOM 2832 C C . ARG D 1 104 ? 39.631 45.609 68.350 1.00 24.89 104 ARG D C 1
ATOM 2833 O O . ARG D 1 104 ? 40.780 45.775 67.891 1.00 25.45 104 ARG D O 1
ATOM 2841 N N . SER D 1 105 ? 39.382 45.000 69.515 1.00 24.59 105 SER D N 1
ATOM 2842 C CA . SER D 1 105 ? 40.474 44.446 70.347 1.00 26.00 105 SER D CA 1
ATOM 2843 C C . SER D 1 105 ? 41.185 43.328 69.604 1.00 25.67 105 SER D C 1
ATOM 2844 O O . SER D 1 105 ? 42.414 43.274 69.549 1.00 27.07 105 SER D O 1
ATOM 2847 N N . MET D 1 106 ? 40.416 42.433 69.004 1.00 24.30 106 MET D N 1
ATOM 2848 C CA . MET D 1 106 ? 40.976 41.313 68.229 1.00 24.63 106 MET D CA 1
ATOM 2849 C C . MET D 1 106 ? 41.776 41.818 67.019 1.00 23.75 106 MET D C 1
ATOM 2850 O O . MET D 1 106 ? 42.771 41.200 66.629 1.00 23.37 106 MET D O 1
ATOM 2855 N N . ALA D 1 107 ? 41.259 42.879 66.391 1.00 22.72 107 ALA D N 1
ATOM 2856 C CA . ALA D 1 107 ? 41.776 43.399 65.086 1.00 22.72 107 ALA D CA 1
ATOM 2857 C C . ALA D 1 107 ? 43.065 44.151 65.232 1.00 24.76 107 ALA D C 1
ATOM 2858 O O . ALA D 1 107 ? 43.870 44.251 64.287 1.00 24.94 107 ALA D O 1
ATOM 2860 N N . ALA D 1 108 ? 43.288 44.677 66.433 1.00 26.09 108 ALA D N 1
ATOM 2861 C CA . ALA D 1 108 ? 44.556 45.347 66.720 1.00 29.06 108 ALA D CA 1
ATOM 2862 C C . ALA D 1 108 ? 45.775 44.441 66.421 1.00 30.61 108 ALA D C 1
ATOM 2863 O O . ALA D 1 108 ? 46.817 44.842 65.937 1.00 34.43 108 ALA D O 1
ATOM 2866 N N . TYR E 1 4 ? -9.216 11.709 24.232 1.00 29.51 4 TYR E N 1
ATOM 2867 C CA . TYR E 1 4 ? -8.353 12.825 24.695 1.00 28.66 4 TYR E CA 1
ATOM 2868 C C . TYR E 1 4 ? -7.183 12.349 25.520 1.00 27.05 4 TYR E C 1
ATOM 2869 O O . TYR E 1 4 ? -6.239 13.030 25.491 1.00 27.17 4 TYR E O 1
ATOM 2878 N N . SER E 1 5 ? -7.206 11.194 26.186 1.00 25.87 5 SER E N 1
ATOM 2879 C CA . SER E 1 5 ? -6.045 10.735 26.938 1.00 23.84 5 SER E CA 1
ATOM 2880 C C . SER E 1 5 ? -5.136 9.703 26.247 1.00 23.07 5 SER E C 1
ATOM 2881 O O . SER E 1 5 ? -4.104 9.326 26.816 1.00 20.76 5 SER E O 1
ATOM 2884 N N . GLU E 1 6 ? -5.524 9.170 25.095 1.00 23.91 6 GLU E N 1
ATOM 2885 C CA . GLU E 1 6 ? -4.817 8.061 24.466 1.00 24.31 6 GLU E CA 1
ATOM 2886 C C . GLU E 1 6 ? -3.323 8.358 24.320 1.00 22.43 6 GLU E C 1
ATOM 2887 O O . GLU E 1 6 ? -2.507 7.482 24.636 1.00 21.26 6 GLU E O 1
ATOM 2893 N N . ALA E 1 7 ? -2.981 9.556 23.848 1.00 21.72 7 ALA E N 1
ATOM 2894 C CA . ALA E 1 7 ? -1.597 9.863 23.600 1.00 20.93 7 ALA E CA 1
ATOM 2895 C C . ALA E 1 7 ? -0.737 9.981 24.878 1.00 18.80 7 ALA E C 1
ATOM 2896 O O . ALA E 1 7 ? 0.362 9.441 24.900 1.00 17.64 7 ALA E O 1
ATOM 2898 N N . CYS E 1 8 ? -1.305 10.589 25.932 1.00 17.96 8 CYS E N 1
ATOM 2899 C CA . CYS E 1 8 ? -0.640 10.656 27.206 1.00 16.65 8 CYS E CA 1
ATOM 2900 C C . CYS E 1 8 ? -0.469 9.286 27.819 1.00 15.67 8 CYS E C 1
ATOM 2901 O O . CYS E 1 8 ? 0.598 8.939 28.313 1.00 14.51 8 CYS E O 1
ATOM 2904 N N . ILE E 1 9 ? -1.514 8.459 27.723 1.00 16.32 9 ILE E N 1
ATOM 2905 C CA . ILE E 1 9 ? -1.435 7.074 28.223 1.00 16.21 9 ILE E CA 1
ATOM 2906 C C . ILE E 1 9 ? -0.313 6.315 27.537 1.00 16.62 9 ILE E C 1
ATOM 2907 O O . ILE E 1 9 ? 0.478 5.640 28.176 1.00 15.91 9 ILE E O 1
ATOM 2912 N N . GLU E 1 10 ? -0.257 6.426 26.214 1.00 18.64 10 GLU E N 1
ATOM 2913 C CA . GLU E 1 10 ? 0.780 5.765 25.457 1.00 20.08 10 GLU E CA 1
ATOM 2914 C C . GLU E 1 10 ? 2.167 6.218 25.880 1.00 17.96 10 GLU E C 1
ATOM 2915 O O . GLU E 1 10 ? 3.069 5.395 26.000 1.00 17.43 10 GLU E O 1
ATOM 2921 N N . ALA E 1 11 ? 2.320 7.525 26.105 1.00 17.06 11 ALA E N 1
ATOM 2922 C CA . ALA E 1 11 ? 3.610 8.064 26.518 1.00 15.94 11 ALA E CA 1
ATOM 2923 C C . ALA E 1 11 ? 3.988 7.577 27.929 1.00 14.87 11 ALA E C 1
ATOM 2924 O O . ALA E 1 11 ? 5.143 7.235 28.170 1.00 14.92 11 ALA E O 1
ATOM 2926 N N . CYS E 1 12 ? 3.023 7.527 28.824 1.00 14.33 12 CYS E N 1
ATOM 2927 C CA . CYS E 1 12 ? 3.239 6.941 30.173 1.00 13.60 12 CYS E CA 1
ATOM 2928 C C . CYS E 1 12 ? 3.641 5.460 30.114 1.00 13.70 12 CYS E C 1
ATOM 2929 O O . CYS E 1 12 ? 4.542 5.027 30.845 1.00 12.82 12 CYS E O 1
ATOM 2932 N N . ILE E 1 13 ? 2.940 4.671 29.270 1.00 14.75 13 ILE E N 1
ATOM 2933 C CA . ILE E 1 13 ? 3.270 3.279 29.127 1.00 15.83 13 ILE E CA 1
ATOM 2934 C C . ILE E 1 13 ? 4.686 3.118 28.577 1.00 16.45 13 ILE E C 1
ATOM 2935 O O . ILE E 1 13 ? 5.458 2.271 29.058 1.00 16.56 13 ILE E O 1
ATOM 2940 N N . ASP E 1 14 ? 5.038 3.918 27.570 1.00 17.16 14 ASP E N 1
ATOM 2941 C CA . ASP E 1 14 ? 6.379 3.864 27.006 1.00 18.64 14 ASP E CA 1
ATOM 2942 C C . ASP E 1 14 ? 7.461 4.291 28.036 1.00 17.23 14 ASP E C 1
ATOM 2943 O O . ASP E 1 14 ? 8.545 3.732 28.044 1.00 17.02 14 ASP E O 1
ATOM 2948 N N . CYS E 1 15 ? 7.103 5.239 28.881 1.00 15.83 15 CYS E N 1
ATOM 2949 C CA . CYS E 1 15 ? 8.015 5.704 29.900 1.00 15.69 15 CYS E CA 1
ATOM 2950 C C . CYS E 1 15 ? 8.225 4.628 30.966 1.00 15.91 15 CYS E C 1
ATOM 2951 O O . CYS E 1 15 ? 9.352 4.376 31.392 1.00 15.88 15 CYS E O 1
ATOM 2954 N N . MET E 1 16 ? 7.137 3.978 31.414 1.00 16.46 16 MET E N 1
ATOM 2955 C CA . MET E 1 16 ? 7.217 2.816 32.304 1.00 17.76 16 MET E CA 1
ATOM 2956 C C . MET E 1 16 ? 8.153 1.743 31.814 1.00 18.11 16 MET E C 1
ATOM 2957 O O . MET E 1 16 ? 9.024 1.273 32.540 1.00 17.42 16 MET E O 1
ATOM 2962 N N . LYS E 1 17 ? 7.957 1.383 30.553 1.00 18.00 17 LYS E N 1
ATOM 2963 C CA . LYS E 1 17 ? 8.808 0.405 29.907 1.00 19.23 17 LYS E CA 1
ATOM 2964 C C . LYS E 1 17 ? 10.279 0.805 29.947 1.00 18.43 17 LYS E C 1
ATOM 2965 O O . LYS E 1 17 ? 11.108 0.040 30.373 1.00 18.79 17 LYS E O 1
ATOM 2971 N N . ALA E 1 18 ? 10.566 2.002 29.504 1.00 17.35 18 ALA E N 1
ATOM 2972 C CA . ALA E 1 18 ? 11.944 2.466 29.453 1.00 17.80 18 ALA E CA 1
ATOM 2973 C C . ALA E 1 18 ? 12.589 2.581 30.848 1.00 17.09 18 ALA E C 1
ATOM 2974 O O . ALA E 1 18 ? 13.727 2.179 31.061 1.00 17.41 18 ALA E O 1
ATOM 2976 N N . CYS E 1 19 ? 11.822 3.087 31.810 1.00 16.24 19 CYS E N 1
ATOM 2977 C CA . CYS E 1 19 ? 12.300 3.220 33.207 1.00 15.99 19 CYS E CA 1
ATOM 2978 C C . CYS E 1 19 ? 12.559 1.860 33.809 1.00 16.23 19 CYS E C 1
ATOM 2979 O O . CYS E 1 19 ? 13.548 1.685 34.511 1.00 15.95 19 CYS E O 1
ATOM 2982 N N . ASN E 1 20 ? 11.643 0.900 33.574 1.00 15.93 20 ASN E N 1
ATOM 2983 C CA . ASN E 1 20 ? 11.832 -0.423 34.157 1.00 17.32 20 ASN E CA 1
ATOM 2984 C C . ASN E 1 20 ? 13.029 -1.157 33.549 1.00 18.81 20 ASN E C 1
ATOM 2985 O O . ASN E 1 20 ? 13.756 -1.823 34.259 1.00 19.38 20 ASN E O 1
ATOM 2990 N N . HIS E 1 21 ? 13.188 -1.019 32.235 1.00 19.38 21 HIS E N 1
ATOM 2991 C CA . HIS E 1 21 ? 14.363 -1.557 31.544 1.00 21.24 21 HIS E CA 1
ATOM 2992 C C . HIS E 1 21 ? 15.667 -0.919 32.024 1.00 20.94 21 HIS E C 1
ATOM 2993 O O . HIS E 1 21 ? 16.636 -1.628 32.316 1.00 21.88 21 HIS E O 1
ATOM 3000 N N . CYS E 1 22 ? 15.661 0.398 32.191 1.00 19.36 22 CYS E N 1
ATOM 3001 C CA . CYS E 1 22 ? 16.826 1.126 32.732 1.00 19.70 22 CYS E CA 1
ATOM 3002 C C . CYS E 1 22 ? 17.151 0.706 34.193 1.00 19.50 22 CYS E C 1
ATOM 3003 O O . CYS E 1 22 ? 18.312 0.456 34.551 1.00 20.77 22 CYS E O 1
ATOM 3006 N N . PHE E 1 23 ? 16.124 0.587 35.014 1.00 18.26 23 PHE E N 1
ATOM 3007 C CA . PHE E 1 23 ? 16.278 0.114 36.406 1.00 18.29 23 PHE E CA 1
ATOM 3008 C C . PHE E 1 23 ? 17.060 -1.199 36.451 1.00 20.33 23 PHE E C 1
ATOM 3009 O O . PHE E 1 23 ? 18.069 -1.319 37.167 1.00 21.35 23 PHE E O 1
ATOM 3017 N N . THR E 1 24 ? 16.602 -2.193 35.698 1.00 21.15 24 THR E N 1
ATOM 3018 C CA . THR E 1 24 ? 17.250 -3.499 35.691 1.00 23.73 24 THR E CA 1
ATOM 3019 C C . THR E 1 24 ? 18.675 -3.448 35.131 1.00 25.42 24 THR E C 1
ATOM 3020 O O . THR E 1 24 ? 19.582 -4.108 35.664 1.00 26.74 24 THR E O 1
ATOM 3024 N N . LYS E 1 25 ? 18.855 -2.700 34.055 1.00 25.53 25 LYS E N 1
ATOM 3025 C CA . LYS E 1 25 ? 20.185 -2.670 33.414 1.00 27.80 25 LYS E CA 1
ATOM 3026 C C . LYS E 1 25 ? 21.164 -1.937 34.328 1.00 27.83 25 LYS E C 1
ATOM 3027 O O . LYS E 1 25 ? 22.312 -2.369 34.453 1.00 29.76 25 LYS E O 1
ATOM 3033 N N . CYS E 1 26 ? 20.714 -0.861 34.964 1.00 26.14 26 CYS E N 1
ATOM 3034 C CA . CYS E 1 26 ? 21.587 -0.121 35.893 1.00 26.51 26 CYS E CA 1
ATOM 3035 C C . CYS E 1 26 ? 22.009 -0.989 37.070 1.00 28.36 26 CYS E C 1
ATOM 3036 O O . CYS E 1 26 ? 23.171 -0.920 37.489 1.00 29.54 26 CYS E O 1
ATOM 3039 N N . LEU E 1 27 ? 21.094 -1.823 37.578 1.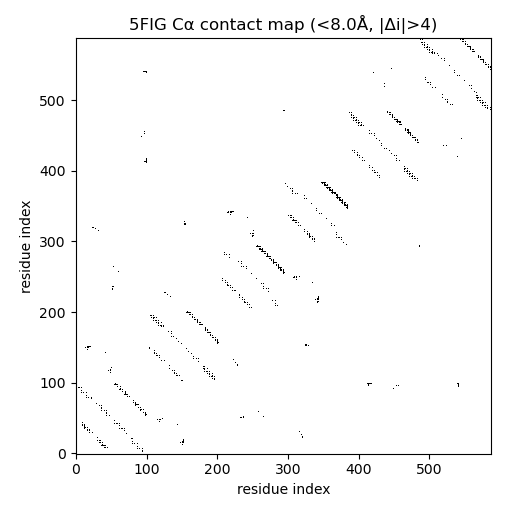00 28.59 27 LEU E N 1
ATOM 3040 C CA . LEU E 1 27 ? 21.445 -2.725 38.660 1.00 30.94 27 LEU E CA 1
ATOM 3041 C C . LEU E 1 27 ? 22.481 -3.765 38.242 1.00 34.43 27 LEU E C 1
ATOM 3042 O O . LEU E 1 27 ? 23.238 -4.230 39.087 1.00 36.08 27 LEU E O 1
ATOM 3047 N N . GLU E 1 28 ? 22.509 -4.124 36.959 1.00 36.32 28 GLU E N 1
ATOM 3048 C CA . GLU E 1 28 ? 23.691 -4.725 36.234 1.00 40.12 28 GLU E CA 1
ATOM 3049 C C . GLU E 1 28 ? 23.390 -6.185 36.037 1.00 42.31 28 GLU E C 1
ATOM 3050 O O . GLU E 1 28 ? 22.228 -6.512 35.787 1.00 42.08 28 GLU E O 1
ATOM 3056 N N . HIS E 1 34 ? 28.089 5.682 38.740 1.00 35.45 34 HIS E N 1
ATOM 3057 C CA . HIS E 1 34 ? 27.247 6.455 39.638 1.00 34.03 34 HIS E CA 1
ATOM 3058 C C . HIS E 1 34 ? 25.765 6.490 39.254 1.00 30.49 34 HIS E C 1
ATOM 3059 O O . HIS E 1 34 ? 25.224 7.519 38.891 1.00 29.27 34 HIS E O 1
ATOM 3066 N N . LEU E 1 35 ? 25.126 5.341 39.347 1.00 28.81 35 LEU E N 1
ATOM 3067 C CA . LEU E 1 35 ? 23.785 5.178 38.826 1.00 26.32 35 LEU E CA 1
ATOM 3068 C C . LEU E 1 35 ? 22.689 5.146 39.888 1.00 24.49 35 LEU E C 1
ATOM 3069 O O . LEU E 1 35 ? 21.518 4.993 39.545 1.00 22.63 35 LEU E O 1
ATOM 3074 N N . SER E 1 36 ? 23.030 5.335 41.151 1.00 25.06 36 SER E N 1
ATOM 3075 C CA . SER E 1 36 ? 22.031 5.154 42.205 1.00 24.41 36 SER E CA 1
ATOM 3076 C C . SER E 1 36 ? 20.849 6.135 42.038 1.00 22.32 36 SER E C 1
ATOM 3077 O O . SER E 1 36 ? 19.709 5.748 42.293 1.00 20.99 36 SER E O 1
ATOM 3080 N N . GLY E 1 37 ? 21.126 7.360 41.574 1.00 21.65 37 GLY E N 1
ATOM 3081 C CA . GLY E 1 37 ? 20.087 8.360 41.400 1.00 20.46 37 GLY E CA 1
ATOM 3082 C C . GLY E 1 37 ? 19.168 7.982 40.255 1.00 19.31 37 GLY E C 1
ATOM 3083 O O . GLY E 1 37 ? 17.963 8.149 40.371 1.00 18.32 37 GLY E O 1
ATOM 3084 N N . CYS E 1 38 ? 19.715 7.404 39.175 1.00 19.67 38 CYS E N 1
ATOM 3085 C CA . CYS E 1 38 ? 18.877 6.886 38.103 1.00 19.18 38 CYS E CA 1
ATOM 3086 C C . CYS E 1 38 ? 17.994 5.752 38.575 1.00 18.03 38 CYS E C 1
ATOM 3087 O O . CYS E 1 38 ? 16.849 5.684 38.201 1.00 17.24 38 CYS E O 1
ATOM 3090 N N . ILE E 1 39 ? 18.551 4.857 39.365 1.00 18.16 39 ILE E N 1
ATOM 3091 C CA . ILE E 1 39 ? 17.799 3.685 39.849 1.00 17.87 39 ILE E CA 1
ATOM 3092 C C . ILE E 1 39 ? 16.604 4.128 40.704 1.00 16.76 39 ILE E C 1
ATOM 3093 O O . ILE E 1 39 ? 15.493 3.689 40.488 1.00 15.85 39 ILE E O 1
ATOM 3098 N N . ARG E 1 40 ? 16.850 5.053 41.616 1.00 17.19 40 ARG E N 1
ATOM 3099 C CA . ARG E 1 40 ? 15.802 5.595 42.481 1.00 17.02 40 ARG E CA 1
ATOM 3100 C C . ARG E 1 40 ? 14.712 6.285 41.674 1.00 15.03 40 ARG E C 1
ATOM 3101 O O . ARG E 1 40 ? 13.543 6.035 41.876 1.00 13.78 40 ARG E O 1
ATOM 3109 N N . LEU E 1 41 ? 15.126 7.143 40.738 1.00 14.26 41 LEU E N 1
ATOM 3110 C CA . LEU E 1 41 ? 14.153 7.868 39.931 1.00 13.37 41 LEU E CA 1
ATOM 3111 C C . LEU E 1 41 ? 13.407 6.973 38.938 1.00 12.86 41 LEU E C 1
ATOM 3112 O O . LEU E 1 41 ? 12.237 7.202 38.707 1.00 12.11 41 LEU E O 1
ATOM 3117 N N . ASP E 1 42 ? 14.071 5.946 38.426 1.00 13.23 42 ASP E N 1
ATOM 3118 C CA . ASP E 1 42 ? 13.418 4.979 37.558 1.00 13.44 42 ASP E CA 1
ATOM 3119 C C . ASP E 1 42 ? 12.278 4.305 38.278 1.00 12.92 42 ASP E C 1
ATOM 3120 O O . ASP E 1 42 ? 11.203 4.097 37.704 1.00 12.29 42 ASP E O 1
ATOM 3125 N N . ARG E 1 43 ? 12.484 3.985 39.547 1.00 13.17 43 ARG E N 1
ATOM 3126 C CA . ARG E 1 43 ? 11.415 3.349 40.322 1.00 13.32 43 ARG E CA 1
ATOM 3127 C C . ARG E 1 43 ? 10.243 4.335 40.547 1.00 13.08 43 ARG E C 1
ATOM 3128 O O . ARG E 1 43 ? 9.093 3.981 40.312 1.00 13.28 43 ARG E O 1
ATOM 3136 N N . GLU E 1 44 ? 10.554 5.545 40.944 1.00 13.68 44 GLU E N 1
ATOM 3137 C CA A GLU E 1 44 ? 9.558 6.572 41.272 0.50 13.55 44 GLU E CA 1
ATOM 3138 C CA B GLU E 1 44 ? 9.516 6.539 41.271 0.50 13.93 44 GLU E CA 1
ATOM 3139 C C . GLU E 1 44 ? 8.741 6.950 40.025 1.00 13.15 44 GLU E C 1
ATOM 3140 O O . GLU E 1 44 ? 7.512 7.073 40.081 1.00 12.83 44 GLU E O 1
ATOM 3151 N N . CYS E 1 45 ? 9.449 7.051 38.920 1.00 13.01 45 CYS E N 1
ATOM 3152 C CA . CYS E 1 45 ? 8.856 7.478 37.661 1.00 13.52 45 CYS E CA 1
ATOM 3153 C C . CYS E 1 45 ? 7.942 6.373 37.126 1.00 13.94 45 CYS E C 1
ATOM 3154 O O . CYS E 1 45 ? 6.796 6.636 36.768 1.00 13.77 45 CYS E O 1
ATOM 3157 N N . ALA E 1 46 ? 8.411 5.114 37.138 1.00 14.36 46 ALA E N 1
ATOM 3158 C CA . ALA E 1 46 ? 7.557 3.980 36.710 1.00 15.22 46 ALA E CA 1
ATOM 3159 C C . ALA E 1 46 ? 6.304 3.870 37.549 1.00 16.05 46 ALA E C 1
ATOM 3160 O O . ALA E 1 46 ? 5.225 3.686 37.000 1.00 15.98 46 ALA E O 1
ATOM 3162 N N . ASP E 1 47 ? 6.422 4.125 38.852 1.00 16.85 47 ASP E N 1
ATOM 3163 C CA . ASP E 1 47 ? 5.262 4.033 39.776 1.00 17.61 47 ASP E CA 1
ATOM 3164 C C . ASP E 1 47 ? 4.245 5.177 39.550 1.00 16.39 47 ASP E C 1
ATOM 3165 O O . ASP E 1 47 ? 3.039 4.885 39.439 1.00 16.29 47 ASP E O 1
ATOM 3170 N N . ILE E 1 48 ? 4.703 6.399 39.351 1.00 14.26 48 ILE E N 1
ATOM 3171 C CA . ILE E 1 48 ? 3.771 7.515 39.083 1.00 14.09 48 ILE E CA 1
ATOM 3172 C C . ILE E 1 48 ? 3.170 7.416 37.695 1.00 13.31 48 ILE E C 1
ATOM 3173 O O . ILE E 1 48 ? 2.009 7.784 37.498 1.00 13.68 48 ILE E O 1
ATOM 3178 N N . CYS E 1 49 ? 3.919 6.937 36.731 1.00 12.64 49 CYS E N 1
ATOM 3179 C CA . CYS E 1 49 ? 3.378 6.754 35.402 1.00 12.53 49 CYS E CA 1
ATOM 3180 C C . CYS E 1 49 ? 2.220 5.778 35.454 1.00 12.90 49 CYS E C 1
ATOM 3181 O O . CYS E 1 49 ? 1.212 5.946 34.753 1.00 12.73 49 CYS E O 1
ATOM 3184 N N . ALA E 1 50 ? 2.403 4.681 36.202 1.00 13.37 50 ALA E N 1
ATOM 3185 C CA . ALA E 1 50 ? 1.327 3.666 36.335 1.00 14.19 50 ALA E CA 1
ATOM 3186 C C . ALA E 1 50 ? 0.103 4.292 36.962 1.00 14.20 50 ALA E C 1
ATOM 3187 O O . ALA E 1 50 ? -1.034 4.027 36.520 1.00 14.94 50 ALA E O 1
ATOM 3189 N N . LEU E 1 51 ? 0.289 5.113 37.991 1.00 14.19 51 LEU E N 1
ATOM 3190 C CA . LEU E 1 51 ? -0.821 5.792 38.635 1.00 14.53 51 LEU E CA 1
ATOM 3191 C C . LEU E 1 51 ? -1.549 6.739 37.684 1.00 14.06 51 LEU E C 1
ATOM 3192 O O . LEU E 1 51 ? -2.796 6.842 37.667 1.00 14.91 51 LEU E O 1
ATOM 3197 N N . ALA E 1 52 ? -0.808 7.461 36.878 1.00 12.54 52 ALA E N 1
ATOM 3198 C CA . ALA E 1 52 ? -1.404 8.369 35.864 1.00 12.33 52 ALA E CA 1
ATOM 3199 C C . ALA E 1 52 ? -2.230 7.601 34.842 1.00 12.39 52 ALA E C 1
ATOM 3200 O O . ALA E 1 52 ? -3.312 8.033 34.492 1.00 12.85 52 ALA E O 1
ATOM 3202 N N . VAL E 1 53 ? -1.715 6.474 34.359 1.00 12.00 53 VAL E N 1
ATOM 3203 C CA . VAL E 1 53 ? -2.471 5.641 33.416 1.00 12.70 53 VAL E CA 1
ATOM 3204 C C . VAL E 1 53 ? -3.782 5.201 34.027 1.00 13.83 53 VAL E C 1
ATOM 3205 O O . VAL E 1 53 ? -4.832 5.327 33.425 1.00 14.53 53 VAL E O 1
ATOM 3209 N N . LYS E 1 54 ? -3.716 4.687 35.265 1.00 14.10 54 LYS E N 1
ATOM 3210 C CA . LYS E 1 54 ? -4.920 4.261 35.940 1.00 15.54 54 LYS E CA 1
ATOM 3211 C C . LYS E 1 54 ? -5.907 5.435 36.104 1.00 15.59 54 LYS E C 1
ATOM 3212 O O . LYS E 1 54 ? -7.090 5.294 35.867 1.00 16.44 54 LYS E O 1
ATOM 3218 N N . ALA E 1 55 ? -5.393 6.614 36.440 1.00 14.55 55 ALA E N 1
ATOM 3219 C CA . ALA E 1 55 ? -6.247 7.800 36.630 1.00 15.14 55 ALA E CA 1
ATOM 3220 C C . ALA E 1 55 ? -6.938 8.177 35.344 1.00 15.63 55 ALA E C 1
ATOM 3221 O O . ALA E 1 55 ? -8.112 8.504 35.312 1.00 16.88 55 ALA E O 1
ATOM 3223 N N . MET E 1 56 ? -6.207 8.146 34.238 1.00 14.92 56 MET E N 1
ATOM 3224 C CA . MET E 1 56 ? -6.811 8.508 32.946 1.00 15.78 56 MET E CA 1
ATOM 3225 C C . MET E 1 56 ? -7.811 7.432 32.486 1.00 16.80 56 MET E C 1
ATOM 3226 O O . MET E 1 56 ? -8.849 7.772 31.961 1.00 18.20 56 MET E O 1
ATOM 3231 N N . GLN E 1 57 ? -7.465 6.172 32.651 1.00 16.53 57 GLN E N 1
ATOM 3232 C CA . GLN E 1 57 ? -8.325 5.077 32.217 1.00 17.91 57 GLN E CA 1
ATOM 3233 C C . GLN E 1 57 ? -9.605 4.953 33.046 1.00 19.42 57 GLN E C 1
ATOM 3234 O O . GLN E 1 57 ? -10.634 4.515 32.547 1.00 20.57 57 GLN E O 1
ATOM 3240 N N . THR E 1 58 ? -9.544 5.352 34.311 1.00 19.36 58 THR E N 1
ATOM 3241 C CA . THR E 1 58 ? -10.735 5.335 35.166 1.00 21.37 58 THR E CA 1
ATOM 3242 C C . THR E 1 58 ? -11.489 6.665 35.228 1.00 22.76 58 THR E C 1
ATOM 3243 O O . THR E 1 58 ? -12.422 6.811 36.023 1.00 24.14 58 THR E O 1
ATOM 3247 N N . ASP E 1 59 ? -11.058 7.658 34.452 1.00 22.93 59 ASP E N 1
ATOM 3248 C CA . ASP E 1 59 ? -11.695 8.978 34.433 1.00 24.80 59 ASP E CA 1
ATOM 3249 C C . ASP E 1 59 ? -11.715 9.585 35.841 1.00 25.03 59 ASP E C 1
ATOM 3250 O O . ASP E 1 59 ? -12.714 10.139 36.291 1.00 26.91 59 ASP E O 1
ATOM 3255 N N . SER E 1 60 ? -10.581 9.545 36.501 1.00 23.93 60 SER E N 1
ATOM 3256 C CA A SER E 1 60 ? -10.497 9.999 37.858 0.50 24.62 60 SER E CA 1
ATOM 3257 C CA B SER E 1 60 ? -10.515 10.033 37.886 0.50 24.48 60 SER E CA 1
ATOM 3258 C C . SER E 1 60 ? -10.663 11.534 37.902 1.00 25.16 60 SER E C 1
ATOM 3259 O O . SER E 1 60 ? -10.141 12.249 37.072 1.00 24.36 60 SER E O 1
ATOM 3264 N N . PRO E 1 61 ? -11.375 12.049 38.905 1.00 27.03 61 PRO E N 1
ATOM 3265 C CA . PRO E 1 61 ? -11.463 13.498 38.934 1.00 27.63 61 PRO E CA 1
ATOM 3266 C C . PRO E 1 61 ? -10.120 14.209 39.169 1.00 25.79 61 PRO E C 1
ATOM 3267 O O . PRO E 1 61 ? -10.060 15.417 39.002 1.00 26.45 61 PRO E O 1
ATOM 3271 N N . PHE E 1 62 ? -9.104 13.490 39.656 1.00 23.79 62 PHE E N 1
ATOM 3272 C CA . PHE E 1 62 ? -7.799 14.029 39.918 1.00 22.55 62 PHE E CA 1
ATOM 3273 C C . PHE E 1 62 ? -6.786 13.717 38.860 1.00 21.19 62 PHE E C 1
ATOM 3274 O O . PHE E 1 62 ? -5.618 13.888 39.075 1.00 19.78 62 PHE E O 1
ATOM 3282 N N . MET E 1 63 ? -7.288 13.322 37.685 1.00 22.06 63 MET E N 1
ATOM 3283 C CA . MET E 1 63 ? -6.416 12.953 36.601 1.00 21.46 63 MET E CA 1
ATOM 3284 C C . MET E 1 63 ? -5.457 14.095 36.242 1.00 20.81 63 MET E C 1
ATOM 3285 O O . MET E 1 63 ? -4.277 13.862 36.130 1.00 19.43 63 MET E O 1
ATOM 3290 N N . LYS E 1 64 ? -5.931 15.348 36.132 1.00 21.31 64 LYS E N 1
ATOM 3291 C CA . LYS E 1 64 ? -5.051 16.463 35.822 1.00 21.29 64 LYS E CA 1
ATOM 3292 C C . LYS E 1 64 ? -3.929 16.699 36.839 1.00 20.18 64 LYS E C 1
ATOM 3293 O O . LYS E 1 64 ? -2.788 16.881 36.509 1.00 19.27 64 LYS E O 1
ATOM 3299 N N . GLU E 1 65 ? -4.286 16.689 38.117 1.00 20.27 65 GLU E N 1
ATOM 3300 C CA A GLU E 1 65 ? -3.305 16.898 39.180 0.50 19.89 65 GLU E CA 1
ATOM 3301 C CA B GLU E 1 65 ? -3.328 16.900 39.206 0.50 20.00 65 GLU E CA 1
ATOM 3302 C C . GLU E 1 65 ? -2.277 15.750 39.219 1.00 17.79 65 GLU E C 1
ATOM 3303 O O . GLU E 1 65 ? -1.058 15.969 39.444 1.00 17.18 65 GLU E O 1
ATOM 3314 N N . ILE E 1 66 ? -2.732 14.532 38.991 1.00 16.79 66 ILE E N 1
ATOM 3315 C CA . ILE E 1 66 ? -1.823 13.354 38.954 1.00 15.38 66 ILE E CA 1
ATOM 3316 C C . ILE E 1 66 ? -0.892 13.464 37.736 1.00 14.59 66 ILE E C 1
ATOM 3317 O O . ILE E 1 66 ? 0.323 13.258 37.849 1.00 13.66 66 ILE E O 1
ATOM 3322 N N . CYS E 1 67 ? -1.453 13.833 36.583 1.00 15.20 67 CYS E N 1
ATOM 3323 C CA . CYS E 1 67 ? -0.605 14.115 35.420 1.00 15.04 67 CYS E CA 1
ATOM 3324 C C . CYS E 1 67 ? 0.441 15.193 35.647 1.00 15.11 67 CYS E C 1
ATOM 3325 O O . CYS E 1 67 ? 1.568 15.068 35.208 1.00 14.17 67 CYS E O 1
ATOM 3328 N N . ALA E 1 68 ? 0.079 16.264 36.381 1.00 16.35 68 ALA E N 1
ATOM 3329 C CA . ALA E 1 68 ? 1.032 17.325 36.668 1.00 17.52 68 ALA E CA 1
ATOM 3330 C C . ALA E 1 68 ? 2.209 16.810 37.513 1.00 16.92 68 ALA E C 1
ATOM 3331 O O . ALA E 1 68 ? 3.395 17.098 37.231 1.00 17.21 68 ALA E O 1
ATOM 3333 N N . LEU E 1 69 ? 1.890 15.983 38.486 1.00 16.88 69 LEU E N 1
ATOM 3334 C CA . LEU E 1 69 ? 2.947 15.340 39.290 1.00 16.55 69 LEU E CA 1
ATOM 3335 C C . LEU E 1 69 ? 3.797 14.401 38.479 1.00 15.17 69 LEU E C 1
ATOM 3336 O O . LEU E 1 69 ? 5.035 14.371 38.589 1.00 14.75 69 LEU E O 1
ATOM 3341 N N . CYS E 1 70 ? 3.132 13.585 37.657 1.00 14.33 70 CYS E N 1
ATOM 3342 C CA . CYS E 1 70 ? 3.865 12.677 36.784 1.00 13.62 70 CYS E CA 1
ATOM 3343 C C . CYS E 1 70 ? 4.884 13.464 35.955 1.00 13.47 70 CYS E C 1
ATOM 3344 O O . CYS E 1 70 ? 5.996 12.976 35.713 1.00 12.81 70 CYS E O 1
ATOM 3347 N N . ALA E 1 71 ? 4.479 14.619 35.430 1.00 13.84 71 ALA E N 1
ATOM 3348 C CA . ALA E 1 71 ? 5.376 15.398 34.534 1.00 14.59 71 ALA E CA 1
ATOM 3349 C C . ALA E 1 71 ? 6.618 15.888 35.261 1.00 14.98 71 ALA E C 1
ATOM 3350 O O . ALA E 1 71 ? 7.743 15.756 34.772 1.00 14.44 71 ALA E O 1
ATOM 3352 N N . ASP E 1 72 ? 6.414 16.316 36.513 1.00 15.42 72 ASP E N 1
ATOM 3353 C CA . ASP E 1 72 ? 7.560 16.731 37.359 1.00 16.39 72 ASP E CA 1
ATOM 3354 C C . ASP E 1 72 ? 8.549 15.597 37.622 1.00 14.78 72 ASP E C 1
ATOM 3355 O O . ASP E 1 72 ? 9.744 15.782 37.534 1.00 14.69 72 ASP E O 1
ATOM 3360 N N . ILE E 1 73 ? 8.025 14.425 37.926 1.00 13.08 73 ILE E N 1
ATOM 3361 C CA . ILE E 1 73 ? 8.871 13.265 38.228 1.00 12.58 73 ILE E CA 1
ATOM 3362 C C . ILE E 1 73 ? 9.550 12.756 36.989 1.00 12.52 73 ILE E C 1
ATOM 3363 O O . ILE E 1 73 ? 10.755 12.478 36.970 1.00 12.54 73 ILE E O 1
ATOM 3368 N N . CYS E 1 74 ? 8.796 12.676 35.872 1.00 12.60 74 CYS E N 1
ATOM 3369 C CA . CYS E 1 74 ? 9.395 12.315 34.587 1.00 13.17 74 CYS E CA 1
ATOM 3370 C C . CYS E 1 74 ? 10.530 13.283 34.188 1.00 13.72 74 CYS E C 1
ATOM 3371 O O . CYS E 1 74 ? 11.567 12.839 33.716 1.00 13.79 74 CYS E O 1
ATOM 3374 N N . GLU E 1 75 ? 10.305 14.588 34.316 1.00 14.44 75 GLU E N 1
ATOM 3375 C CA . GLU E 1 75 ? 11.347 15.542 33.985 1.00 15.92 75 GLU E CA 1
ATOM 3376 C C . GLU E 1 75 ? 12.615 15.250 34.809 1.00 15.40 75 GLU E C 1
ATOM 3377 O O . GLU E 1 75 ? 13.707 15.269 34.300 1.00 15.36 75 GLU E O 1
ATOM 3383 N N . ALA E 1 76 ? 12.436 15.037 36.105 1.00 14.67 76 ALA E N 1
ATOM 3384 C CA . ALA E 1 76 ? 13.611 14.738 36.963 1.00 14.66 76 ALA E CA 1
ATOM 3385 C C . ALA E 1 76 ? 14.318 13.439 36.608 1.00 14.02 76 ALA E C 1
ATOM 3386 O O . ALA E 1 76 ? 15.558 13.368 36.611 1.00 14.57 76 ALA E O 1
ATOM 3388 N N . CYS E 1 77 ? 13.535 12.425 36.287 1.00 13.03 77 CYS E N 1
ATOM 3389 C CA . CYS E 1 77 ? 14.097 11.125 35.893 1.00 13.09 77 CYS E CA 1
ATOM 3390 C C . CYS E 1 77 ? 14.911 11.261 34.594 1.00 13.90 77 CYS E C 1
ATOM 3391 O O . CYS E 1 77 ? 16.014 10.746 34.456 1.00 14.38 77 CYS E O 1
ATOM 3394 N N . GLY E 1 78 ? 14.335 11.985 33.666 1.00 14.17 78 GLY E N 1
ATOM 3395 C CA . GLY E 1 78 ? 15.034 12.259 32.397 1.00 15.40 78 GLY E CA 1
ATOM 3396 C C . GLY E 1 78 ? 16.339 13.014 32.571 1.00 16.78 78 GLY E C 1
ATOM 3397 O O . GLY E 1 78 ? 17.312 12.711 31.910 1.00 17.78 78 GLY E O 1
ATOM 3398 N N . THR E 1 79 ? 16.307 14.026 33.418 1.00 17.15 79 THR E N 1
ATOM 3399 C CA . THR E 1 79 ? 17.486 14.856 33.696 1.00 18.86 79 THR E CA 1
ATOM 3400 C C . THR E 1 79 ? 18.609 14.001 34.267 1.00 19.57 79 THR E C 1
ATOM 3401 O O . THR E 1 79 ? 19.732 14.081 33.836 1.00 20.58 79 THR E O 1
ATOM 3405 N N . GLU E 1 80 ? 18.283 13.144 35.211 1.00 19.27 80 GLU E N 1
ATOM 3406 C CA . GLU E 1 80 ? 19.267 12.249 35.815 1.00 20.89 80 GLU E CA 1
ATOM 3407 C C . GLU E 1 80 ? 19.740 11.145 34.873 1.00 21.31 80 GLU E C 1
ATOM 3408 O O . GLU E 1 80 ? 20.937 10.955 34.729 1.00 22.42 80 GLU E O 1
ATOM 3414 N N . CYS E 1 81 ? 18.824 10.438 34.225 1.00 20.47 81 CYS E N 1
ATOM 3415 C CA . CYS E 1 81 ? 19.238 9.369 33.328 1.00 21.86 81 CYS E CA 1
ATOM 3416 C C . CYS E 1 81 ? 20.006 9.946 32.105 1.00 22.95 81 CYS E C 1
ATOM 3417 O O . CYS E 1 81 ? 20.933 9.315 31.627 1.00 23.38 81 CYS E O 1
ATOM 3420 N N . GLY E 1 82 ? 19.609 11.130 31.669 1.00 22.80 82 GLY E N 1
ATOM 3421 C CA . GLY E 1 82 ? 20.272 11.788 30.551 1.00 25.20 82 GLY E CA 1
ATOM 3422 C C . GLY E 1 82 ? 21.737 12.130 30.758 1.00 27.62 82 GLY E C 1
ATOM 3423 O O . GLY E 1 82 ? 22.439 12.440 29.786 1.00 29.90 82 GLY E O 1
ATOM 3424 N N . LYS E 1 83 ? 22.229 12.025 31.977 1.00 28.42 83 LYS E N 1
ATOM 3425 C CA . LYS E 1 83 ? 23.665 12.225 32.245 1.00 31.25 83 LYS E CA 1
ATOM 3426 C C . LYS E 1 83 ? 24.545 11.023 31.921 1.00 32.23 83 LYS E C 1
ATOM 3427 O O . LYS E 1 83 ? 25.758 11.122 32.069 1.00 33.78 83 LYS E O 1
ATOM 3433 N N . HIS E 1 84 ? 23.942 9.875 31.587 1.00 30.92 84 HIS E N 1
ATOM 3434 C CA . HIS E 1 84 ? 24.668 8.592 31.493 1.00 32.28 84 HIS E CA 1
ATOM 3435 C C . HIS E 1 84 ? 24.475 8.040 30.109 1.00 33.41 84 HIS E C 1
ATOM 3436 O O . HIS E 1 84 ? 23.392 8.149 29.552 1.00 31.45 84 HIS E O 1
ATOM 3443 N N . ASP E 1 85 ? 25.536 7.459 29.563 1.00 36.37 85 ASP E N 1
ATOM 3444 C CA . ASP E 1 85 ? 25.523 6.986 28.187 1.00 38.64 85 ASP E CA 1
ATOM 3445 C C . ASP E 1 85 ? 25.465 5.453 27.994 1.00 40.01 85 ASP E C 1
ATOM 3446 O O . ASP E 1 85 ? 25.773 4.981 26.896 1.00 42.41 85 ASP E O 1
ATOM 3451 N N . HIS E 1 86 ? 25.117 4.662 29.011 1.00 38.68 86 HIS E N 1
ATOM 3452 C CA . HIS E 1 86 ? 24.751 3.254 28.769 1.00 40.06 86 HIS E CA 1
ATOM 3453 C C . HIS E 1 86 ? 23.583 2.859 29.653 1.00 36.59 86 HIS E C 1
ATOM 3454 O O . HIS E 1 86 ? 22.935 3.716 30.224 1.00 34.26 86 HIS E O 1
ATOM 3461 N N . ASP E 1 87 ? 23.242 1.576 29.631 1.00 36.41 87 ASP E N 1
ATOM 3462 C CA . ASP E 1 87 ? 22.270 0.946 30.536 1.00 34.52 87 ASP E CA 1
ATOM 3463 C C . ASP E 1 87 ? 20.891 1.462 30.220 1.00 31.61 87 ASP E C 1
ATOM 3464 O O . ASP E 1 87 ? 20.086 1.614 31.119 1.00 29.90 87 ASP E O 1
ATOM 3469 N N . HIS E 1 88 ? 20.633 1.720 28.926 1.00 30.92 88 HIS E N 1
ATOM 3470 C CA . HIS E 1 88 ? 19.328 2.206 28.446 1.00 28.71 88 HIS E CA 1
ATOM 3471 C C . HIS E 1 88 ? 18.990 3.592 29.029 1.00 25.98 88 HIS E C 1
ATOM 3472 O O . HIS E 1 88 ? 17.861 4.020 28.938 1.00 24.13 88 HIS E O 1
ATOM 3479 N N . CYS E 1 89 ? 19.983 4.306 29.570 1.00 25.57 89 CYS E N 1
ATOM 3480 C CA . CYS E 1 89 ? 19.724 5.612 30.169 1.00 23.94 89 CYS E CA 1
ATOM 3481 C C . CYS E 1 89 ? 19.282 6.688 29.160 1.00 23.48 89 CYS E C 1
ATOM 3482 O O . CYS E 1 89 ? 18.420 7.516 29.443 1.00 21.57 89 CYS E O 1
ATOM 3485 N N . GLN E 1 90 ? 19.912 6.732 27.976 1.00 25.08 90 GLN E N 1
ATOM 3486 C CA . GLN E 1 90 ? 19.504 7.747 26.991 1.00 25.57 90 GLN E CA 1
ATOM 3487 C C . GLN E 1 90 ? 18.070 7.516 26.491 1.00 24.41 90 GLN E C 1
ATOM 3488 O O . GLN E 1 90 ? 17.319 8.464 26.300 1.00 23.70 90 GLN E O 1
ATOM 3494 N N . ALA E 1 91 ? 17.720 6.263 26.262 1.00 24.61 91 ALA E N 1
ATOM 3495 C CA . ALA E 1 91 ? 16.352 5.883 25.864 1.00 23.49 91 ALA E CA 1
ATOM 3496 C C . ALA E 1 91 ? 15.362 6.225 26.931 1.00 21.37 91 ALA E C 1
ATOM 3497 O O . ALA E 1 91 ? 14.273 6.707 26.628 1.00 20.49 91 ALA E O 1
ATOM 3499 N N . CYS E 1 92 ? 15.744 5.983 28.180 1.00 20.13 92 CYS E N 1
ATOM 3500 C CA . CYS E 1 92 ? 14.912 6.319 29.285 1.00 18.93 92 CYS E CA 1
ATOM 3501 C C . CYS E 1 92 ? 14.697 7.805 29.384 1.00 17.44 92 CYS E C 1
ATOM 3502 O O . CYS E 1 92 ? 13.554 8.260 29.440 1.00 16.06 92 CYS E O 1
ATOM 3505 N N . ALA E 1 93 ? 15.764 8.603 29.260 1.00 17.76 93 ALA E N 1
ATOM 3506 C CA . ALA E 1 93 ? 15.592 10.044 29.226 1.00 17.21 93 ALA E CA 1
ATOM 3507 C C . ALA E 1 93 ? 14.619 10.555 28.123 1.00 17.21 93 ALA E C 1
ATOM 3508 O O . ALA E 1 93 ? 13.784 11.432 28.378 1.00 16.22 93 ALA E O 1
ATOM 3510 N N . LYS E 1 94 ? 14.787 10.037 26.882 1.00 18.22 94 LYS E N 1
ATOM 3511 C CA . LYS E 1 94 ? 13.919 10.386 25.765 1.00 18.94 94 LYS E CA 1
ATOM 3512 C C . LYS E 1 94 ? 12.444 10.131 26.080 1.00 17.31 94 LYS E C 1
ATOM 3513 O O . LYS E 1 94 ? 11.605 11.021 25.947 1.00 17.14 94 LYS E O 1
ATOM 3519 N N . ALA E 1 95 ? 12.166 8.934 26.591 1.00 16.29 95 ALA E N 1
ATOM 3520 C CA . ALA E 1 95 ? 10.820 8.555 26.945 1.00 15.20 95 ALA E CA 1
ATOM 3521 C C . ALA E 1 95 ? 10.286 9.403 28.098 1.00 14.16 95 ALA E C 1
ATOM 3522 O O . ALA E 1 95 ? 9.133 9.784 28.088 1.00 13.76 95 ALA E O 1
ATOM 3524 N N . CYS E 1 96 ? 11.141 9.712 29.075 1.00 14.11 96 CYS E N 1
ATOM 3525 C CA . CYS E 1 96 ? 10.741 10.627 30.176 1.00 13.67 96 CYS E CA 1
ATOM 3526 C C . CYS E 1 96 ? 10.329 12.006 29.721 1.00 13.80 96 CYS E C 1
ATOM 3527 O O . CYS E 1 96 ? 9.313 12.539 30.156 1.00 12.97 96 CYS E O 1
ATOM 3530 N N . PHE E 1 97 ? 11.131 12.602 28.824 1.00 15.01 97 PHE E N 1
ATOM 3531 C CA . PHE E 1 97 ? 10.814 13.945 28.354 1.00 16.24 97 PHE E CA 1
ATOM 3532 C C . PHE E 1 97 ? 9.552 14.001 27.526 1.00 16.73 97 PHE E C 1
ATOM 3533 O O . PHE E 1 97 ? 8.769 14.934 27.644 1.00 17.44 97 PHE E O 1
ATOM 3541 N N . THR E 1 98 ? 9.330 12.954 26.723 1.00 16.83 98 THR E N 1
ATOM 3542 C CA . THR E 1 98 ? 8.123 12.856 25.938 1.00 17.55 98 THR E CA 1
ATOM 3543 C C . THR E 1 98 ? 6.910 12.729 26.822 1.00 16.83 98 THR E C 1
ATOM 3544 O O . THR E 1 98 ? 5.910 13.383 26.607 1.00 16.98 98 THR E O 1
ATOM 3548 N N . CYS E 1 99 ? 7.019 11.883 27.827 1.00 15.84 99 CYS E N 1
ATOM 3549 C CA . CYS E 1 99 ? 5.961 11.732 28.769 1.00 15.75 99 CYS E CA 1
ATOM 3550 C C . CYS E 1 99 ? 5.661 13.006 29.538 1.00 15.68 99 CYS E C 1
ATOM 3551 O O . CYS E 1 99 ? 4.518 13.368 29.703 1.00 15.89 99 CYS E O 1
ATOM 3554 N N . ALA E 1 100 ? 6.706 13.729 29.960 1.00 16.03 100 ALA E N 1
ATOM 3555 C CA . ALA E 1 100 ? 6.502 14.977 30.706 1.00 16.41 100 ALA E CA 1
ATOM 3556 C C . ALA E 1 100 ? 5.703 15.967 29.902 1.00 17.92 100 ALA E C 1
ATOM 3557 O O . ALA E 1 100 ? 4.751 16.574 30.387 1.00 17.87 100 ALA E O 1
ATOM 3559 N N . GLU E 1 101 ? 6.059 16.087 28.639 1.00 18.92 101 GLU E N 1
ATOM 3560 C CA . GLU E 1 101 ? 5.335 16.986 27.813 1.00 21.40 101 GLU E CA 1
ATOM 3561 C C . GLU E 1 101 ? 3.881 16.596 27.599 1.00 20.52 101 GLU E C 1
ATOM 3562 O O . GLU E 1 101 ? 3.020 17.450 27.605 1.00 21.48 101 GLU E O 1
ATOM 3568 N N . GLN E 1 102 ? 3.623 15.342 27.366 1.00 19.25 102 GLN E N 1
ATOM 3569 C CA . GLN E 1 102 ? 2.258 14.899 27.192 1.00 19.44 102 GLN E CA 1
ATOM 3570 C C . GLN E 1 102 ? 1.431 15.063 28.497 1.00 18.61 102 GLN E C 1
ATOM 3571 O O . GLN E 1 102 ? 0.276 15.461 28.439 1.00 18.75 102 GLN E O 1
ATOM 3577 N N . CYS E 1 103 ? 2.062 14.785 29.630 1.00 17.60 103 CYS E N 1
ATOM 3578 C CA . CYS E 1 103 ? 1.409 15.003 30.925 1.00 17.82 103 CYS E CA 1
ATOM 3579 C C . CYS E 1 103 ? 1.103 16.462 31.198 1.00 19.44 103 CYS E C 1
ATOM 3580 O O . CYS E 1 103 ? 0.040 16.784 31.725 1.00 20.18 103 CYS E O 1
ATOM 3583 N N . ARG E 1 104 ? 2.018 17.377 30.870 1.00 20.54 104 ARG E N 1
ATOM 3584 C CA A ARG E 1 104 ? 1.745 18.809 31.023 0.50 22.62 104 ARG E CA 1
ATOM 3585 C CA B ARG E 1 104 ? 1.748 18.812 31.027 0.50 22.64 104 ARG E CA 1
ATOM 3586 C C . ARG E 1 104 ? 0.543 19.265 30.195 1.00 24.27 104 ARG E C 1
ATOM 3587 O O . ARG E 1 104 ? -0.259 20.098 30.638 1.00 25.37 104 ARG E O 1
ATOM 3602 N N . SER E 1 105 ? 0.425 18.740 28.980 1.00 24.92 105 SER E N 1
ATOM 3603 C CA . SER E 1 105 ? -0.739 19.019 28.122 1.00 27.75 105 SER E CA 1
ATOM 3604 C C . SER E 1 105 ? -2.030 18.528 28.735 1.00 28.40 105 SER E C 1
ATOM 3605 O O . SER E 1 105 ? -3.018 19.256 28.758 1.00 29.52 105 SER E O 1
ATOM 3608 N N . MET E 1 106 ? -2.006 17.313 29.271 1.00 28.08 106 MET E N 1
ATOM 3609 C CA . MET E 1 106 ? -3.175 16.749 29.937 1.00 30.34 106 MET E CA 1
ATOM 3610 C C . MET E 1 106 ? -3.558 17.570 31.161 1.00 31.78 106 MET E C 1
ATOM 3611 O O . MET E 1 106 ? -4.740 17.697 31.450 1.00 32.65 106 MET E O 1
ATOM 3616 N N . ALA E 1 107 ? -2.553 18.034 31.890 1.00 32.19 107 ALA E N 1
ATOM 3617 C CA . ALA E 1 107 ? -2.724 18.701 33.191 1.00 35.25 107 ALA E CA 1
ATOM 3618 C C . ALA E 1 107 ? -3.299 20.095 33.061 1.00 40.33 107 ALA E C 1
ATOM 3619 O O . ALA E 1 107 ? -3.902 20.596 34.015 1.00 42.83 107 ALA E O 1
ATOM 3621 N N . ALA E 1 108 ? -3.107 20.723 31.905 1.00 43.50 108 ALA E N 1
ATOM 3622 C CA . ALA E 1 108 ? -3.683 22.026 31.635 1.00 49.20 108 ALA E CA 1
ATOM 3623 C C . ALA E 1 108 ? -5.224 22.023 31.797 1.00 52.36 108 ALA E C 1
ATOM 3624 O O . ALA E 1 108 ? -5.837 22.931 32.328 1.00 56.34 108 ALA E O 1
ATOM 3627 N N . TYR F 1 4 ? 10.462 14.247 59.916 1.00 42.80 4 TYR F N 1
ATOM 3628 C CA . TYR F 1 4 ? 9.990 13.089 60.726 1.00 40.28 4 TYR F CA 1
ATOM 3629 C C . TYR F 1 4 ? 8.540 12.699 60.347 1.00 36.44 4 TYR F C 1
ATOM 3630 O O . TYR F 1 4 ? 7.525 13.433 60.413 1.00 37.05 4 TYR F O 1
ATOM 3639 N N . SER F 1 5 ? 8.535 11.580 59.659 1.00 33.45 5 SER F N 1
ATOM 3640 C CA . SER F 1 5 ? 7.374 11.172 58.877 1.00 30.45 5 SER F CA 1
ATOM 3641 C C . SER F 1 5 ? 6.487 10.162 59.577 1.00 28.32 5 SER F C 1
ATOM 3642 O O . SER F 1 5 ? 5.446 9.807 59.030 1.00 25.52 5 SER F O 1
ATOM 3645 N N . GLU F 1 6 ? 6.891 9.658 60.740 1.00 28.52 6 GLU F N 1
ATOM 3646 C CA . GLU F 1 6 ? 6.123 8.568 61.337 1.00 27.72 6 GLU F CA 1
ATOM 3647 C C . GLU F 1 6 ? 4.639 8.857 61.540 1.00 24.87 6 GLU F C 1
ATOM 3648 O O . GLU F 1 6 ? 3.816 7.997 61.213 1.00 22.77 6 GLU F O 1
ATOM 3654 N N . ALA F 1 7 ? 4.302 10.029 62.024 1.00 24.20 7 ALA F N 1
ATOM 3655 C CA . ALA F 1 7 ? 2.894 10.377 62.213 1.00 23.03 7 ALA F CA 1
ATOM 3656 C C . ALA F 1 7 ? 2.063 10.447 60.932 1.00 20.73 7 ALA F C 1
ATOM 3657 O O . ALA F 1 7 ? 0.926 9.962 60.857 1.00 18.96 7 ALA F O 1
ATOM 3659 N N . CYS F 1 8 ? 2.649 11.046 59.899 1.00 20.10 8 CYS F N 1
ATOM 3660 C CA . CYS F 1 8 ? 1.969 11.128 58.609 1.00 18.37 8 CYS F CA 1
ATOM 3661 C C . CYS F 1 8 ? 1.812 9.747 58.016 1.00 16.16 8 CYS F C 1
ATOM 3662 O O . CYS F 1 8 ? 0.765 9.395 57.460 1.00 14.63 8 CYS F O 1
ATOM 3665 N N . ILE F 1 9 ? 2.874 8.941 58.118 1.00 16.04 9 ILE F N 1
ATOM 3666 C CA . ILE F 1 9 ? 2.813 7.560 57.623 1.00 14.81 9 ILE F CA 1
ATOM 3667 C C . ILE F 1 9 ? 1.649 6.839 58.273 1.00 13.96 9 ILE F C 1
ATOM 3668 O O . ILE F 1 9 ? 0.898 6.104 57.646 1.00 12.62 9 ILE F O 1
ATOM 3673 N N . GLU F 1 10 ? 1.585 6.963 59.594 1.00 14.76 10 GLU F N 1
ATOM 3674 C CA . GLU F 1 10 ? 0.511 6.304 60.349 1.00 14.71 10 GLU F CA 1
ATOM 3675 C C . GLU F 1 10 ? -0.854 6.747 59.925 1.00 13.64 10 GLU F C 1
ATOM 3676 O O . GLU F 1 10 ? -1.755 5.907 59.769 1.00 12.98 10 GLU F O 1
ATOM 3682 N N . ALA F 1 11 ? -1.017 8.035 59.712 1.00 13.81 11 ALA F N 1
ATOM 3683 C CA . ALA F 1 11 ? -2.307 8.581 59.223 1.00 13.19 11 ALA F CA 1
ATOM 3684 C C . ALA F 1 11 ? -2.632 8.066 57.813 1.00 12.02 11 ALA F C 1
ATOM 3685 O O . ALA F 1 11 ? -3.782 7.691 57.522 1.00 11.52 11 ALA F O 1
ATOM 3687 N N . CYS F 1 12 ? -1.636 7.984 56.951 1.00 12.08 12 CYS F N 1
ATOM 3688 C CA . CYS F 1 12 ? -1.833 7.372 55.595 1.00 11.44 12 CYS F CA 1
ATOM 3689 C C . CYS F 1 12 ? -2.197 5.881 55.638 1.00 10.86 12 CYS F C 1
ATOM 3690 O O . CYS F 1 12 ? -3.124 5.409 54.916 1.00 10.11 12 CYS F O 1
ATOM 3693 N N . ILE F 1 13 ? -1.516 5.130 56.499 1.00 11.41 13 ILE F N 1
ATOM 3694 C CA . ILE F 1 13 ? -1.857 3.729 56.705 1.00 11.73 13 ILE F CA 1
ATOM 3695 C C . ILE F 1 13 ? -3.267 3.545 57.229 1.00 11.80 13 ILE F C 1
ATOM 3696 O O . ILE F 1 13 ? -4.045 2.690 56.755 1.00 11.35 13 ILE F O 1
ATOM 3701 N N . ASP F 1 14 ? -3.665 4.390 58.201 1.00 12.65 14 ASP F N 1
ATOM 3702 C CA . ASP F 1 14 ? -5.007 4.333 58.745 1.00 13.48 14 ASP F CA 1
ATOM 3703 C C . ASP F 1 14 ? -6.070 4.715 57.689 1.00 12.89 14 ASP F C 1
ATOM 3704 O O . ASP F 1 14 ? -7.166 4.155 57.667 1.00 12.62 14 ASP F O 1
ATOM 3709 N N . CYS F 1 15 ? -5.708 5.656 56.824 1.00 12.41 15 CYS F N 1
ATOM 3710 C CA . CYS F 1 15 ? -6.620 6.087 55.782 1.00 12.87 15 CYS F CA 1
ATOM 3711 C C . CYS F 1 15 ? -6.794 4.993 54.726 1.00 12.36 15 CYS F C 1
ATOM 3712 O O . CYS F 1 15 ? -7.920 4.717 54.296 1.00 12.05 15 CYS F O 1
ATOM 3715 N N . MET F 1 16 ? -5.702 4.359 54.334 1.00 12.62 16 MET F N 1
ATOM 3716 C CA A MET F 1 16 ? -5.737 3.161 53.454 0.50 12.83 16 MET F CA 1
ATOM 3717 C CA B MET F 1 16 ? -5.772 3.201 53.419 0.50 12.68 16 MET F CA 1
ATOM 3718 C C . MET F 1 16 ? -6.687 2.106 53.958 1.00 12.82 16 MET F C 1
ATOM 3719 O O . MET F 1 16 ? -7.551 1.591 53.230 1.00 12.41 16 MET F O 1
ATOM 3728 N N . LYS F 1 17 ? -6.522 1.767 55.224 1.00 12.65 17 LYS F N 1
ATOM 3729 C CA . LYS F 1 17 ? -7.362 0.786 55.884 1.00 13.32 17 LYS F CA 1
ATOM 3730 C C . LYS F 1 17 ? -8.821 1.206 55.799 1.00 12.57 17 LYS F C 1
ATOM 3731 O O . LYS F 1 17 ? -9.666 0.409 55.385 1.00 13.01 17 LYS F O 1
ATOM 3737 N N . ALA F 1 18 ? -9.129 2.404 56.222 1.00 11.78 18 ALA F N 1
ATOM 3738 C CA . ALA F 1 18 ? -10.504 2.869 56.205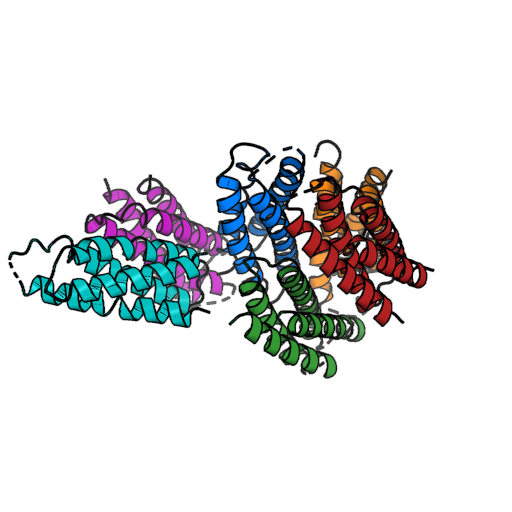 1.00 11.90 18 ALA F CA 1
ATOM 3739 C C . ALA F 1 18 ? -11.136 2.922 54.790 1.00 11.35 18 ALA F C 1
ATOM 3740 O O . ALA F 1 18 ? -12.277 2.510 54.609 1.00 11.59 18 ALA F O 1
ATOM 3742 N N . CYS F 1 19 ? -10.356 3.426 53.829 1.00 10.92 19 CYS F N 1
ATOM 3743 C CA . CYS F 1 19 ? -10.816 3.531 52.442 1.00 11.27 19 CYS F CA 1
ATOM 3744 C C . CYS F 1 19 ? -11.061 2.135 51.895 1.00 11.11 19 CYS F C 1
ATOM 3745 O O . CYS F 1 19 ? -12.061 1.912 51.178 1.00 10.95 19 CYS F O 1
ATOM 3748 N N . ASN F 1 20 ? -10.145 1.188 52.133 1.00 10.67 20 ASN F N 1
ATOM 3749 C CA . ASN F 1 20 ? -10.333 -0.152 51.612 1.00 11.48 20 ASN F CA 1
ATOM 3750 C C . ASN F 1 20 ? -11.525 -0.864 52.232 1.00 12.66 20 ASN F C 1
ATOM 3751 O O . ASN F 1 20 ? -12.249 -1.590 51.548 1.00 13.21 20 ASN F O 1
ATOM 3756 N N . HIS F 1 21 ? -11.720 -0.681 53.536 1.00 13.29 21 HIS F N 1
ATOM 3757 C CA . HIS F 1 21 ? -12.886 -1.238 54.236 1.00 15.13 21 HIS F CA 1
ATOM 3758 C C . HIS F 1 21 ? -14.161 -0.607 53.671 1.00 14.81 21 HIS F C 1
ATOM 3759 O O . HIS F 1 21 ? -15.156 -1.322 53.463 1.00 16.06 21 HIS F O 1
ATOM 3766 N N . CYS F 1 22 ? -14.164 0.712 53.473 1.00 13.53 22 CYS F N 1
ATOM 3767 C CA . CYS F 1 22 ? -15.332 1.399 52.937 1.00 13.74 22 CYS F CA 1
ATOM 3768 C C . CYS F 1 22 ? -15.653 0.929 51.491 1.00 13.51 22 CYS F C 1
ATOM 3769 O O . CYS F 1 22 ? -16.816 0.669 51.140 1.00 14.31 22 CYS F O 1
ATOM 3772 N N . PHE F 1 23 ? -14.614 0.783 50.688 1.00 12.39 23 PHE F N 1
ATOM 3773 C CA . PHE F 1 23 ? -14.760 0.264 49.331 1.00 12.61 23 PHE F CA 1
ATOM 3774 C C . PHE F 1 23 ? -15.535 -1.049 49.322 1.00 14.11 23 PHE F C 1
ATOM 3775 O O . PHE F 1 23 ? -16.542 -1.195 48.593 1.00 14.86 23 PHE F O 1
ATOM 3783 N N . THR F 1 24 ? -15.078 -2.026 50.102 1.00 14.65 24 THR F N 1
ATOM 3784 C CA . THR F 1 24 ? -15.737 -3.341 50.123 1.00 16.75 24 THR F CA 1
ATOM 3785 C C . THR F 1 24 ? -17.157 -3.264 50.717 1.00 18.19 24 THR F C 1
ATOM 3786 O O . THR F 1 24 ? -18.064 -3.927 50.178 1.00 19.47 24 THR F O 1
ATOM 3790 N N . LYS F 1 25 ? -17.352 -2.471 51.769 1.00 18.02 25 LYS F N 1
ATOM 3791 C CA . LYS F 1 25 ? -18.678 -2.395 52.381 1.00 20.19 25 LYS F CA 1
ATOM 3792 C C . LYS F 1 25 ? -19.671 -1.698 51.451 1.00 20.08 25 LYS F C 1
ATOM 3793 O O . LYS F 1 25 ? -20.812 -2.159 51.310 1.00 21.55 25 LYS F O 1
ATOM 3799 N N . CYS F 1 26 ? -19.209 -0.664 50.762 1.00 18.54 26 CYS F N 1
ATOM 3800 C CA . CYS F 1 26 ? -20.074 0.045 49.791 1.00 19.38 26 CYS F CA 1
ATOM 3801 C C . CYS F 1 26 ? -20.501 -0.879 48.653 1.00 20.68 26 CYS F C 1
ATOM 3802 O O . CYS F 1 26 ? -21.637 -0.817 48.211 1.00 21.63 26 CYS F O 1
ATOM 3805 N N . LEU F 1 27 ? -19.580 -1.731 48.197 1.00 21.04 27 LEU F N 1
ATOM 3806 C CA . LEU F 1 27 ? -19.900 -2.651 47.115 1.00 23.41 27 LEU F CA 1
ATOM 3807 C C . LEU F 1 27 ? -20.884 -3.710 47.543 1.00 26.77 27 LEU F C 1
ATOM 3808 O O . LEU F 1 27 ? -21.695 -4.167 46.719 1.00 28.02 27 LEU F O 1
ATOM 3813 N N . GLU F 1 28 ? -20.807 -4.112 48.815 1.00 28.83 28 GLU F N 1
ATOM 3814 C CA . GLU F 1 28 ? -21.705 -5.127 49.383 1.00 33.19 28 GLU F CA 1
ATOM 3815 C C . GLU F 1 28 ? -23.062 -4.560 49.711 1.00 35.37 28 GLU F C 1
ATOM 3816 O O . GLU F 1 28 ? -23.981 -5.321 50.000 1.00 37.65 28 GLU F O 1
ATOM 3822 N N . GLU F 1 29 ? -23.218 -3.231 49.637 1.00 35.45 29 GLU F N 1
ATOM 3823 C CA . GLU F 1 29 ? -24.502 -2.582 49.969 1.00 37.97 29 GLU F CA 1
ATOM 3824 C C . GLU F 1 29 ? -25.551 -2.941 48.925 1.00 40.28 29 GLU F C 1
ATOM 3825 O O . GLU F 1 29 ? -25.371 -2.610 47.769 1.00 40.61 29 GLU F O 1
ATOM 3831 N N . GLN F 1 32 ? -29.498 0.624 47.843 1.00 47.66 32 GLN F N 1
ATOM 3832 C CA . GLN F 1 32 ? -28.986 1.768 47.068 1.00 45.87 32 GLN F CA 1
ATOM 3833 C C . GLN F 1 32 ? -28.893 3.039 47.923 1.00 43.14 32 GLN F C 1
ATOM 3834 O O . GLN F 1 32 ? -29.939 3.573 48.306 1.00 45.38 32 GLN F O 1
ATOM 3840 N N . HIS F 1 33 ? -27.679 3.505 48.234 1.00 37.91 33 HIS F N 1
ATOM 3841 C CA . HIS F 1 33 ? -27.463 4.815 48.914 1.00 35.78 33 HIS F CA 1
ATOM 3842 C C . HIS F 1 33 ? -26.562 5.682 48.013 1.00 31.95 33 HIS F C 1
ATOM 3843 O O . HIS F 1 33 ? -25.886 6.522 48.533 1.00 30.89 33 HIS F O 1
ATOM 3850 N N . HIS F 1 34 ? -26.513 5.475 46.686 1.00 30.55 34 HIS F N 1
ATOM 3851 C CA . HIS F 1 34 ? -25.773 6.346 45.761 1.00 28.38 34 HIS F CA 1
ATOM 3852 C C . HIS F 1 34 ? -24.283 6.456 46.133 1.00 24.78 34 HIS F C 1
ATOM 3853 O O . HIS F 1 34 ? -23.759 7.525 46.445 1.00 23.69 34 HIS F O 1
ATOM 3860 N N . LEU F 1 35 ? -23.612 5.322 46.096 1.00 22.82 35 LEU F N 1
ATOM 3861 C CA . LEU F 1 35 ? -22.278 5.204 46.664 1.00 20.54 35 LEU F CA 1
ATOM 3862 C C . LEU F 1 35 ? -21.159 5.162 45.617 1.00 19.02 35 LEU F C 1
ATOM 3863 O O . LEU F 1 35 ? -19.990 5.018 45.961 1.00 17.10 35 LEU F O 1
ATOM 3868 N N . SER F 1 36 ? -21.489 5.350 44.343 1.00 19.47 36 SER F N 1
ATOM 3869 C CA . SER F 1 36 ? -20.463 5.104 43.322 1.00 18.84 36 SER F CA 1
ATOM 3870 C C . SER F 1 36 ? -19.281 6.078 43.483 1.00 17.10 36 SER F C 1
ATOM 3871 O O . SER F 1 36 ? -18.137 5.695 43.213 1.00 15.76 36 SER F O 1
ATOM 3874 N N . GLY F 1 37 ? -19.575 7.327 43.854 1.00 17.04 37 GLY F N 1
ATOM 3875 C CA . GLY F 1 37 ? -18.532 8.353 44.016 1.00 16.22 37 GLY F CA 1
ATOM 3876 C C . GLY F 1 37 ? -17.633 8.000 45.167 1.00 15.12 37 GLY F C 1
ATOM 3877 O O . GLY F 1 37 ? -16.422 8.179 45.059 1.00 14.25 37 GLY F O 1
ATOM 3878 N N . CYS F 1 38 ? -18.195 7.482 46.270 1.00 15.21 38 CYS F N 1
ATOM 3879 C CA A CYS F 1 38 ? -17.372 6.995 47.377 0.70 14.09 38 CYS F CA 1
ATOM 3880 C CA B CYS F 1 38 ? -17.308 7.123 47.384 0.30 14.54 38 CYS F CA 1
ATOM 3881 C C . CYS F 1 38 ? -16.493 5.857 46.980 1.00 13.34 38 CYS F C 1
ATOM 3882 O O . CYS F 1 38 ? -15.332 5.787 47.330 1.00 12.53 38 CYS F O 1
ATOM 3887 N N . ILE F 1 39 ? -17.056 4.923 46.213 1.00 13.43 39 ILE F N 1
ATOM 3888 C CA . ILE F 1 39 ? -16.270 3.755 45.767 1.00 12.74 39 ILE F CA 1
ATOM 3889 C C . ILE F 1 39 ? -15.077 4.216 44.922 1.00 12.16 39 ILE F C 1
ATOM 3890 O O . ILE F 1 39 ? -13.939 3.735 45.124 1.00 11.24 39 ILE F O 1
ATOM 3895 N N . ARG F 1 40 ? -15.329 5.109 43.979 1.00 12.87 40 ARG F N 1
ATOM 3896 C CA . ARG F 1 40 ? -14.272 5.572 43.115 1.00 13.15 40 ARG F CA 1
ATOM 3897 C C . ARG F 1 40 ? -13.186 6.324 43.868 1.00 11.83 40 ARG F C 1
ATOM 3898 O O . ARG F 1 40 ? -11.998 6.046 43.681 1.00 11.19 40 ARG F O 1
ATOM 3906 N N . LEU F 1 41 ? -13.592 7.248 44.742 1.00 11.27 41 LEU F N 1
ATOM 3907 C CA . LEU F 1 41 ? -12.625 7.979 45.534 1.00 10.88 41 LEU F CA 1
ATOM 3908 C C . LEU F 1 41 ? -11.883 7.085 46.552 1.00 10.11 41 L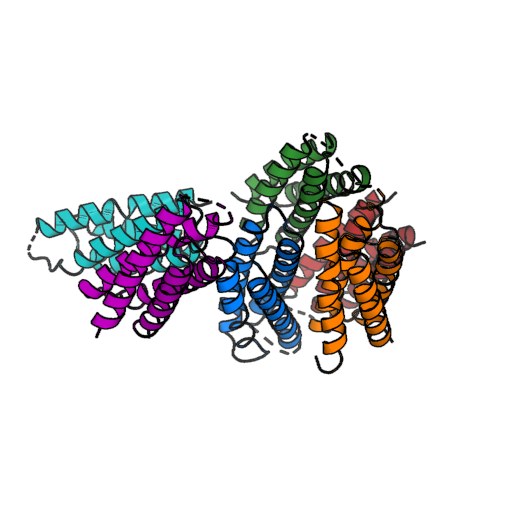EU F C 1
ATOM 3909 O O . LEU F 1 41 ? -10.724 7.322 46.831 1.00 9.86 41 LEU F O 1
ATOM 3914 N N . ASP F 1 42 ? -12.566 6.051 47.087 1.00 10.21 42 ASP F N 1
ATOM 3915 C CA . ASP F 1 42 ? -11.906 5.101 48.018 1.00 10.02 42 ASP F CA 1
ATOM 3916 C C . ASP F 1 42 ? -10.733 4.412 47.366 1.00 9.90 42 ASP F C 1
ATOM 3917 O O . ASP F 1 42 ? -9.678 4.258 47.966 1.00 9.44 42 ASP F O 1
ATOM 3922 N N . ARG F 1 43 ? -10.913 4.018 46.115 1.00 9.92 43 ARG F N 1
ATOM 3923 C CA . ARG F 1 43 ? -9.837 3.408 45.368 1.00 10.20 43 ARG F CA 1
ATOM 3924 C C . ARG F 1 43 ? -8.695 4.407 45.138 1.00 10.29 43 ARG F C 1
ATOM 3925 O O . ARG F 1 43 ? -7.529 4.070 45.383 1.00 9.93 43 ARG F O 1
ATOM 3933 N N . GLU F 1 44 ? -9.032 5.611 44.710 1.00 11.20 44 GLU F N 1
ATOM 3934 C CA . GLU F 1 44 ? -8.012 6.655 44.362 1.00 12.53 44 GLU F CA 1
ATOM 3935 C C . GLU F 1 44 ? -7.215 7.075 45.596 1.00 12.13 44 GLU F C 1
ATOM 3936 O O . GLU F 1 44 ? -5.973 7.190 45.567 1.00 11.44 44 GLU F O 1
ATOM 3942 N N . CYS F 1 45 ? -7.934 7.174 46.705 1.00 11.15 45 CYS F N 1
ATOM 3943 C CA . CYS F 1 45 ? -7.347 7.658 47.961 1.00 12.53 45 CYS F CA 1
ATOM 3944 C C . CYS F 1 45 ? -6.455 6.554 48.518 1.00 12.34 45 CYS F C 1
ATOM 3945 O O . CYS F 1 45 ? -5.317 6.837 48.905 1.00 13.25 45 CYS F O 1
ATOM 3948 N N . ALA F 1 46 ? -6.918 5.296 48.526 1.00 12.16 46 ALA F N 1
ATOM 3949 C CA . ALA F 1 46 ? -6.075 4.206 49.009 1.00 12.52 46 ALA F CA 1
ATOM 3950 C C . ALA F 1 46 ? -4.792 4.111 48.189 1.00 13.20 46 ALA F C 1
ATOM 3951 O O . ALA F 1 46 ? -3.714 3.906 48.770 1.00 13.96 46 ALA F O 1
ATOM 3953 N N . ASP F 1 47 ? -4.889 4.345 46.874 1.00 13.70 47 ASP F N 1
ATOM 3954 C CA . ASP F 1 47 ? -3.730 4.226 46.000 1.00 14.98 47 ASP F CA 1
ATOM 3955 C C . ASP F 1 47 ? -2.718 5.364 46.245 1.00 14.37 47 ASP F C 1
ATOM 3956 O O . ASP F 1 47 ? -1.522 5.080 46.350 1.00 14.82 47 ASP F O 1
ATOM 3961 N N . ILE F 1 48 ? -3.201 6.588 46.406 1.00 13.43 48 ILE F N 1
ATOM 3962 C CA . ILE F 1 48 ? -2.282 7.712 46.648 1.00 13.92 48 ILE F CA 1
ATOM 3963 C C . ILE F 1 48 ? -1.685 7.643 48.061 1.00 13.77 48 ILE F C 1
ATOM 3964 O O . ILE F 1 48 ? -0.540 8.029 48.248 1.00 14.28 48 ILE F O 1
ATOM 3969 N N . CYS F 1 49 ? -2.457 7.187 49.047 1.00 12.83 49 CYS F N 1
ATOM 3970 C CA . CYS F 1 49 ? -1.917 7.026 50.386 1.00 13.16 49 CYS F CA 1
ATOM 3971 C C . CYS F 1 49 ? -0.770 6.034 50.354 1.00 13.49 49 CYS F C 1
ATOM 3972 O O . CYS F 1 49 ? 0.242 6.249 51.051 1.00 14.00 49 CYS F O 1
ATOM 3975 N N . ALA F 1 50 ? -0.938 4.941 49.607 1.00 13.57 50 ALA F N 1
ATOM 3976 C CA . ALA F 1 50 ? 0.161 3.956 49.502 1.00 14.13 50 ALA F CA 1
ATOM 3977 C C . ALA F 1 50 ? 1.408 4.601 48.868 1.00 14.34 50 ALA F C 1
ATOM 3978 O O . ALA F 1 50 ? 2.523 4.336 49.338 1.00 15.29 50 ALA F O 1
ATOM 3980 N N . LEU F 1 51 ? 1.208 5.416 47.846 1.00 14.10 51 LEU F N 1
ATOM 3981 C CA . LEU F 1 51 ? 2.313 6.079 47.163 1.00 14.95 51 LEU F CA 1
ATOM 3982 C C . LEU F 1 51 ? 3.024 7.070 48.099 1.00 14.46 51 LEU F C 1
ATOM 3983 O O . LEU F 1 51 ? 4.261 7.120 48.153 1.00 15.22 51 LEU F O 1
ATOM 3988 N N . ALA F 1 52 ? 2.248 7.800 48.885 1.00 13.03 52 ALA F N 1
ATOM 3989 C CA . ALA F 1 52 ? 2.814 8.710 49.886 1.00 13.25 52 ALA F CA 1
ATOM 3990 C C . ALA F 1 52 ? 3.636 7.937 50.949 1.00 13.28 52 ALA F C 1
ATOM 3991 O O . ALA F 1 52 ? 4.734 8.378 51.328 1.00 14.04 52 ALA F O 1
ATOM 3993 N N . VAL F 1 53 ? 3.117 6.819 51.449 1.00 12.35 53 VAL F N 1
ATOM 3994 C CA . VAL F 1 53 ? 3.885 6.017 52.412 1.00 12.93 53 VAL F CA 1
ATOM 3995 C C . VAL F 1 53 ? 5.213 5.553 51.826 1.00 14.16 53 VAL F C 1
ATOM 3996 O O . VAL F 1 53 ? 6.267 5.710 52.435 1.00 15.24 53 VAL F O 1
ATOM 4000 N N . LYS F 1 54 ? 5.151 5.040 50.588 1.00 14.12 54 LYS F N 1
ATOM 4001 C CA . LYS F 1 54 ? 6.360 4.592 49.908 1.00 15.61 54 LYS F CA 1
ATOM 4002 C C . LYS F 1 54 ? 7.343 5.768 49.717 1.00 16.53 54 LYS F C 1
ATOM 4003 O O . LYS F 1 54 ? 8.543 5.654 50.007 1.00 17.74 54 LYS F O 1
ATOM 4009 N N . ALA F 1 55 ? 6.823 6.920 49.353 1.00 16.04 55 ALA F N 1
ATOM 4010 C CA . ALA F 1 55 ? 7.672 8.133 49.160 1.00 17.42 55 ALA F CA 1
ATOM 4011 C C . ALA F 1 55 ? 8.367 8.532 50.494 1.00 18.19 55 ALA F C 1
ATOM 4012 O O . ALA F 1 55 ? 9.531 8.870 50.526 1.00 19.76 55 ALA F O 1
ATOM 4014 N N . MET F 1 56 ? 7.625 8.520 51.594 1.00 17.29 56 MET F N 1
ATOM 4015 C CA . MET F 1 56 ? 8.209 8.883 52.872 1.00 18.46 56 MET F CA 1
ATOM 4016 C C . MET F 1 56 ? 9.206 7.836 53.346 1.00 19.43 56 MET F C 1
ATOM 4017 O O . MET F 1 56 ? 10.258 8.195 53.893 1.00 21.16 56 MET F O 1
ATOM 4022 N N . GLN F 1 57 ? 8.898 6.564 53.143 1.00 18.67 57 GLN F N 1
ATOM 4023 C CA . GLN F 1 57 ? 9.785 5.480 53.605 1.00 19.93 57 GLN F CA 1
ATOM 4024 C C . GLN F 1 57 ? 11.066 5.367 52.801 1.00 21.88 57 GLN F C 1
ATOM 4025 O O . GLN F 1 57 ? 12.079 4.956 53.340 1.00 23.58 57 GLN F O 1
ATOM 4031 N N . THR F 1 58 ? 11.016 5.781 51.539 1.00 22.21 58 THR F N 1
ATOM 4032 C CA . THR F 1 58 ? 12.200 5.773 50.682 1.00 24.47 58 THR F CA 1
ATOM 4033 C C . THR F 1 58 ? 12.929 7.096 50.640 1.00 26.37 58 THR F C 1
ATOM 4034 O O . THR F 1 58 ? 13.891 7.223 49.890 1.00 28.14 58 THR F O 1
ATOM 4038 N N . ASP F 1 59 ? 12.485 8.093 51.400 1.00 26.48 59 ASP F N 1
ATOM 4039 C CA . ASP F 1 59 ? 13.085 9.429 51.403 1.00 28.98 59 ASP F CA 1
ATOM 4040 C C . ASP F 1 59 ? 13.103 10.015 49.991 1.00 29.31 59 ASP F C 1
ATOM 4041 O O . ASP F 1 59 ? 14.131 10.541 49.524 1.00 31.93 59 ASP F O 1
ATOM 4046 N N . SER F 1 60 ? 11.975 9.920 49.302 1.00 27.25 60 SER F N 1
ATOM 4047 C CA . SER F 1 60 ? 11.948 10.347 47.888 1.00 27.66 60 SER F CA 1
ATOM 4048 C C . SER F 1 60 ? 12.103 11.840 47.830 1.00 28.58 60 SER F C 1
ATOM 4049 O O . SER F 1 60 ? 11.547 12.580 48.628 1.00 28.05 60 SER F O 1
ATOM 4052 N N . PRO F 1 61 ? 12.818 12.337 46.816 1.00 30.33 61 PRO F N 1
ATOM 4053 C CA . PRO F 1 61 ? 12.874 13.769 46.705 1.00 31.71 61 PRO F CA 1
ATOM 4054 C C . PRO F 1 61 ? 11.517 14.454 46.450 1.00 30.10 61 PRO F C 1
ATOM 4055 O O . PRO F 1 61 ? 11.439 15.669 46.600 1.00 31.37 61 PRO F O 1
ATOM 4059 N N . PHE F 1 62 ? 10.516 13.707 45.973 1.00 27.72 62 PHE F N 1
ATOM 4060 C CA . PHE F 1 62 ? 9.215 14.233 45.684 1.00 26.55 62 PHE F CA 1
ATOM 4061 C C . PHE F 1 62 ? 8.221 13.936 46.761 1.00 24.90 62 PHE F C 1
ATOM 4062 O O . PHE F 1 62 ? 7.040 14.119 46.580 1.00 23.23 62 PHE F O 1
ATOM 4070 N N . MET F 1 63 ? 8.730 13.580 47.929 1.00 25.85 63 MET F N 1
ATOM 4071 C CA . MET F 1 63 ? 7.832 13.266 49.014 1.00 25.10 63 MET F CA 1
ATOM 4072 C C . MET F 1 63 ? 6.858 14.411 49.342 1.00 24.16 63 MET F C 1
ATOM 4073 O O . MET F 1 63 ? 5.676 14.174 49.514 1.00 22.25 63 MET F O 1
ATOM 4078 N N . LYS F 1 64 ? 7.327 15.645 49.410 1.00 25.75 64 LYS F N 1
ATOM 4079 C CA . LYS F 1 64 ? 6.447 16.753 49.768 1.00 26.10 64 LYS F CA 1
ATOM 4080 C C . LYS F 1 64 ? 5.339 16.952 48.739 1.00 24.97 64 LYS F C 1
ATOM 4081 O O . LYS F 1 64 ? 4.180 17.165 49.062 1.00 23.55 64 LYS F O 1
ATOM 4087 N N . GLU F 1 65 ? 5.708 16.916 47.461 1.00 25.47 65 GLU F N 1
ATOM 4088 C CA . GLU F 1 65 ? 4.726 17.103 46.398 1.00 25.05 65 GLU F CA 1
ATOM 4089 C C . GLU F 1 65 ? 3.681 15.954 46.376 1.00 21.94 65 GLU F C 1
ATOM 4090 O O . GLU F 1 65 ? 2.498 16.169 46.133 1.00 20.95 65 GLU F O 1
ATOM 4096 N N . ILE F 1 66 ? 4.138 14.745 46.642 1.00 20.56 66 ILE F N 1
ATOM 4097 C CA . ILE F 1 66 ? 3.225 13.607 46.709 1.00 18.27 66 ILE F CA 1
ATOM 4098 C C . ILE F 1 66 ? 2.290 13.787 47.872 1.00 17.60 66 ILE F C 1
ATOM 4099 O O . ILE F 1 66 ? 1.108 13.487 47.782 1.00 16.38 66 ILE F O 1
ATOM 4104 N N . CYS F 1 67 ? 2.838 14.186 49.025 1.00 18.37 67 CYS F N 1
ATOM 4105 C CA . CYS F 1 67 ? 1.988 14.435 50.188 1.00 18.06 67 CYS F CA 1
ATOM 4106 C C . CYS F 1 67 ? 0.936 15.509 49.923 1.00 18.47 67 CYS F C 1
ATOM 4107 O O . CYS F 1 67 ? -0.183 15.363 50.346 1.00 17.25 67 CYS F O 1
ATOM 4110 N N . ALA F 1 68 ? 1.300 16.568 49.211 1.00 20.13 68 ALA F N 1
ATOM 4111 C CA . ALA F 1 68 ? 0.344 17.599 48.849 1.00 21.12 68 ALA F CA 1
ATOM 4112 C C . ALA F 1 68 ? -0.799 17.039 47.990 1.00 19.88 68 ALA F C 1
ATOM 4113 O O . ALA F 1 68 ? -1.977 17.339 48.227 1.00 19.71 68 ALA F O 1
ATOM 4115 N N . LEU F 1 69 ? -0.458 16.160 47.052 1.00 19.38 69 LEU F N 1
ATOM 4116 C CA . LEU F 1 69 ? -1.490 15.495 46.223 1.00 18.70 69 LEU F CA 1
ATOM 4117 C C . LEU F 1 69 ? -2.352 14.575 47.049 1.00 17.21 69 LEU F C 1
ATOM 4118 O O . LEU F 1 69 ? -3.570 14.557 46.919 1.00 17.10 69 LEU F O 1
ATOM 4123 N N . CYS F 1 70 ? -1.707 13.816 47.919 1.00 16.76 70 CYS F N 1
ATOM 4124 C CA . CYS F 1 70 ? -2.424 12.901 48.804 1.00 15.61 70 CYS F CA 1
ATOM 4125 C C . CYS F 1 70 ? -3.450 13.665 49.659 1.00 15.48 70 CYS F C 1
ATOM 4126 O O . CYS F 1 70 ? -4.577 13.229 49.814 1.00 13.85 70 CYS F O 1
ATOM 4129 N N . ALA F 1 71 ? -3.067 14.841 50.134 1.00 16.30 71 ALA F N 1
ATOM 4130 C CA . ALA F 1 71 ? -3.999 15.645 50.912 1.00 17.22 71 ALA F CA 1
ATOM 4131 C C . ALA F 1 71 ? -5.220 16.045 50.120 1.00 17.60 71 ALA F C 1
ATOM 4132 O O . ALA F 1 71 ? -6.346 16.006 50.626 1.00 17.49 71 ALA F O 1
ATOM 4134 N N . ASP F 1 72 ? -5.001 16.456 48.868 1.00 18.55 72 ASP F N 1
ATOM 4135 C CA . ASP F 1 72 ? -6.122 16.914 48.014 1.00 19.10 72 ASP F CA 1
ATOM 4136 C C . ASP F 1 72 ? -7.090 15.776 47.761 1.00 16.87 72 ASP F C 1
ATOM 4137 O O . ASP F 1 72 ? -8.293 15.954 47.841 1.00 16.92 72 ASP F O 1
ATOM 4142 N N . ILE F 1 73 ? -6.554 14.596 47.505 1.00 14.88 73 ILE F N 1
ATOM 4143 C CA A ILE F 1 73 ? -7.394 13.409 47.196 0.50 13.95 73 ILE F CA 1
ATOM 4144 C CA B ILE F 1 73 ? -7.430 13.458 47.213 0.50 13.77 73 ILE F CA 1
ATOM 4145 C C . ILE F 1 73 ? -8.117 12.994 48.477 1.00 13.30 73 ILE F C 1
ATOM 4146 O O . ILE F 1 73 ? -9.309 12.673 48.467 1.00 13.28 73 ILE F O 1
ATOM 4155 N N . CYS F 1 74 ? -7.386 12.949 49.601 1.00 13.60 74 CYS F N 1
ATOM 4156 C CA . CYS F 1 74 ? -7.977 12.585 50.882 1.00 13.70 74 CYS F CA 1
ATOM 4157 C C . CYS F 1 74 ? -9.115 13.549 51.241 1.00 14.48 74 CYS F C 1
ATOM 4158 O O . CYS F 1 74 ? -10.161 13.112 51.689 1.00 13.45 74 CYS F O 1
ATOM 4161 N N . GLU F 1 75 ? -8.904 14.856 51.029 1.00 16.22 75 GLU F N 1
ATOM 4162 C CA . GLU F 1 75 ? -9.968 15.818 51.337 1.00 17.98 75 GLU F CA 1
ATOM 4163 C C . GLU F 1 75 ? -11.205 15.512 50.504 1.00 16.95 75 GLU F C 1
ATOM 4164 O O . GLU F 1 75 ? -12.302 15.517 50.996 1.00 16.94 75 GLU F O 1
ATOM 4170 N N . ALA F 1 76 ? -11.024 15.253 49.204 1.00 15.98 76 ALA F N 1
ATOM 4171 C CA . ALA F 1 76 ? -12.167 14.929 48.371 1.00 15.67 76 ALA F CA 1
ATOM 4172 C C . ALA F 1 76 ? -12.875 13.629 48.767 1.00 14.28 76 ALA F C 1
ATOM 4173 O O . ALA F 1 76 ? -14.093 13.540 48.694 1.00 14.44 76 ALA F O 1
ATOM 4175 N N . CYS F 1 77 ? -12.088 12.595 49.081 1.00 13.10 77 CYS F N 1
ATOM 4176 C CA . CYS F 1 77 ? -12.641 11.339 49.501 1.00 12.50 77 CYS F CA 1
ATOM 4177 C C . CYS F 1 77 ? -13.471 11.500 50.799 1.00 13.11 77 CYS F C 1
ATOM 4178 O O . CYS F 1 77 ? -14.557 10.965 50.928 1.00 13.06 77 CYS F O 1
ATOM 4181 N N . GLY F 1 78 ? -12.927 12.274 51.718 1.00 13.54 78 GLY F N 1
ATOM 4182 C CA . GLY F 1 78 ? -13.635 12.583 52.971 1.00 14.87 78 GLY F CA 1
ATOM 4183 C C . GLY F 1 78 ? -14.916 13.330 52.765 1.00 16.20 78 GLY F C 1
ATOM 4184 O O . GLY F 1 78 ? -15.906 13.011 53.384 1.00 17.19 78 GLY F O 1
ATOM 4185 N N . THR F 1 79 ? -14.892 14.305 51.874 1.00 17.07 79 THR F N 1
ATOM 4186 C CA . THR F 1 79 ? -16.076 15.093 51.520 1.00 18.74 79 THR F CA 1
ATOM 4187 C C . THR F 1 79 ? -17.153 14.161 50.974 1.00 18.87 79 THR F C 1
ATOM 4188 O O . THR F 1 79 ? -18.307 14.289 51.343 1.00 20.22 79 THR F O 1
ATOM 4192 N N . GLU F 1 80 ? -16.790 13.283 50.056 1.00 17.68 80 GLU F N 1
ATOM 4193 C CA . GLU F 1 80 ? -17.766 12.416 49.431 1.00 18.62 80 GLU F CA 1
ATOM 4194 C C . GLU F 1 80 ? -18.261 11.336 50.400 1.00 17.83 80 GLU F C 1
ATOM 4195 O O . GLU F 1 80 ? -19.463 11.137 50.517 1.00 18.58 80 GLU F O 1
ATOM 4201 N N . CYS F 1 81 ? -17.351 10.643 51.073 1.00 16.96 81 CYS F N 1
ATOM 4202 C CA . CYS F 1 81 ? -17.773 9.572 51.981 1.00 17.65 81 CYS F CA 1
ATOM 4203 C C . CYS F 1 81 ? -18.545 10.183 53.154 1.00 18.54 81 CYS F C 1
ATOM 4204 O O . CYS F 1 81 ? -19.495 9.584 53.668 1.00 19.40 81 CYS F O 1
ATOM 4207 N N . GLY F 1 82 ? -18.195 11.401 53.522 1.00 18.64 82 GLY F N 1
ATOM 4208 C CA . GLY F 1 82 ? -18.893 12.104 54.622 1.00 20.21 82 GLY F CA 1
ATOM 4209 C C . GLY F 1 82 ? -20.363 12.395 54.384 1.00 21.78 82 GLY F C 1
ATOM 4210 O O . GLY F 1 82 ? -21.070 12.784 55.323 1.00 22.84 82 GLY F O 1
ATOM 4211 N N . LYS F 1 83 ? -20.839 12.260 53.132 1.00 21.59 83 LYS F N 1
ATOM 4212 C CA . LYS F 1 83 ? -22.261 12.450 52.807 1.00 23.77 83 LYS F CA 1
ATOM 4213 C C . LYS F 1 83 ? -23.138 11.233 53.091 1.00 24.43 83 LYS F C 1
ATOM 4214 O O . LYS F 1 83 ? -24.339 11.278 52.870 1.00 25.68 83 LYS F O 1
ATOM 4220 N N . HIS F 1 84 ? -22.541 10.146 53.557 1.00 23.83 84 HIS F N 1
ATOM 4221 C CA . HIS F 1 84 ? -23.239 8.890 53.753 1.00 25.34 84 HIS F CA 1
ATOM 4222 C C . HIS F 1 84 ? -23.059 8.409 55.175 1.00 26.84 84 HIS F C 1
ATOM 4223 O O . HIS F 1 84 ? -21.982 8.515 55.743 1.00 25.90 84 HIS F O 1
ATOM 4230 N N . ASP F 1 85 ? -24.138 7.872 55.744 1.00 30.35 85 ASP F N 1
ATOM 4231 C CA . ASP F 1 85 ? -24.147 7.469 57.140 1.00 32.92 85 ASP F CA 1
ATOM 4232 C C . ASP F 1 85 ? -24.078 5.941 57.413 1.00 33.55 85 ASP F C 1
ATOM 4233 O O . ASP F 1 85 ? -24.358 5.521 58.540 1.00 36.07 85 ASP F O 1
ATOM 4238 N N . HIS F 1 86 ? -23.724 5.095 56.448 1.00 32.29 86 HIS F N 1
ATOM 4239 C CA . HIS F 1 86 ? -23.349 3.693 56.753 1.00 33.11 86 HIS F CA 1
ATOM 4240 C C . HIS F 1 86 ? -22.182 3.238 55.896 1.00 29.75 86 HIS F C 1
ATOM 4241 O O . HIS F 1 86 ? -21.516 4.069 55.292 1.00 27.31 86 HIS F O 1
ATOM 4248 N N . ASP F 1 87 ? -21.857 1.948 55.963 1.00 29.07 87 ASP F N 1
ATOM 4249 C CA . ASP F 1 87 ? -20.867 1.291 55.106 1.00 27.65 87 ASP F CA 1
ATOM 4250 C C . ASP F 1 87 ? -19.487 1.849 55.410 1.00 24.97 87 ASP F C 1
ATOM 4251 O O . ASP F 1 87 ? -18.639 1.940 54.511 1.00 22.97 87 ASP F O 1
ATOM 4256 N N . HIS F 1 88 ? -19.243 2.140 56.682 1.00 24.65 88 HIS F N 1
ATOM 4257 C CA . HIS F 1 88 ? -17.938 2.634 57.165 1.00 23.31 88 HIS F CA 1
ATOM 4258 C C . HIS F 1 88 ? -17.592 3.990 56.572 1.00 20.69 88 HIS F C 1
ATOM 4259 O O . HIS F 1 88 ? -16.448 4.412 56.638 1.00 19.32 88 HIS F O 1
ATOM 4266 N N . CYS F 1 89 ? -18.572 4.696 56.018 1.00 20.41 89 CYS F N 1
ATOM 4267 C CA . CYS F 1 89 ? -18.286 5.955 55.321 1.00 18.88 89 CYS F CA 1
ATOM 4268 C C . CYS F 1 89 ? -17.850 7.046 56.284 1.00 18.20 89 CYS F C 1
ATOM 4269 O O . CYS F 1 89 ? -17.015 7.877 55.975 1.00 16.75 89 CYS F O 1
ATOM 4272 N N . GLN F 1 90 ? -18.509 7.164 57.422 1.00 19.11 90 GLN F N 1
ATOM 4273 C CA . GLN F 1 90 ? -18.099 8.213 58.360 1.00 19.52 90 GLN F CA 1
ATOM 4274 C C . GLN F 1 90 ? -16.685 7.974 58.898 1.00 18.25 90 GLN F C 1
ATOM 4275 O O . GLN F 1 90 ? -15.964 8.922 59.094 1.00 17.73 90 GLN F O 1
ATOM 4281 N N . ALA F 1 91 ? -16.370 6.718 59.211 1.00 17.97 91 ALA F N 1
ATOM 4282 C CA . ALA F 1 91 ? -15.012 6.333 59.666 1.00 17.28 91 ALA F CA 1
ATOM 4283 C C . ALA F 1 91 ? -13.993 6.614 58.615 1.00 15.91 91 ALA F C 1
ATOM 4284 O O . ALA F 1 91 ? -12.925 7.165 58.894 1.00 15.27 91 ALA F O 1
ATOM 4286 N N . CYS F 1 92 ? -14.374 6.321 57.356 1.00 15.07 92 CYS F N 1
ATOM 4287 C CA . CYS F 1 92 ? -13.539 6.683 56.217 1.00 14.27 92 CYS F CA 1
ATOM 4288 C C . CYS F 1 92 ? -13.307 8.188 56.142 1.00 13.64 92 CYS F C 1
ATOM 4289 O O . CYS F 1 92 ? -12.185 8.636 56.039 1.00 12.64 92 CYS F O 1
ATOM 4292 N N . ALA F 1 93 ? -14.378 8.977 56.267 1.00 14.44 93 ALA F N 1
ATOM 4293 C CA . ALA F 1 93 ? -14.220 10.422 56.206 1.00 14.90 93 ALA F CA 1
ATOM 4294 C C . ALA F 1 93 ? -13.261 10.964 57.269 1.00 15.37 93 ALA F C 1
ATOM 4295 O O . ALA F 1 93 ? -12.437 11.844 57.002 1.00 14.77 93 ALA F O 1
ATOM 4297 N N . LYS F 1 94 ? -13.420 10.472 58.483 1.00 16.34 94 LYS F N 1
ATOM 4298 C CA . LYS F 1 94 ? -12.599 10.934 59.578 1.00 17.50 94 LYS F CA 1
ATOM 4299 C C . LYS F 1 94 ? -11.137 10.631 59.298 1.00 16.14 94 LYS F C 1
ATOM 4300 O O . LYS F 1 94 ? -10.323 11.496 59.489 1.00 16.76 94 LYS F O 1
ATOM 4306 N N . ALA F 1 95 ? -10.845 9.407 58.881 1.00 14.75 95 ALA F N 1
ATOM 4307 C CA . ALA F 1 95 ? -9.474 8.994 58.568 1.00 13.72 95 ALA F CA 1
ATOM 4308 C C . ALA F 1 95 ? -8.933 9.804 57.393 1.00 13.09 95 ALA F C 1
ATOM 4309 O O . ALA F 1 95 ? -7.790 10.209 57.426 1.00 12.85 95 ALA F O 1
ATOM 4311 N N . CYS F 1 96 ? -9.791 10.132 56.415 1.00 13.03 96 CYS F N 1
ATOM 4312 C CA . CYS F 1 96 ? -9.366 10.981 55.294 1.00 12.90 96 CYS F CA 1
ATOM 4313 C C . CYS F 1 96 ? -8.992 12.386 55.689 1.00 13.89 96 CYS F C 1
ATOM 4314 O O . CYS F 1 96 ? -7.963 12.901 55.280 1.00 13.80 96 CYS F O 1
ATOM 4317 N N . PHE F 1 97 ? -9.844 13.035 56.491 1.00 15.15 97 PHE F N 1
ATOM 4318 C CA . PHE F 1 97 ? -9.538 14.376 56.951 1.00 17.06 97 PHE F CA 1
ATOM 4319 C C . PHE F 1 97 ? -8.294 14.442 57.816 1.00 17.44 97 PHE F C 1
ATOM 4320 O O . PHE F 1 97 ? -7.487 15.377 57.727 1.00 18.34 97 PHE F O 1
ATOM 4328 N N . THR F 1 98 ? -8.117 13.447 58.683 1.00 17.21 98 THR F N 1
ATOM 4329 C CA . THR F 1 98 ? -6.920 13.384 59.487 1.00 18.18 98 THR F CA 1
ATOM 4330 C C . THR F 1 98 ? -5.685 13.258 58.629 1.00 17.56 98 THR F C 1
ATOM 4331 O O . THR F 1 98 ? -4.638 13.885 58.904 1.00 18.21 98 THR F O 1
ATOM 4335 N N . CYS F 1 99 ? -5.763 12.382 57.645 1.00 16.46 99 CYS F N 1
ATOM 4336 C CA . CYS F 1 99 ? -4.653 12.166 56.759 1.00 16.54 99 CYS F CA 1
ATOM 4337 C C . CYS F 1 99 ? -4.360 13.423 55.959 1.00 17.17 99 CYS F C 1
ATOM 4338 O O . CYS F 1 99 ? -3.188 13.782 55.843 1.00 18.13 99 CYS F O 1
ATOM 4341 N N . ALA F 1 100 ? -5.401 14.121 55.474 1.00 17.85 100 ALA F N 1
ATOM 4342 C CA . ALA F 1 100 ? -5.180 15.317 54.721 1.00 19.26 100 ALA F CA 1
ATOM 4343 C C . ALA F 1 100 ? -4.405 16.351 55.556 1.00 21.70 100 ALA F C 1
ATOM 4344 O O . ALA F 1 100 ? -3.443 16.965 55.065 1.00 22.75 100 ALA F O 1
ATOM 4346 N N . GLU F 1 101 ? -4.808 16.519 56.827 1.00 23.26 101 GLU F N 1
ATOM 4347 C CA . GLU F 1 101 ? -4.123 17.444 57.748 1.00 25.68 101 GLU F CA 1
ATOM 4348 C C . GLU F 1 101 ? -2.666 17.088 57.930 1.00 25.48 101 GLU F C 1
ATOM 4349 O O . GLU F 1 101 ? -1.788 17.942 57.862 1.00 26.58 101 GLU F O 1
ATOM 4355 N N . GLN F 1 102 ? -2.384 15.828 58.191 1.00 24.26 102 GLN F N 1
ATOM 4356 C CA . GLN F 1 102 ? -1.005 15.399 58.386 1.00 25.16 102 GLN F CA 1
ATOM 4357 C C . GLN F 1 102 ? -0.163 15.578 57.097 1.00 24.92 102 GLN F C 1
ATOM 4358 O O . GLN F 1 102 ? 1.006 15.954 57.157 1.00 25.35 102 GLN F O 1
ATOM 4364 N N . CYS F 1 103 ? -0.762 15.248 55.953 1.00 23.55 103 CYS F N 1
ATOM 4365 C CA . CYS F 1 103 ? -0.080 15.412 54.665 1.00 24.15 103 CYS F CA 1
ATOM 4366 C C . CYS F 1 103 ? 0.221 16.886 54.347 1.00 26.95 103 CYS F C 1
ATOM 4367 O O . CYS F 1 103 ? 1.292 17.176 53.815 1.00 27.60 103 CYS F O 1
ATOM 4370 N N . ARG F 1 104 ? -0.712 17.796 54.649 1.00 29.51 104 ARG F N 1
ATOM 4371 C CA . ARG F 1 104 ? -0.465 19.225 54.437 1.00 33.57 104 ARG F CA 1
ATOM 4372 C C . ARG F 1 104 ? 0.711 19.721 55.276 1.00 36.12 104 ARG F C 1
ATOM 4373 O O . ARG F 1 104 ? 1.534 20.526 54.797 1.00 38.07 104 ARG F O 1
ATOM 4381 N N . SER F 1 105 ? 0.826 19.233 56.508 1.00 36.38 105 SER F N 1
ATOM 4382 C CA . SER F 1 105 ? 1.984 19.561 57.351 1.00 39.07 105 SER F CA 1
ATOM 4383 C C . SER F 1 105 ? 3.286 19.049 56.750 1.00 40.14 105 SER F C 1
ATOM 4384 O O . SER F 1 105 ? 4.271 19.765 56.732 1.00 42.23 105 SER F O 1
ATOM 4387 N N . MET F 1 106 ? 3.289 17.796 56.279 1.00 38.85 106 MET F N 1
ATOM 4388 C CA . MET F 1 106 ? 4.478 17.201 55.656 1.00 40.01 106 MET F CA 1
ATOM 4389 C C . MET F 1 106 ? 4.873 17.975 54.419 1.00 41.54 106 MET F C 1
ATOM 4390 O O . MET F 1 106 ? 6.057 18.098 54.127 1.00 43.79 106 MET F O 1
ATOM 4395 N N . ALA F 1 107 ? 3.869 18.417 53.664 1.00 41.50 107 ALA F N 1
ATOM 4396 C CA . ALA F 1 107 ? 4.062 19.052 52.342 1.00 43.32 107 ALA F CA 1
ATOM 4397 C C . ALA F 1 107 ? 4.651 20.456 52.444 1.00 47.50 107 ALA F C 1
ATOM 4398 O O . ALA F 1 107 ? 5.264 20.921 51.485 1.00 50.06 107 ALA F O 1
ATOM 4400 N N . ALA F 1 108 ? 4.435 21.116 53.576 1.00 49.01 108 ALA F N 1
ATOM 4401 C CA . ALA F 1 108 ? 5.001 22.438 53.838 1.00 53.94 108 ALA F CA 1
ATOM 4402 C C . ALA F 1 108 ? 6.533 22.401 53.840 1.00 55.72 108 ALA F C 1
ATOM 4403 O O . ALA F 1 108 ? 7.189 23.241 53.226 1.00 60.31 108 ALA F O 1
#

Nearest PDB structures (foldseek):
  5fig-assembly2_E-2  TM=1.008E+00  e=4.098E-12  Bacillus subtilis
  5fig-assembly2_F-2  TM=1.009E+00  e=6.523E-12  Bacillus subtilis
  6wkt-assembly1_A  TM=9.823E-01  e=4.646E-11  Bacillus subtilis subsp. subtilis str. 168
  5fje-assembly1_A  TM=9.259E-01  e=1.932E-04  Methylosinus trichosporium OB3b
  4zsv-assembly1_A  TM=9.175E-01  e=4.287E-03  Aquifex aeolicus VF5

CATH classification: 1.20.1270.360

Radius of gyration: 25.62 Å; Cα contacts (8 Å, |Δi|>4):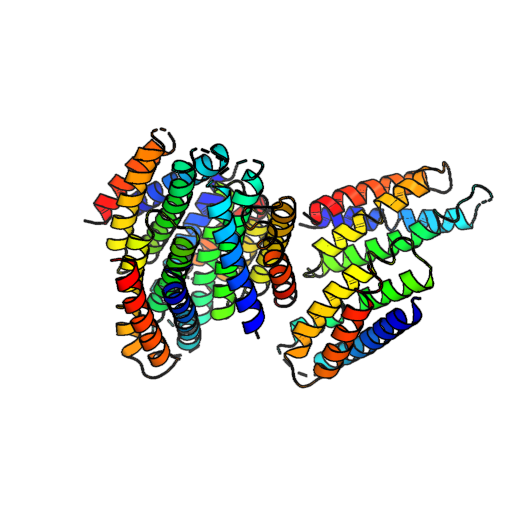 978; chains: 6; bounding box: 82×58×51 Å